Protein AF-A0A1F4QW33-F1 (afdb_monomer_lite)

Structure (mmCIF, N/CA/C/O backbone):
data_AF-A0A1F4QW33-F1
#
_entry.id   AF-A0A1F4QW33-F1
#
loop_
_atom_site.group_PDB
_atom_site.id
_atom_site.type_symbol
_atom_site.label_atom_id
_atom_site.label_alt_id
_atom_site.label_comp_id
_atom_site.label_asym_id
_atom_site.label_entity_id
_atom_site.label_seq_id
_atom_site.pdbx_PDB_ins_code
_atom_site.Cartn_x
_atom_site.Cartn_y
_atom_site.Cartn_z
_atom_site.occupancy
_atom_site.B_iso_or_equiv
_atom_site.auth_seq_id
_atom_site.auth_comp_id
_atom_site.auth_asym_id
_atom_site.auth_atom_id
_atom_site.pdbx_PDB_model_num
ATOM 1 N N . MET A 1 1 ? 0.710 -1.280 24.175 1.00 26.69 1 MET A N 1
ATOM 2 C CA . MET A 1 1 ? 0.762 -1.623 22.738 1.00 26.69 1 MET A CA 1
ATOM 3 C C . MET A 1 1 ? 1.825 -0.743 22.123 1.00 26.69 1 MET A C 1
ATOM 5 O O . MET A 1 1 ? 1.593 0.450 21.976 1.00 26.69 1 MET A O 1
ATOM 9 N N . GLY A 1 2 ? 3.028 -1.292 21.960 1.00 31.25 2 GLY A N 1
ATOM 10 C CA . GLY A 1 2 ? 4.150 -0.558 21.388 1.00 31.25 2 GLY A CA 1
ATOM 11 C C . GLY A 1 2 ? 3.913 -0.383 19.897 1.00 31.25 2 GLY A C 1
ATOM 12 O O . GLY A 1 2 ? 3.684 -1.371 19.206 1.00 31.25 2 GLY A O 1
ATOM 13 N N . TYR A 1 3 ? 3.938 0.863 19.430 1.00 38.41 3 TYR A N 1
ATOM 14 C CA . TYR A 1 3 ? 4.081 1.172 18.013 1.00 38.41 3 TYR A CA 1
ATOM 15 C C . TYR A 1 3 ? 5.306 0.408 17.487 1.00 38.41 3 TYR A C 1
ATOM 17 O O . TYR A 1 3 ? 6.427 0.692 17.904 1.00 38.41 3 TYR A O 1
ATOM 25 N N . LYS A 1 4 ? 5.105 -0.584 16.615 1.00 40.59 4 LYS A N 1
ATOM 26 C CA . LYS A 1 4 ? 6.181 -1.104 15.764 1.00 40.59 4 LYS A CA 1
ATOM 27 C C . LYS A 1 4 ? 6.237 -0.192 14.550 1.00 40.59 4 LYS A C 1
ATOM 29 O O . LYS A 1 4 ? 5.526 -0.423 13.578 1.00 40.59 4 LYS A O 1
ATOM 34 N N . SER A 1 5 ? 7.005 0.885 14.639 1.00 43.22 5 SER A N 1
ATOM 35 C CA . SER A 1 5 ? 7.227 1.750 13.491 1.00 43.22 5 SER A CA 1
ATOM 36 C C . SER A 1 5 ? 8.252 1.105 12.564 1.00 43.22 5 SER A C 1
ATOM 38 O O . SER A 1 5 ? 9.382 0.815 12.949 1.00 43.22 5 SER A O 1
ATOM 40 N N . VAL A 1 6 ? 7.852 0.867 11.319 1.00 51.84 6 VAL A N 1
ATOM 41 C CA . VAL A 1 6 ? 8.814 0.673 10.234 1.00 51.84 6 VAL A CA 1
ATOM 42 C C . VAL A 1 6 ? 9.207 2.072 9.778 1.00 51.84 6 VAL A C 1
ATOM 44 O O . VAL A 1 6 ? 8.331 2.879 9.478 1.00 51.84 6 VAL A O 1
ATOM 47 N N . VAL A 1 7 ? 10.502 2.384 9.769 1.00 51.09 7 VAL A N 1
ATOM 48 C CA . VAL A 1 7 ? 11.013 3.659 9.250 1.00 51.09 7 VAL A CA 1
ATOM 49 C C . VAL A 1 7 ? 11.805 3.374 7.999 1.00 51.09 7 VAL A C 1
ATOM 51 O O . VAL A 1 7 ? 12.745 2.582 8.021 1.00 51.09 7 VAL A O 1
ATOM 54 N N . ASN A 1 8 ? 11.447 4.052 6.917 1.00 54.78 8 ASN A N 1
ATOM 55 C CA . ASN A 1 8 ? 12.223 4.024 5.692 1.00 54.78 8 ASN A CA 1
ATOM 56 C C . ASN A 1 8 ? 12.457 5.455 5.206 1.00 54.78 8 ASN A C 1
ATOM 58 O O . ASN A 1 8 ? 11.508 6.240 5.146 1.00 54.78 8 ASN A O 1
ATOM 62 N N . ARG A 1 9 ? 13.714 5.781 4.877 1.00 56.53 9 ARG A N 1
ATOM 63 C CA . ARG A 1 9 ? 14.126 7.086 4.342 1.00 56.53 9 ARG A CA 1
ATOM 64 C C . ARG A 1 9 ? 14.761 6.928 2.959 1.00 56.53 9 ARG A C 1
ATOM 66 O O . ARG A 1 9 ? 15.974 7.107 2.818 1.00 56.53 9 ARG A O 1
ATOM 73 N N . PRO A 1 10 ? 13.983 6.564 1.932 1.00 60.16 10 PRO A N 1
ATOM 74 C CA . PRO A 1 10 ? 14.530 6.422 0.600 1.00 60.16 10 PRO A CA 1
ATOM 75 C C . PRO A 1 10 ? 14.818 7.791 -0.019 1.00 60.16 10 PRO A C 1
ATOM 77 O O . PRO A 1 10 ? 14.047 8.745 0.126 1.00 60.16 10 PRO A O 1
ATOM 80 N N . ALA A 1 11 ? 15.942 7.865 -0.725 1.00 62.41 11 ALA A N 1
ATOM 81 C CA . ALA A 1 11 ? 16.290 8.974 -1.598 1.00 62.41 11 ALA A CA 1
ATOM 82 C C . ALA A 1 11 ? 16.215 8.480 -3.038 1.00 62.41 11 ALA A C 1
ATOM 84 O O . ALA A 1 11 ? 16.739 7.406 -3.344 1.00 62.41 11 ALA A O 1
ATOM 85 N N . GLY A 1 12 ? 15.577 9.245 -3.918 1.00 65.12 12 GLY A N 1
ATOM 86 C CA . GLY A 1 12 ? 15.526 8.833 -5.311 1.00 65.12 12 GLY A CA 1
ATOM 87 C C . GLY A 1 12 ? 14.440 9.456 -6.161 1.00 65.12 12 GLY A C 1
ATOM 88 O O . GLY A 1 12 ? 13.674 10.320 -5.724 1.00 65.12 12 GLY A O 1
ATOM 89 N N . ASN A 1 13 ? 14.409 8.983 -7.403 1.00 68.19 13 ASN A N 1
ATOM 90 C CA . ASN A 1 13 ? 13.365 9.277 -8.377 1.00 68.19 13 ASN A CA 1
ATOM 91 C C . ASN A 1 13 ? 12.120 8.401 -8.142 1.00 68.19 13 ASN A C 1
ATOM 93 O O . ASN A 1 13 ? 12.052 7.603 -7.199 1.00 68.19 13 ASN A O 1
ATOM 97 N N . ARG A 1 14 ? 11.132 8.512 -9.036 1.00 70.25 14 ARG A N 1
ATOM 98 C CA . ARG A 1 14 ? 9.840 7.823 -8.906 1.00 70.25 14 ARG A CA 1
ATOM 99 C C . ARG A 1 14 ? 9.922 6.310 -8.690 1.00 70.25 14 ARG A C 1
ATOM 101 O O . ARG A 1 14 ? 9.123 5.756 -7.938 1.00 70.25 14 ARG A O 1
ATOM 108 N N . ALA A 1 15 ? 10.860 5.637 -9.359 1.00 61.97 15 ALA A N 1
ATOM 109 C CA . ALA A 1 15 ? 10.918 4.179 -9.394 1.00 61.97 15 ALA A CA 1
ATOM 110 C C . ALA A 1 15 ? 11.415 3.642 -8.052 1.00 61.97 15 ALA A C 1
ATOM 112 O O . ALA A 1 15 ? 10.878 2.673 -7.517 1.00 61.97 15 ALA A O 1
ATOM 113 N N . GLN A 1 16 ? 12.391 4.344 -7.476 1.00 67.06 16 GLN A N 1
ATOM 114 C CA . GLN A 1 16 ? 12.883 4.075 -6.135 1.00 67.06 16 GLN A CA 1
ATOM 115 C C . GLN A 1 16 ? 11.802 4.393 -5.095 1.00 67.06 16 GLN A C 1
ATOM 117 O O . GLN A 1 16 ? 11.507 3.542 -4.265 1.00 67.06 16 GLN A O 1
ATOM 122 N N . ALA A 1 17 ? 11.127 5.545 -5.188 1.00 69.38 17 ALA A N 1
ATOM 123 C CA . ALA A 1 17 ? 10.072 5.910 -4.240 1.00 69.38 17 ALA A CA 1
ATOM 124 C C . ALA A 1 17 ? 8.937 4.868 -4.171 1.00 69.38 17 ALA A C 1
ATOM 126 O O . ALA A 1 17 ? 8.537 4.480 -3.076 1.00 69.38 17 ALA A O 1
ATOM 127 N N . LEU A 1 18 ? 8.449 4.363 -5.313 1.00 73.69 18 LEU A N 1
ATOM 128 C CA . LEU A 1 18 ? 7.421 3.313 -5.324 1.00 73.69 18 LEU A CA 1
ATOM 129 C C . LEU A 1 18 ? 7.901 2.008 -4.717 1.00 73.69 18 LEU A C 1
ATOM 131 O O . LEU A 1 18 ? 7.203 1.455 -3.876 1.00 73.69 18 LEU A O 1
ATOM 135 N N . SER A 1 19 ? 9.073 1.525 -5.135 1.00 71.94 19 SER A N 1
ATOM 136 C CA . SER A 1 19 ? 9.636 0.279 -4.608 1.00 71.94 19 SER A CA 1
ATOM 137 C C . SER A 1 19 ? 9.702 0.320 -3.079 1.00 71.94 19 SER A C 1
ATOM 139 O O . SER A 1 19 ? 9.340 -0.636 -2.397 1.00 71.94 19 SER A O 1
ATOM 141 N N . GLU A 1 20 ? 10.070 1.472 -2.528 1.00 74.00 20 GLU A N 1
ATOM 142 C CA . GLU A 1 20 ? 10.220 1.670 -1.092 1.00 74.00 20 GLU A CA 1
ATOM 143 C C . GLU A 1 20 ? 8.872 1.837 -0.372 1.00 74.00 20 GLU A C 1
ATOM 145 O O . GLU A 1 20 ? 8.698 1.279 0.713 1.00 74.00 20 GLU A O 1
ATOM 150 N N . ILE A 1 21 ? 7.879 2.487 -0.996 1.00 80.00 21 ILE A N 1
ATOM 151 C CA . ILE A 1 21 ? 6.483 2.479 -0.522 1.00 80.00 21 ILE A CA 1
ATOM 152 C C . ILE A 1 21 ? 5.955 1.041 -0.479 1.00 80.00 21 ILE A C 1
ATOM 154 O O . ILE A 1 21 ? 5.404 0.604 0.528 1.00 80.00 21 ILE A O 1
ATOM 158 N N . TRP A 1 22 ? 6.165 0.263 -1.535 1.00 79.69 22 TRP A N 1
ATOM 159 C CA . TRP A 1 22 ? 5.720 -1.123 -1.612 1.00 79.69 22 TRP A CA 1
ATOM 160 C C . TRP A 1 22 ? 6.348 -2.012 -0.541 1.00 79.69 22 TRP A C 1
ATOM 162 O O . TRP A 1 22 ? 5.634 -2.774 0.115 1.00 79.69 22 TRP A O 1
ATOM 172 N N . LYS A 1 23 ? 7.665 -1.896 -0.331 1.00 75.06 23 LYS A N 1
ATOM 173 C CA . LYS A 1 23 ? 8.379 -2.583 0.756 1.00 75.06 23 LYS A CA 1
ATOM 174 C C . LYS A 1 23 ? 7.806 -2.207 2.116 1.00 75.06 23 LYS A C 1
ATOM 176 O O . LYS A 1 23 ? 7.545 -3.085 2.934 1.00 75.06 23 LYS A O 1
ATOM 181 N N . PHE A 1 24 ? 7.574 -0.916 2.334 1.00 78.00 24 PHE A N 1
ATOM 182 C CA . PHE A 1 24 ? 7.024 -0.408 3.581 1.00 78.00 24 PHE A CA 1
ATOM 183 C C . PHE A 1 24 ? 5.638 -1.001 3.881 1.00 78.00 24 PHE A C 1
ATOM 185 O O . PHE A 1 24 ? 5.429 -1.530 4.969 1.00 78.00 24 PHE A O 1
ATOM 192 N N . PHE A 1 25 ? 4.719 -1.018 2.912 1.00 80.81 25 PHE A N 1
ATOM 193 C CA . PHE A 1 25 ? 3.385 -1.598 3.108 1.00 80.81 25 PHE A CA 1
ATOM 194 C C . PHE A 1 25 ? 3.402 -3.103 3.407 1.00 80.81 25 PHE A C 1
ATOM 196 O O . PHE A 1 25 ? 2.588 -3.585 4.196 1.00 80.81 25 PHE A O 1
ATOM 203 N N . ARG A 1 26 ? 4.342 -3.853 2.815 1.00 76.38 26 ARG A N 1
ATOM 204 C CA . ARG A 1 26 ? 4.544 -5.268 3.166 1.00 76.38 26 ARG A CA 1
ATOM 205 C C . ARG A 1 26 ? 4.985 -5.419 4.623 1.00 76.38 26 ARG A C 1
ATOM 207 O O . ARG A 1 26 ? 4.477 -6.281 5.333 1.00 76.38 26 ARG A O 1
ATOM 214 N N . ALA A 1 27 ? 5.879 -4.547 5.085 1.00 71.12 27 ALA A N 1
ATOM 215 C CA . ALA A 1 27 ? 6.396 -4.582 6.450 1.00 71.12 27 ALA A CA 1
ATOM 216 C C . ALA A 1 27 ? 5.364 -4.154 7.513 1.00 71.12 27 ALA A C 1
ATOM 218 O O . ALA A 1 27 ? 5.423 -4.632 8.644 1.00 71.12 27 ALA A O 1
ATOM 219 N N . THR A 1 28 ? 4.396 -3.296 7.172 1.00 72.50 28 THR A N 1
ATOM 220 C CA . THR A 1 28 ? 3.341 -2.854 8.106 1.00 72.50 28 THR A CA 1
ATOM 221 C C . THR A 1 28 ? 2.187 -3.851 8.256 1.00 72.50 28 THR A C 1
ATOM 223 O O . THR A 1 28 ? 1.301 -3.642 9.084 1.00 72.50 28 THR A O 1
ATOM 226 N N . GLY A 1 29 ? 2.178 -4.949 7.490 1.00 74.75 29 GLY A N 1
ATOM 227 C CA . GLY A 1 29 ? 1.135 -5.979 7.553 1.00 74.75 29 GLY A CA 1
ATOM 228 C C . GLY A 1 29 ? -0.165 -5.606 6.832 1.00 74.75 29 GLY A C 1
ATOM 229 O O . GLY A 1 29 ? -1.196 -6.253 7.052 1.00 74.75 29 GLY A O 1
ATOM 230 N N . TRP A 1 30 ? -0.134 -4.578 5.979 1.00 83.56 30 TRP A N 1
ATOM 231 C CA . TRP A 1 30 ? -1.218 -4.286 5.043 1.00 83.56 30 TRP A CA 1
ATOM 232 C C . TRP A 1 30 ? -1.240 -5.333 3.934 1.00 83.56 30 TRP A C 1
ATOM 234 O O . TRP A 1 30 ? -0.204 -5.768 3.437 1.00 83.56 30 TRP A O 1
ATOM 244 N N . THR A 1 31 ? -2.435 -5.748 3.524 1.00 86.62 31 THR A N 1
ATOM 245 C CA . THR A 1 31 ? -2.574 -6.804 2.520 1.00 86.62 31 THR A CA 1
ATOM 246 C C . THR A 1 31 ? -2.706 -6.190 1.135 1.00 86.62 31 THR A C 1
ATOM 248 O O . THR A 1 31 ? -3.577 -5.348 0.917 1.00 86.62 31 THR A O 1
ATOM 251 N N . LEU A 1 32 ? -1.872 -6.627 0.189 1.00 87.50 32 LEU A N 1
ATOM 252 C CA . LEU A 1 32 ? -2.040 -6.284 -1.221 1.00 87.50 32 LEU A CA 1
ATOM 253 C C . LEU A 1 32 ? -3.365 -6.874 -1.727 1.00 87.50 32 LEU A C 1
ATOM 255 O O . LEU A 1 32 ? -3.627 -8.063 -1.549 1.00 87.50 32 LEU A O 1
ATOM 259 N N . HIS A 1 33 ? -4.221 -6.036 -2.304 1.00 89.31 33 HIS A N 1
ATOM 260 C CA . HIS A 1 33 ? -5.563 -6.412 -2.758 1.00 89.31 33 HIS A CA 1
ATOM 261 C C . HIS A 1 33 ? -5.706 -6.368 -4.277 1.00 89.31 33 HIS A C 1
ATOM 263 O O . HIS A 1 33 ? -6.368 -7.230 -4.844 1.00 89.31 33 HIS A O 1
ATOM 269 N N . ASP A 1 34 ? -5.088 -5.387 -4.929 1.00 87.69 34 ASP A N 1
ATOM 270 C CA . ASP A 1 34 ? -5.112 -5.252 -6.385 1.00 87.69 34 ASP A CA 1
ATOM 271 C C . ASP A 1 34 ? -3.781 -4.677 -6.880 1.00 87.69 34 ASP A C 1
ATOM 273 O O . ASP A 1 34 ? -3.240 -3.731 -6.303 1.00 87.69 34 ASP A O 1
ATOM 277 N N . SER A 1 35 ? -3.232 -5.286 -7.921 1.00 81.94 35 SER A N 1
ATOM 278 C CA . SER A 1 35 ? -1.958 -4.934 -8.532 1.00 81.94 35 SER A CA 1
ATOM 279 C C . SER A 1 35 ? -1.892 -5.549 -9.925 1.00 81.94 35 SER A C 1
ATOM 281 O O . SER A 1 35 ? -2.290 -6.695 -10.128 1.00 81.94 35 SER A O 1
ATOM 283 N N . ALA A 1 36 ? -1.348 -4.795 -10.881 1.00 73.00 36 ALA A N 1
ATOM 284 C CA . ALA A 1 36 ? -0.977 -5.348 -12.183 1.00 73.00 36 ALA A CA 1
ATOM 285 C C . ALA A 1 36 ? 0.332 -6.160 -12.103 1.00 73.00 36 ALA A C 1
ATOM 287 O O . ALA A 1 36 ? 0.614 -6.992 -12.969 1.00 73.00 36 ALA A O 1
ATOM 288 N N . SER A 1 37 ? 1.145 -5.936 -11.067 1.00 72.25 37 SER A N 1
ATOM 289 C CA . SER A 1 37 ? 2.368 -6.693 -10.821 1.00 72.25 37 SER A CA 1
ATOM 290 C C . SER A 1 37 ? 2.047 -8.027 -10.168 1.00 72.25 37 SER A C 1
ATOM 292 O O . SER A 1 37 ? 1.304 -8.127 -9.193 1.00 72.25 37 SER A O 1
ATOM 294 N N . LYS A 1 38 ? 2.673 -9.083 -10.687 1.00 74.56 38 LYS A N 1
ATOM 295 C CA . LYS A 1 38 ? 2.646 -10.387 -10.030 1.00 74.56 38 LYS A CA 1
ATOM 296 C C . LYS A 1 38 ? 3.796 -10.441 -9.038 1.00 74.56 38 LYS A C 1
ATOM 298 O O . LYS A 1 38 ? 4.949 -10.266 -9.432 1.00 74.56 38 LYS A O 1
ATOM 303 N N . THR A 1 39 ? 3.464 -10.671 -7.774 1.00 79.75 39 THR A N 1
ATOM 304 C CA . THR A 1 39 ? 4.440 -10.888 -6.707 1.00 79.75 39 THR A CA 1
ATOM 305 C C . THR A 1 39 ? 4.439 -12.360 -6.340 1.00 79.75 39 THR A C 1
ATOM 307 O O . THR A 1 39 ? 3.379 -12.942 -6.119 1.00 79.75 39 THR A O 1
ATOM 310 N N . VAL A 1 40 ? 5.625 -12.946 -6.264 1.00 86.81 40 VAL A N 1
ATOM 311 C CA . VAL A 1 40 ? 5.839 -14.316 -5.812 1.00 86.81 40 VAL A CA 1
ATOM 312 C C . VAL A 1 40 ? 6.737 -14.266 -4.593 1.00 86.81 40 VAL A C 1
ATOM 314 O O . VAL A 1 40 ? 7.816 -13.679 -4.640 1.00 86.81 40 VAL A O 1
ATOM 317 N N . GLU A 1 41 ? 6.282 -14.869 -3.502 1.00 89.31 41 GLU A N 1
ATOM 318 C CA . GLU A 1 41 ? 7.078 -15.044 -2.294 1.00 89.31 41 GLU A CA 1
ATOM 319 C C . GLU A 1 41 ? 7.514 -16.503 -2.176 1.00 89.31 41 GLU A C 1
ATOM 321 O O . GLU A 1 41 ? 6.726 -17.420 -2.415 1.00 89.31 41 GLU A O 1
ATOM 326 N N . ALA A 1 42 ? 8.773 -16.714 -1.813 1.00 91.25 42 ALA A N 1
ATOM 327 C CA . ALA A 1 42 ? 9.353 -18.026 -1.574 1.00 91.25 42 ALA A CA 1
ATOM 328 C C . ALA A 1 42 ? 10.129 -17.991 -0.258 1.00 91.25 42 ALA A C 1
ATOM 330 O O . ALA A 1 42 ? 10.862 -17.043 0.011 1.00 91.25 42 ALA A O 1
ATOM 331 N N . LEU A 1 43 ? 9.976 -19.015 0.575 1.00 93.00 43 LEU A N 1
ATOM 332 C CA . LEU A 1 43 ? 10.820 -19.172 1.760 1.00 93.00 43 LEU A CA 1
ATOM 333 C C . LEU A 1 43 ? 12.188 -19.720 1.340 1.00 93.00 43 LEU A C 1
ATOM 335 O O . LEU A 1 43 ? 12.288 -20.369 0.301 1.00 93.00 43 LEU A O 1
ATOM 339 N N . ALA A 1 44 ? 13.213 -19.547 2.174 1.00 92.56 44 ALA A N 1
ATOM 340 C CA . ALA A 1 44 ? 14.543 -20.117 1.920 1.00 92.56 44 ALA A CA 1
ATOM 341 C C . ALA A 1 44 ? 14.502 -21.626 1.587 1.00 92.56 44 ALA A C 1
ATOM 343 O O . ALA A 1 44 ? 15.153 -22.087 0.654 1.00 92.56 44 ALA A O 1
ATOM 344 N N . ALA A 1 45 ? 13.647 -22.397 2.271 1.00 94.44 45 ALA A N 1
ATOM 345 C CA . ALA A 1 45 ? 13.472 -23.834 2.018 1.00 94.44 45 ALA A CA 1
ATOM 346 C C . ALA A 1 45 ? 12.895 -24.168 0.626 1.00 94.44 45 ALA A C 1
ATOM 348 O O . ALA A 1 45 ? 12.941 -25.317 0.196 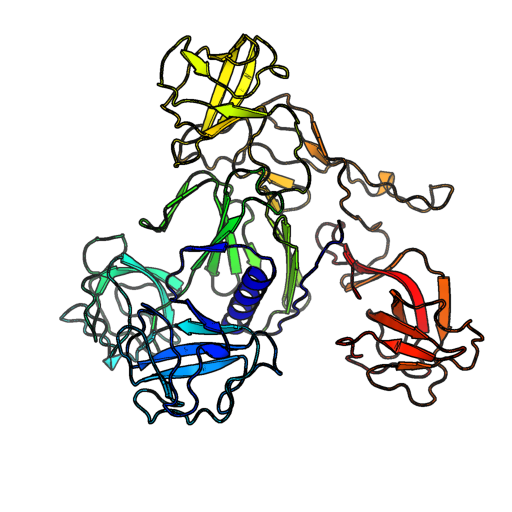1.00 94.44 45 ALA A O 1
ATOM 349 N N . SER A 1 46 ? 12.325 -23.184 -0.067 1.00 96.06 46 SER A N 1
ATOM 350 C CA . SER A 1 46 ? 11.795 -23.317 -1.423 1.00 96.06 46 SER A CA 1
ATOM 351 C C . SER A 1 46 ? 12.848 -23.037 -2.500 1.00 96.06 46 SER A C 1
ATOM 353 O O . SER A 1 46 ? 12.545 -23.168 -3.685 1.00 96.06 46 SER A O 1
ATOM 355 N N . ILE A 1 47 ? 14.069 -22.666 -2.114 1.00 97.81 47 ILE A N 1
ATOM 356 C CA . ILE A 1 47 ? 15.181 -22.424 -3.031 1.00 97.81 47 ILE A CA 1
ATOM 357 C C . ILE A 1 47 ? 15.975 -23.721 -3.196 1.00 97.81 47 ILE A C 1
ATOM 359 O O . ILE A 1 47 ? 16.535 -24.254 -2.237 1.00 97.81 47 ILE A O 1
ATOM 363 N N . ASP A 1 48 ? 16.007 -24.250 -4.414 1.00 97.31 48 ASP A N 1
ATOM 364 C CA . ASP A 1 48 ? 16.816 -25.410 -4.774 1.00 97.31 48 ASP A CA 1
ATOM 365 C C . ASP A 1 48 ? 18.114 -24.934 -5.428 1.00 97.31 48 ASP A C 1
ATOM 367 O O . ASP A 1 48 ? 18.121 -24.494 -6.574 1.00 97.31 48 ASP A O 1
ATOM 371 N N . THR A 1 49 ? 19.213 -25.036 -4.683 1.00 96.81 49 THR A N 1
ATOM 372 C CA . THR A 1 49 ? 20.560 -24.667 -5.137 1.00 96.81 49 THR A CA 1
ATOM 373 C C . THR A 1 49 ? 21.208 -25.721 -6.032 1.00 96.81 49 THR A C 1
ATOM 375 O O . THR A 1 49 ? 22.280 -25.485 -6.562 1.00 96.81 49 THR A O 1
ATOM 378 N N . SER A 1 50 ? 20.622 -26.916 -6.162 1.00 95.69 50 SER A N 1
ATOM 379 C CA . SER A 1 50 ? 21.155 -27.953 -7.058 1.00 95.69 50 SER A CA 1
ATOM 380 C C . SER A 1 50 ? 20.604 -27.809 -8.475 1.00 95.69 50 SER A C 1
ATOM 382 O O . SER A 1 50 ? 21.277 -28.175 -9.436 1.00 95.69 50 SER A O 1
ATOM 384 N N . GLY A 1 51 ? 19.366 -27.319 -8.597 1.00 94.81 51 GLY A N 1
ATOM 385 C CA . GLY A 1 51 ? 18.697 -27.059 -9.873 1.00 94.81 51 GLY A CA 1
ATOM 386 C C . GLY A 1 51 ? 18.582 -25.579 -10.252 1.00 94.81 51 GLY A C 1
ATOM 387 O O . GLY A 1 51 ? 18.027 -25.275 -11.309 1.00 94.81 51 GLY A O 1
ATOM 388 N N . ASP A 1 52 ? 19.051 -24.663 -9.403 1.00 97.81 52 ASP A N 1
ATOM 389 C CA . ASP A 1 52 ? 18.871 -23.208 -9.526 1.00 97.81 52 ASP A CA 1
ATOM 390 C C . ASP A 1 52 ? 17.399 -22.774 -9.604 1.00 97.81 52 ASP A C 1
ATOM 392 O O . ASP A 1 52 ? 17.031 -21.838 -10.320 1.00 97.81 52 ASP A O 1
ATOM 396 N N . LEU A 1 53 ? 16.522 -23.491 -8.894 1.00 97.62 53 LEU A N 1
ATOM 397 C CA . LEU A 1 53 ? 15.073 -23.319 -8.980 1.00 97.62 53 LEU A CA 1
ATOM 398 C C . LEU A 1 53 ? 14.521 -22.570 -7.772 1.00 97.62 53 LEU A C 1
ATOM 400 O O . LEU A 1 53 ? 14.810 -22.876 -6.615 1.00 97.62 53 LEU A O 1
ATOM 404 N N . VAL A 1 54 ? 13.608 -21.648 -8.050 1.00 97.75 54 VAL A N 1
ATOM 405 C CA . VAL A 1 54 ? 12.653 -21.141 -7.071 1.00 97.75 54 VAL A CA 1
ATOM 406 C C . VAL A 1 54 ? 11.389 -21.987 -7.164 1.00 97.75 54 VAL A C 1
ATOM 408 O O . VAL A 1 54 ? 10.703 -21.973 -8.187 1.00 97.75 54 VAL A O 1
ATOM 411 N N . ASN A 1 55 ? 11.058 -22.712 -6.096 1.00 96.31 55 ASN A N 1
ATOM 412 C CA . ASN A 1 55 ? 9.838 -23.511 -6.011 1.00 96.31 55 ASN A CA 1
ATOM 413 C C . ASN A 1 55 ? 8.678 -22.650 -5.502 1.00 96.31 55 ASN A C 1
ATOM 415 O O . ASN A 1 55 ? 8.562 -22.375 -4.309 1.00 96.31 55 ASN A O 1
ATOM 419 N N . ALA A 1 56 ? 7.794 -22.239 -6.404 1.00 93.25 56 ALA A N 1
ATOM 420 C CA . ALA A 1 56 ? 6.637 -21.415 -6.086 1.00 93.25 56 ALA A CA 1
ATOM 421 C C . ALA A 1 56 ? 5.411 -21.927 -6.844 1.00 93.25 56 ALA A C 1
ATOM 423 O O . ALA A 1 56 ? 5.324 -21.837 -8.068 1.00 93.25 56 ALA A O 1
ATOM 424 N N . THR A 1 57 ? 4.449 -22.482 -6.108 1.00 89.88 57 THR A N 1
ATOM 425 C CA . THR A 1 57 ? 3.260 -23.097 -6.715 1.00 89.88 57 THR A CA 1
ATOM 426 C C . THR A 1 57 ? 2.423 -22.050 -7.442 1.00 89.88 57 THR A C 1
ATOM 428 O O . THR A 1 57 ? 2.119 -21.006 -6.869 1.00 89.88 57 THR A O 1
ATOM 431 N N . ALA A 1 58 ? 2.038 -22.343 -8.687 1.00 84.12 58 ALA A N 1
ATOM 432 C CA . ALA A 1 58 ? 1.208 -21.474 -9.522 1.00 84.12 58 ALA A CA 1
ATOM 433 C C . ALA A 1 58 ? 1.714 -20.016 -9.604 1.00 84.12 58 ALA A C 1
ATOM 435 O O . ALA A 1 58 ? 0.926 -19.071 -9.638 1.00 84.12 58 ALA A O 1
ATOM 436 N N . HIS A 1 59 ? 3.037 -19.832 -9.659 1.00 83.12 59 HIS A N 1
ATOM 437 C CA . HIS A 1 59 ? 3.678 -18.513 -9.625 1.00 83.12 59 HIS A CA 1
ATOM 438 C C . HIS A 1 59 ? 3.278 -17.599 -10.801 1.00 83.12 59 HIS A C 1
ATOM 440 O O . HIS A 1 59 ? 3.312 -16.375 -10.693 1.00 83.12 59 HIS A O 1
ATOM 446 N N . GLY A 1 60 ? 2.873 -18.178 -11.938 1.00 78.50 60 GLY A N 1
ATOM 447 C CA . GLY A 1 60 ? 2.250 -17.444 -13.042 1.00 78.50 60 GLY A CA 1
ATOM 448 C C . GLY A 1 60 ? 3.164 -16.456 -13.774 1.00 78.50 60 GLY A C 1
ATOM 449 O O . GLY A 1 60 ? 2.641 -15.565 -14.454 1.00 78.50 60 GLY A O 1
ATOM 450 N N . PHE A 1 61 ? 4.485 -16.601 -13.622 1.00 84.19 61 PHE A N 1
ATOM 451 C CA . PHE A 1 61 ? 5.494 -15.919 -14.439 1.00 84.19 61 PHE A CA 1
ATOM 452 C C . PHE A 1 61 ? 5.678 -16.623 -15.781 1.00 84.19 61 PHE A C 1
ATOM 454 O O . PHE A 1 61 ? 5.338 -17.793 -15.930 1.00 84.19 61 PHE A O 1
ATOM 461 N N . VAL A 1 62 ? 6.263 -15.909 -16.739 1.00 83.56 62 VAL A N 1
ATOM 462 C CA . VAL A 1 62 ? 6.699 -16.440 -18.035 1.00 83.56 62 VAL A CA 1
ATOM 463 C C . VAL A 1 62 ? 8.168 -16.080 -18.283 1.00 83.56 62 VAL A C 1
ATOM 465 O O . VAL A 1 62 ? 8.662 -15.074 -17.766 1.00 83.56 62 VAL A O 1
ATOM 468 N N . ASN A 1 63 ? 8.877 -16.901 -19.065 1.00 85.44 63 ASN A N 1
ATOM 469 C CA . ASN A 1 63 ? 10.284 -16.660 -19.415 1.00 85.44 63 ASN A CA 1
ATOM 470 C C . ASN A 1 63 ? 10.459 -15.276 -20.045 1.00 85.44 63 ASN A C 1
ATOM 472 O O . ASN A 1 63 ? 9.754 -14.964 -20.986 1.00 85.44 63 ASN A O 1
ATOM 476 N N . GLY A 1 64 ? 11.412 -14.472 -19.587 1.00 77.81 64 GLY A N 1
ATOM 477 C CA . GLY A 1 64 ? 11.651 -13.105 -20.045 1.00 77.81 64 GLY A CA 1
ATOM 478 C C . GLY A 1 64 ? 11.003 -12.028 -19.175 1.00 77.81 64 GLY A C 1
ATOM 479 O O . GLY A 1 64 ? 11.343 -10.859 -19.339 1.00 77.81 64 GLY A O 1
ATOM 480 N N . ASN A 1 65 ? 10.135 -12.381 -18.216 1.00 82.38 65 ASN A N 1
ATOM 481 C CA . ASN A 1 65 ? 9.652 -11.412 -17.229 1.00 82.38 65 ASN A CA 1
ATOM 482 C C . ASN A 1 65 ? 10.828 -10.813 -16.452 1.00 82.38 65 ASN A C 1
ATOM 484 O O . ASN A 1 65 ? 11.608 -11.550 -15.857 1.00 82.38 65 ASN A O 1
ATOM 488 N N . ARG A 1 66 ? 10.934 -9.482 -16.407 1.00 85.19 66 ARG A N 1
ATOM 489 C CA . ARG A 1 66 ? 11.862 -8.810 -15.491 1.00 85.19 66 ARG A CA 1
ATOM 490 C C . ARG A 1 66 ? 11.244 -8.809 -14.096 1.00 85.19 66 ARG A C 1
ATOM 492 O O . ARG A 1 66 ? 10.084 -8.434 -13.953 1.00 85.19 66 ARG A O 1
ATOM 499 N N . VAL A 1 67 ? 11.990 -9.216 -13.079 1.00 87.88 67 VAL A N 1
ATOM 500 C CA . VAL A 1 67 ? 11.552 -9.239 -11.678 1.00 87.88 67 VAL A CA 1
ATOM 501 C C . VAL A 1 67 ? 12.513 -8.447 -10.798 1.00 87.88 67 VAL A C 1
ATOM 503 O O . VAL A 1 67 ? 13.728 -8.532 -10.962 1.00 87.88 67 VAL A O 1
ATOM 506 N N . PHE A 1 68 ? 11.969 -7.664 -9.871 1.00 83.12 68 PHE A N 1
ATOM 507 C CA . PHE A 1 68 ? 12.712 -7.025 -8.794 1.00 83.12 68 PHE A CA 1
ATOM 508 C C . PHE A 1 68 ? 12.811 -8.026 -7.651 1.00 83.12 68 PHE A C 1
ATOM 510 O O . PHE A 1 68 ? 11.787 -8.457 -7.115 1.00 83.12 68 PHE A O 1
ATOM 517 N N . TYR A 1 69 ? 14.030 -8.415 -7.298 1.00 89.25 69 TYR A N 1
ATOM 518 C CA . TYR A 1 69 ? 14.272 -9.355 -6.215 1.00 89.25 69 TYR A CA 1
ATOM 519 C C . TYR A 1 69 ? 14.594 -8.622 -4.913 1.00 89.25 69 TYR A C 1
ATOM 521 O O . TYR A 1 69 ? 15.490 -7.776 -4.858 1.00 89.25 69 TYR A O 1
ATOM 529 N N . THR A 1 70 ? 13.908 -8.995 -3.835 1.00 82.62 70 THR A N 1
ATOM 530 C CA . THR A 1 70 ? 14.234 -8.558 -2.474 1.00 82.62 70 THR A CA 1
ATOM 531 C C . THR A 1 70 ? 14.267 -9.745 -1.527 1.00 82.62 70 THR A C 1
ATOM 533 O O . THR A 1 70 ? 13.329 -10.535 -1.489 1.00 82.62 70 THR A O 1
ATOM 536 N N . ALA A 1 71 ? 15.316 -9.827 -0.715 1.00 82.94 71 ALA A N 1
ATOM 537 C CA . ALA A 1 71 ? 15.342 -10.672 0.478 1.00 82.94 71 ALA A CA 1
ATOM 538 C C . ALA A 1 71 ? 14.788 -9.908 1.693 1.00 82.94 71 ALA A C 1
ATOM 540 O O . ALA A 1 71 ? 14.851 -8.675 1.708 1.00 82.94 71 ALA A O 1
ATOM 541 N N . ALA A 1 72 ? 14.297 -10.624 2.709 1.00 78.69 72 ALA A N 1
ATOM 542 C CA . ALA A 1 72 ? 13.787 -10.037 3.952 1.00 78.69 72 ALA A CA 1
ATOM 543 C C . ALA A 1 72 ? 14.797 -9.086 4.623 1.00 78.69 72 ALA A C 1
ATOM 545 O O . ALA A 1 72 ? 14.422 -8.006 5.080 1.00 78.69 72 ALA A O 1
ATOM 546 N N . GLN A 1 73 ? 16.082 -9.449 4.613 1.00 76.12 73 GLN A N 1
ATOM 547 C CA . GLN A 1 73 ? 17.204 -8.588 4.985 1.00 76.12 73 GLN A CA 1
ATOM 548 C C . GLN A 1 73 ? 18.350 -8.721 3.977 1.00 76.12 73 GLN A C 1
ATOM 550 O O . GLN A 1 73 ? 18.406 -9.663 3.190 1.00 76.12 73 GLN A O 1
ATOM 555 N N . ALA A 1 74 ? 19.314 -7.798 4.006 1.00 72.19 74 ALA A N 1
ATOM 556 C CA . ALA A 1 74 ? 20.488 -7.884 3.133 1.00 72.19 74 ALA A CA 1
ATOM 557 C C . ALA A 1 74 ? 21.333 -9.152 3.386 1.00 72.19 74 ALA A C 1
ATOM 559 O O . ALA A 1 74 ? 21.939 -9.673 2.456 1.00 72.19 74 ALA A O 1
ATOM 560 N N . ALA A 1 75 ? 21.342 -9.669 4.621 1.00 80.31 75 ALA A N 1
ATOM 561 C CA . ALA A 1 75 ? 22.033 -10.911 4.985 1.00 80.31 75 ALA A CA 1
ATOM 562 C C . ALA 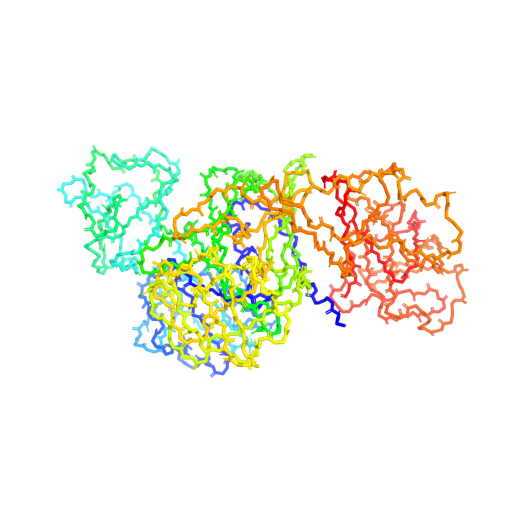A 1 75 ? 21.293 -12.185 4.533 1.00 80.31 75 ALA A C 1
ATOM 564 O O . ALA A 1 75 ? 21.888 -13.256 4.489 1.00 80.31 75 ALA A O 1
ATOM 565 N N . ASP A 1 76 ? 20.014 -12.062 4.174 1.00 90.19 76 ASP A N 1
ATOM 566 C CA . ASP A 1 76 ? 19.133 -13.176 3.821 1.00 90.19 76 ASP A CA 1
ATOM 567 C C . ASP A 1 76 ? 19.186 -13.520 2.322 1.00 90.19 76 ASP A C 1
ATOM 569 O O . ASP A 1 76 ? 18.373 -14.287 1.825 1.00 90.19 76 ASP A O 1
ATOM 573 N N . VAL A 1 77 ? 20.099 -12.933 1.552 1.00 92.88 77 VAL A N 1
ATOM 574 C CA . VAL A 1 77 ? 20.118 -13.043 0.088 1.00 92.88 77 VAL A CA 1
ATOM 575 C C . VAL A 1 77 ? 20.451 -14.466 -0.389 1.00 92.88 77 VAL A C 1
ATOM 577 O O . VAL A 1 77 ? 21.446 -15.040 0.044 1.00 92.88 77 VAL A O 1
ATOM 580 N N . ILE A 1 78 ? 19.653 -15.004 -1.326 1.00 97.56 78 ILE A N 1
ATOM 581 C CA . ILE A 1 78 ? 19.994 -16.183 -2.146 1.00 97.56 78 ILE A CA 1
ATOM 582 C C . ILE A 1 78 ? 21.374 -15.974 -2.771 1.00 97.56 78 ILE A C 1
ATOM 584 O O . ILE A 1 78 ? 21.599 -14.975 -3.463 1.00 97.56 78 ILE A O 1
ATOM 588 N N . GLY A 1 79 ? 22.293 -16.909 -2.538 1.00 97.00 79 GLY A N 1
ATOM 589 C CA . GLY A 1 79 ? 23.642 -16.849 -3.089 1.00 97.00 79 GLY A CA 1
ATOM 590 C C . GLY A 1 79 ? 23.607 -16.763 -4.615 1.00 97.00 79 GLY A C 1
ATOM 591 O O . GLY A 1 79 ? 22.853 -17.482 -5.253 1.00 97.00 79 GLY A O 1
ATOM 592 N N . GLY A 1 80 ? 24.384 -15.853 -5.203 1.00 94.81 80 GLY A N 1
ATOM 593 C CA . GLY A 1 80 ? 24.337 -15.553 -6.644 1.00 94.81 80 GLY A CA 1
ATOM 594 C C . GLY A 1 80 ? 23.399 -14.397 -7.019 1.00 94.81 80 GLY A C 1
ATOM 595 O O . GLY A 1 80 ? 23.544 -13.818 -8.096 1.00 94.81 80 GLY A O 1
ATOM 596 N N . LEU A 1 81 ? 22.500 -13.984 -6.118 1.00 96.62 81 LEU A N 1
ATOM 597 C CA . LEU A 1 81 ? 21.672 -12.788 -6.278 1.00 96.62 81 LEU A CA 1
ATOM 598 C C . LEU A 1 81 ? 22.164 -11.627 -5.398 1.00 96.62 81 LEU A C 1
ATOM 600 O O . LEU A 1 81 ? 23.112 -11.730 -4.624 1.00 96.62 81 LEU A O 1
ATOM 604 N N . SER A 1 82 ? 21.521 -10.474 -5.534 1.00 91.00 82 SER A N 1
ATOM 605 C CA . SER A 1 82 ? 21.789 -9.247 -4.788 1.00 91.00 82 SER A CA 1
ATOM 606 C C . SER A 1 82 ? 20.463 -8.607 -4.391 1.00 91.00 82 SER A C 1
ATOM 608 O O . SER A 1 82 ? 19.560 -8.467 -5.217 1.00 91.00 82 SER A O 1
ATOM 610 N N . HIS A 1 83 ? 20.320 -8.229 -3.117 1.00 82.81 83 HIS A N 1
ATOM 611 C CA . HIS A 1 83 ? 19.102 -7.582 -2.621 1.00 82.81 83 HIS A CA 1
ATOM 612 C C . HIS A 1 83 ? 18.794 -6.308 -3.426 1.00 82.81 83 HIS A C 1
ATOM 614 O O . HIS A 1 83 ? 19.678 -5.483 -3.649 1.00 82.81 83 HIS A O 1
ATOM 620 N N . GLY A 1 84 ? 17.535 -6.127 -3.830 1.00 73.44 84 GLY A N 1
ATOM 621 C CA . GLY A 1 84 ? 17.080 -4.937 -4.550 1.00 73.44 84 GLY A CA 1
ATOM 622 C C . GLY A 1 84 ? 17.583 -4.857 -5.992 1.00 73.44 84 GLY A C 1
ATOM 623 O O . GLY A 1 84 ? 17.750 -3.758 -6.516 1.00 73.44 84 GLY A O 1
ATOM 624 N N . THR A 1 85 ? 17.858 -6.002 -6.621 1.00 81.06 85 THR A N 1
ATOM 625 C CA . THR A 1 85 ? 18.385 -6.087 -7.993 1.00 81.06 85 THR A CA 1
ATOM 626 C C . THR A 1 85 ? 17.341 -6.662 -8.951 1.00 81.06 85 THR A C 1
ATOM 628 O O . THR A 1 85 ? 16.499 -7.473 -8.563 1.00 81.06 85 THR A O 1
ATOM 631 N N . ASN A 1 86 ? 17.389 -6.222 -10.212 1.00 85.00 86 ASN A N 1
ATOM 632 C CA . ASN A 1 86 ? 16.542 -6.742 -11.284 1.00 85.00 86 ASN A CA 1
ATOM 633 C C . ASN A 1 86 ? 17.149 -8.012 -11.885 1.00 85.00 86 ASN A C 1
ATOM 635 O O . ASN A 1 86 ? 18.330 -8.027 -12.225 1.00 85.00 86 ASN A O 1
ATOM 639 N N . TYR A 1 87 ? 16.310 -9.014 -12.113 1.00 92.75 87 TYR A N 1
ATOM 640 C CA . TYR A 1 87 ? 16.647 -10.248 -12.821 1.00 92.75 87 TYR A CA 1
ATOM 641 C C . TYR A 1 87 ? 15.602 -10.545 -13.888 1.00 92.75 87 TYR A C 1
ATOM 643 O O . TYR A 1 87 ? 14.531 -9.939 -13.899 1.00 92.75 87 TYR A O 1
ATOM 651 N N . PHE A 1 88 ? 15.890 -11.483 -14.781 1.00 90.19 88 PHE A N 1
ATOM 652 C CA . PHE A 1 88 ? 14.924 -11.992 -15.747 1.00 90.19 88 PHE A CA 1
ATOM 653 C C . PHE A 1 88 ? 14.545 -13.424 -15.396 1.00 90.19 88 PHE A C 1
ATOM 655 O O . PHE A 1 88 ? 15.396 -14.230 -15.050 1.00 90.19 88 PHE A O 1
ATOM 662 N N . VAL A 1 89 ? 13.263 -13.746 -15.473 1.00 92.56 89 VAL A N 1
ATOM 663 C CA . VAL A 1 89 ? 12.755 -15.097 -15.253 1.00 92.56 89 VAL A CA 1
ATOM 664 C C . VAL A 1 89 ? 13.127 -15.970 -16.452 1.00 92.56 89 VAL A C 1
ATOM 666 O O . VAL A 1 89 ? 12.888 -15.579 -17.591 1.00 92.56 89 VAL A O 1
ATOM 669 N N . VAL A 1 90 ? 13.677 -17.156 -16.217 1.00 93.88 90 VAL A N 1
ATOM 670 C CA . VAL A 1 90 ? 13.960 -18.183 -17.237 1.00 93.88 90 VAL A CA 1
ATOM 671 C C . VAL A 1 90 ? 13.573 -19.569 -16.705 1.00 93.88 90 VAL A C 1
ATOM 673 O O . VAL A 1 90 ? 13.178 -19.693 -15.548 1.00 93.88 90 VAL A O 1
ATOM 676 N N . GLY A 1 91 ? 13.622 -20.613 -17.539 1.00 92.44 91 GLY A N 1
ATOM 677 C CA . GLY A 1 91 ? 13.359 -21.993 -17.100 1.00 92.44 91 GLY A CA 1
ATOM 678 C C . GLY A 1 91 ? 11.977 -22.236 -16.470 1.00 92.44 91 GLY A C 1
ATOM 679 O O . GLY A 1 91 ? 11.847 -23.105 -15.615 1.00 92.44 91 GLY A O 1
ATOM 680 N N . VAL A 1 92 ? 10.952 -21.460 -16.843 1.00 93.31 92 VAL A N 1
ATOM 681 C CA . VAL A 1 92 ? 9.607 -21.542 -16.246 1.00 93.31 92 VAL A CA 1
ATOM 682 C C . VAL A 1 92 ? 8.942 -22.897 -16.487 1.00 93.31 92 VAL A C 1
ATOM 684 O O . VAL A 1 92 ? 8.789 -23.337 -17.628 1.00 93.31 92 VAL A O 1
ATOM 687 N N . ALA A 1 93 ? 8.440 -23.484 -15.403 1.00 93.75 93 ALA A N 1
ATOM 688 C CA . ALA A 1 93 ? 7.455 -24.559 -15.374 1.00 93.75 93 ALA A CA 1
ATOM 689 C C . ALA A 1 93 ? 6.211 -24.114 -14.576 1.00 93.75 93 ALA A C 1
ATOM 691 O O . ALA A 1 93 ? 6.078 -22.956 -14.208 1.00 93.75 93 ALA A O 1
ATOM 692 N N . ALA A 1 94 ? 5.260 -25.014 -14.302 1.00 89.31 94 ALA A N 1
ATOM 693 C CA . ALA A 1 94 ? 4.018 -24.640 -13.607 1.00 89.31 94 ALA A CA 1
ATOM 694 C C . ALA A 1 94 ? 4.235 -24.145 -12.159 1.00 89.31 94 ALA A C 1
ATOM 696 O O . ALA A 1 94 ? 3.486 -23.297 -11.675 1.00 89.31 94 ALA A O 1
ATOM 697 N N . ASN A 1 95 ? 5.237 -24.701 -11.469 1.00 94.38 95 ASN A N 1
ATOM 698 C CA . ASN A 1 95 ? 5.497 -24.466 -10.044 1.00 94.38 95 ASN A CA 1
ATOM 699 C C . ASN A 1 95 ? 6.959 -24.099 -9.749 1.00 94.38 95 ASN A C 1
ATOM 701 O O . ASN A 1 95 ? 7.354 -24.064 -8.584 1.00 94.38 95 ASN A O 1
ATOM 705 N N . THR A 1 96 ? 7.769 -23.873 -10.782 1.00 96.38 96 THR A N 1
ATOM 706 C CA . THR A 1 96 ? 9.189 -23.557 -10.632 1.00 96.38 96 THR A CA 1
ATOM 707 C C . THR A 1 96 ? 9.644 -22.581 -11.704 1.00 96.38 96 THR A C 1
ATOM 709 O O . THR A 1 96 ? 9.115 -22.562 -12.815 1.00 96.38 96 THR A O 1
ATOM 712 N N . PHE A 1 97 ? 10.647 -21.777 -11.378 1.00 96.69 97 PHE A N 1
ATOM 713 C CA . PHE A 1 97 ? 11.331 -20.914 -12.334 1.00 96.69 97 PHE A CA 1
ATOM 714 C C . PHE A 1 97 ? 12.779 -20.678 -11.901 1.00 96.69 97 PHE A C 1
ATOM 716 O O . PHE A 1 97 ? 13.138 -20.928 -10.753 1.00 96.69 97 PHE A O 1
ATOM 723 N N . GLN A 1 98 ? 13.592 -20.175 -12.821 1.00 97.94 98 GLN A N 1
ATOM 724 C CA . GLN A 1 98 ? 14.985 -19.786 -12.615 1.00 97.94 98 GLN A CA 1
ATOM 725 C C . GLN A 1 98 ? 15.154 -18.290 -12.927 1.00 97.94 98 GLN A C 1
ATOM 727 O O . GLN A 1 98 ? 14.232 -17.632 -13.424 1.00 97.94 98 GLN A O 1
ATOM 732 N N . LEU A 1 99 ? 16.335 -17.738 -12.651 1.00 97.62 99 LEU A N 1
ATOM 733 C CA . LEU A 1 99 ? 16.645 -16.324 -12.882 1.00 97.62 99 LEU A CA 1
ATOM 734 C C . LEU A 1 99 ? 17.891 -16.161 -13.746 1.00 97.62 99 LEU A C 1
ATOM 736 O O . LEU A 1 99 ? 18.803 -16.965 -13.649 1.00 97.62 99 LEU A O 1
ATOM 740 N N . SER A 1 100 ? 17.956 -15.105 -14.549 1.00 96.56 100 SER A N 1
ATOM 741 C CA . SER A 1 100 ? 19.102 -14.732 -15.379 1.00 96.56 100 SER A CA 1
ATOM 742 C C . SER A 1 100 ? 19.439 -13.244 -15.227 1.00 96.56 100 SER A C 1
ATOM 744 O O . SER A 1 100 ? 18.591 -12.421 -14.870 1.00 96.56 100 SER A O 1
ATOM 746 N N . LEU A 1 101 ? 20.692 -12.872 -15.514 1.00 93.38 101 LEU A N 1
ATOM 747 C CA . LEU A 1 101 ? 21.140 -11.467 -15.508 1.00 93.38 101 LEU A CA 1
ATOM 748 C C . LEU A 1 101 ? 20.653 -10.685 -16.737 1.00 93.38 101 LEU A C 1
ATOM 750 O O . LEU A 1 101 ? 20.523 -9.464 -16.694 1.00 93.38 101 LEU A O 1
ATOM 754 N N . THR A 1 102 ? 20.390 -11.383 -17.840 1.00 88.50 102 THR A N 1
ATOM 755 C CA . THR A 1 102 ? 19.962 -10.803 -19.117 1.00 88.50 102 THR A CA 1
ATOM 756 C C . THR A 1 102 ? 18.708 -11.499 -19.631 1.00 88.50 102 THR A C 1
ATOM 758 O O . THR A 1 102 ? 18.461 -12.670 -19.334 1.00 88.50 102 THR A O 1
ATOM 761 N N . GLN A 1 103 ? 17.903 -10.785 -20.416 1.00 82.44 103 GLN A N 1
ATOM 762 C CA . GLN A 1 103 ? 16.692 -11.335 -21.020 1.00 82.44 103 GLN A CA 1
ATOM 763 C C . GLN A 1 103 ? 17.037 -12.517 -21.939 1.00 82.44 103 GLN A C 1
ATOM 765 O O . GLN A 1 103 ? 17.825 -12.370 -22.870 1.00 82.44 103 GLN A O 1
ATOM 770 N N . GLY A 1 104 ? 16.461 -13.692 -21.665 1.00 80.69 104 GLY A N 1
ATOM 771 C CA . GLY A 1 104 ? 16.752 -14.925 -22.410 1.00 80.69 104 GLY A CA 1
ATOM 772 C C . GLY A 1 104 ? 18.159 -15.500 -22.183 1.00 80.69 104 GLY A C 1
ATOM 773 O O . GLY A 1 104 ? 18.567 -16.394 -22.919 1.00 80.69 104 GLY A O 1
ATOM 774 N N . GLY A 1 105 ? 18.905 -14.979 -21.204 1.00 89.56 105 GLY A N 1
ATOM 775 C CA . GLY A 1 105 ? 20.231 -15.471 -20.834 1.00 89.56 105 GLY A CA 1
ATOM 776 C C . GLY A 1 105 ? 20.208 -16.808 -20.086 1.00 89.56 105 GLY A C 1
ATOM 777 O O . GLY A 1 105 ? 19.153 -17.379 -19.817 1.00 89.56 105 GLY A O 1
ATOM 778 N N . ALA A 1 106 ? 21.399 -17.296 -19.732 1.00 95.00 106 ALA A N 1
ATOM 779 C CA . ALA A 1 106 ? 21.557 -18.498 -18.916 1.00 95.00 106 ALA A CA 1
ATOM 780 C C . ALA A 1 106 ? 21.053 -18.284 -17.478 1.00 95.00 106 ALA A C 1
ATOM 782 O O . ALA A 1 106 ? 21.096 -17.161 -16.964 1.00 95.00 106 ALA A O 1
ATOM 783 N N . ALA A 1 107 ? 20.603 -19.370 -16.842 1.00 97.50 107 ALA A N 1
ATOM 784 C CA . ALA A 1 107 ? 20.233 -19.365 -15.432 1.00 97.50 107 ALA A CA 1
ATOM 785 C C . ALA A 1 107 ? 21.441 -19.006 -14.544 1.00 97.50 107 ALA A C 1
ATOM 787 O O . ALA A 1 107 ? 22.583 -19.349 -14.856 1.00 97.50 107 ALA A O 1
ATOM 788 N N . ILE A 1 108 ? 21.177 -18.273 -13.467 1.00 98.19 108 ILE A N 1
ATOM 789 C CA . ILE A 1 108 ? 22.129 -17.924 -12.415 1.00 98.19 108 ILE A CA 1
ATOM 790 C C . ILE A 1 108 ? 22.266 -19.123 -11.484 1.00 98.19 108 ILE A C 1
ATOM 792 O O . ILE A 1 108 ? 21.259 -19.619 -10.994 1.00 98.19 108 ILE A O 1
ATOM 796 N N . ASP A 1 109 ? 23.509 -19.504 -11.208 1.00 97.88 109 ASP A N 1
ATOM 797 C CA . ASP A 1 109 ? 23.867 -20.525 -10.222 1.00 97.88 109 ASP A CA 1
ATOM 798 C C . ASP A 1 109 ? 23.589 -20.022 -8.794 1.00 97.88 109 ASP A C 1
ATOM 800 O O . ASP A 1 109 ? 24.115 -18.979 -8.371 1.00 97.88 109 ASP A O 1
ATOM 804 N N . PHE A 1 110 ? 22.737 -20.736 -8.059 1.00 97.69 110 PHE A N 1
ATOM 805 C CA . PHE A 1 110 ? 22.385 -20.411 -6.684 1.00 97.69 110 PHE A CA 1
ATOM 806 C C . PHE A 1 110 ? 23.373 -21.043 -5.703 1.00 97.69 110 PHE A C 1
ATOM 808 O O . PHE A 1 110 ? 23.289 -22.215 -5.355 1.00 97.69 110 PHE A O 1
ATOM 815 N N . THR A 1 111 ? 24.267 -20.232 -5.139 1.00 97.31 111 THR A N 1
ATOM 816 C CA . THR A 1 111 ? 25.327 -20.731 -4.239 1.00 97.31 111 THR A CA 1
ATOM 817 C C . THR A 1 111 ? 24.892 -20.903 -2.780 1.00 97.31 111 THR A C 1
ATOM 819 O O . THR A 1 111 ? 25.618 -21.486 -1.973 1.00 97.31 111 THR A O 1
ATOM 822 N N . SER A 1 112 ? 23.713 -20.399 -2.411 1.00 96.06 112 SER A N 1
ATOM 823 C CA . SER A 1 112 ? 23.080 -20.632 -1.110 1.00 96.06 112 SER A CA 1
ATOM 824 C C . SER A 1 112 ? 21.578 -20.354 -1.187 1.00 96.06 112 SER A C 1
ATOM 826 O O . SER A 1 112 ? 21.131 -19.556 -2.009 1.00 96.06 112 SER A O 1
ATOM 828 N N . GLN A 1 113 ? 20.795 -20.956 -0.290 1.00 96.31 113 GLN A N 1
ATOM 829 C CA . GLN A 1 113 ? 19.354 -20.688 -0.193 1.00 96.31 113 GLN A CA 1
ATOM 830 C C . GLN A 1 113 ? 19.035 -19.284 0.340 1.00 96.31 113 GLN A C 1
ATOM 832 O O . GLN A 1 113 ? 17.906 -18.830 0.209 1.00 96.31 113 GLN A O 1
ATOM 837 N N . GLY A 1 114 ? 20.007 -18.597 0.949 1.00 94.12 114 GLY A N 1
ATOM 838 C CA . GLY A 1 114 ? 19.737 -17.406 1.748 1.00 94.12 114 GLY A CA 1
ATOM 839 C C . GLY A 1 114 ? 18.934 -17.722 3.017 1.00 94.12 114 GLY A C 1
ATOM 840 O O . GLY A 1 114 ? 18.939 -18.849 3.518 1.00 94.12 114 GLY A O 1
ATOM 841 N N . GLY A 1 115 ? 18.269 -16.703 3.556 1.00 90.44 115 GLY A N 1
ATOM 842 C CA . GLY A 1 115 ? 17.434 -16.782 4.754 1.00 90.44 115 GLY A CA 1
ATOM 843 C C . GLY A 1 115 ? 16.071 -16.123 4.543 1.00 90.44 115 GLY A C 1
ATOM 844 O O . GLY A 1 115 ? 15.822 -15.470 3.535 1.00 90.44 115 GLY A O 1
ATOM 845 N N . GLY A 1 116 ? 15.168 -16.279 5.510 1.00 88.44 116 GLY A N 1
ATOM 846 C CA . GLY A 1 116 ? 13.888 -15.566 5.521 1.00 88.44 116 GLY A CA 1
ATOM 847 C C . GLY A 1 116 ? 12.990 -15.809 4.296 1.00 88.44 116 GLY A C 1
ATOM 848 O O . GLY A 1 116 ? 12.948 -16.903 3.727 1.00 88.44 116 GLY A O 1
ATOM 849 N N . THR A 1 117 ? 12.218 -14.775 3.951 1.00 87.81 117 THR A N 1
ATOM 850 C CA . THR A 1 117 ? 11.338 -14.743 2.776 1.00 87.81 117 THR A CA 1
ATOM 851 C C . THR A 1 117 ? 12.007 -13.966 1.647 1.00 87.81 117 THR A C 1
ATOM 853 O O . THR A 1 117 ? 12.503 -12.854 1.839 1.00 87.81 117 THR A O 1
ATOM 856 N N . HIS A 1 118 ? 11.960 -14.540 0.455 1.00 90.25 118 HIS A N 1
ATOM 857 C CA . HIS A 1 118 ? 12.368 -13.947 -0.806 1.00 90.25 118 HIS A CA 1
ATOM 858 C C . HIS A 1 118 ? 11.138 -13.477 -1.566 1.00 90.25 118 HIS A C 1
ATOM 860 O O . HIS A 1 118 ? 10.155 -14.208 -1.668 1.00 90.25 118 HIS A O 1
ATOM 866 N N . THR A 1 119 ? 11.201 -12.284 -2.139 1.00 87.50 119 THR A N 1
ATOM 867 C CA . THR A 1 119 ? 10.121 -11.717 -2.944 1.00 87.50 119 THR A CA 1
ATOM 868 C C . THR A 1 119 ? 10.633 -11.439 -4.350 1.00 87.50 119 THR A C 1
ATOM 870 O O . THR A 1 119 ? 11.668 -10.795 -4.524 1.00 87.50 119 THR A O 1
ATOM 873 N N . PHE A 1 120 ? 9.879 -11.899 -5.343 1.00 90.00 120 PHE A N 1
ATOM 874 C CA . PHE A 1 120 ? 10.095 -11.651 -6.763 1.00 90.00 120 PHE A CA 1
ATOM 875 C C . PHE A 1 120 ? 8.894 -10.881 -7.294 1.00 90.00 120 PHE A C 1
ATOM 877 O O . PHE A 1 120 ? 7.775 -11.390 -7.323 1.00 90.00 120 PHE A O 1
ATOM 884 N N . GLU A 1 121 ? 9.113 -9.635 -7.686 1.00 83.75 121 GLU A N 1
ATOM 885 C CA . GLU A 1 121 ? 8.052 -8.728 -8.112 1.00 83.75 121 GLU A CA 1
ATOM 886 C C . GLU A 1 121 ? 8.218 -8.416 -9.598 1.00 83.75 121 GLU A C 1
ATOM 888 O O . GLU A 1 121 ? 9.219 -7.824 -9.993 1.00 83.75 121 GLU A O 1
ATOM 893 N N . ARG A 1 122 ? 7.269 -8.824 -10.446 1.00 84.69 122 ARG A N 1
ATOM 894 C CA . ARG A 1 122 ? 7.332 -8.545 -11.889 1.00 84.69 122 ARG A CA 1
ATOM 895 C C . ARG A 1 122 ? 7.318 -7.033 -12.148 1.00 84.69 122 ARG A C 1
ATOM 897 O O . ARG A 1 122 ? 6.417 -6.346 -11.687 1.00 84.69 122 ARG A O 1
ATOM 904 N N . LEU A 1 123 ? 8.300 -6.546 -12.903 1.00 75.62 123 LEU A N 1
ATOM 905 C CA . LEU A 1 123 ? 8.460 -5.148 -13.312 1.00 75.62 123 LEU A CA 1
ATOM 906 C C . LEU A 1 123 ? 7.761 -4.841 -14.642 1.00 75.62 123 LEU A C 1
ATOM 908 O O . LEU A 1 123 ? 7.242 -5.720 -15.332 1.00 75.62 123 LEU A O 1
ATOM 912 N N . ASP A 1 124 ? 7.815 -3.558 -14.993 1.00 79.56 124 ASP A N 1
ATOM 913 C CA . ASP A 1 124 ? 7.361 -2.994 -16.257 1.00 79.56 124 ASP A CA 1
ATOM 914 C C . ASP A 1 124 ? 7.990 -3.652 -17.500 1.00 79.56 124 ASP A C 1
ATOM 916 O O . ASP A 1 124 ? 9.142 -4.089 -17.504 1.00 79.56 124 ASP A O 1
ATOM 920 N N . VAL A 1 125 ? 7.216 -3.647 -18.581 1.00 84.69 125 VAL A N 1
ATOM 921 C CA . VAL A 1 125 ? 7.576 -4.050 -19.939 1.00 84.69 125 VAL A CA 1
ATOM 922 C C . VAL A 1 125 ? 8.055 -2.824 -20.713 1.00 84.69 125 VAL A C 1
ATOM 924 O O . VAL A 1 125 ? 7.334 -1.835 -20.829 1.00 84.69 125 VAL A O 1
ATOM 927 N N . GLU A 1 126 ? 9.265 -2.891 -21.258 1.00 87.38 126 GLU A N 1
ATOM 928 C CA . GLU A 1 126 ? 9.879 -1.826 -22.055 1.00 87.38 126 GLU A CA 1
ATOM 929 C C . GLU A 1 126 ? 9.918 -2.230 -23.536 1.00 87.38 126 GLU A C 1
ATOM 931 O O . GLU A 1 126 ? 10.348 -3.329 -23.879 1.00 87.38 126 GLU A O 1
ATOM 936 N N . VAL A 1 127 ? 9.464 -1.341 -24.417 1.00 91.25 127 VAL A N 1
ATOM 937 C CA . VAL A 1 127 ? 9.312 -1.580 -25.856 1.00 91.25 127 VAL A CA 1
ATOM 938 C C . VAL A 1 127 ? 9.892 -0.396 -26.623 1.00 91.25 127 VAL A C 1
ATOM 940 O O . VAL A 1 127 ? 9.612 0.760 -26.314 1.00 91.25 127 VAL A O 1
ATOM 943 N N . LEU A 1 128 ? 10.723 -0.667 -27.626 1.00 93.94 128 LEU A N 1
ATOM 944 C CA . LEU A 1 128 ? 11.210 0.355 -28.560 1.00 93.94 128 LEU A CA 1
ATOM 945 C C . LEU A 1 128 ? 10.155 0.635 -29.643 1.00 93.94 128 LEU A C 1
ATOM 947 O O . LEU A 1 128 ? 9.289 -0.209 -29.857 1.00 93.94 128 LEU A O 1
ATOM 951 N N . PRO A 1 129 ? 10.242 1.740 -30.406 1.00 95.44 129 PRO A N 1
ATOM 952 C CA . PRO A 1 129 ? 9.213 2.087 -31.391 1.00 95.44 129 PRO A CA 1
ATOM 953 C C . PRO A 1 129 ? 8.995 0.994 -32.449 1.00 95.44 129 PRO A C 1
ATOM 955 O O . PRO A 1 129 ? 7.882 0.799 -32.920 1.00 95.44 129 PRO A O 1
ATOM 958 N N . ALA A 1 130 ? 10.034 0.214 -32.770 1.00 93.50 130 ALA A N 1
ATOM 959 C CA . ALA A 1 130 ? 9.947 -0.927 -33.687 1.00 93.50 130 ALA A CA 1
ATOM 960 C C . ALA A 1 130 ? 9.060 -2.083 -33.180 1.00 93.50 130 ALA A C 1
ATOM 962 O O . ALA A 1 130 ? 8.646 -2.926 -33.968 1.00 93.50 130 ALA A O 1
ATOM 963 N N . GLY A 1 131 ? 8.776 -2.142 -31.877 1.00 93.44 131 GLY A N 1
ATOM 964 C CA . GLY A 1 131 ? 7.835 -3.095 -31.291 1.00 93.44 131 GLY A CA 1
ATOM 965 C C . GLY A 1 131 ? 6.377 -2.638 -31.367 1.00 93.44 131 GLY A C 1
ATOM 966 O O . GLY A 1 131 ? 5.506 -3.350 -30.885 1.00 93.44 131 GLY A O 1
ATOM 967 N N . VAL A 1 132 ? 6.087 -1.472 -31.947 1.00 97.94 132 VAL A N 1
ATOM 968 C CA . VAL A 1 132 ? 4.722 -0.955 -32.100 1.00 97.94 132 VAL A CA 1
ATOM 969 C C . VAL A 1 132 ? 4.248 -1.218 -33.526 1.00 97.94 132 VAL A C 1
ATOM 971 O O . VAL A 1 132 ? 4.804 -0.679 -34.481 1.00 97.94 132 VAL A O 1
ATOM 974 N N . ASP A 1 133 ? 3.211 -2.037 -33.673 1.00 97.56 133 ASP A N 1
ATOM 975 C CA . ASP A 1 133 ? 2.561 -2.307 -34.952 1.00 97.56 133 ASP A CA 1
ATOM 976 C C . ASP A 1 133 ? 1.281 -1.475 -35.062 1.00 97.56 133 ASP A C 1
ATOM 978 O O . ASP A 1 133 ? 0.266 -1.784 -34.440 1.00 97.56 133 ASP A O 1
ATOM 982 N N . ILE A 1 134 ? 1.349 -0.415 -35.866 1.00 97.50 134 ILE A N 1
ATOM 983 C CA . ILE A 1 134 ? 0.233 0.506 -36.130 1.00 97.50 134 ILE A CA 1
ATOM 984 C C . ILE A 1 134 ? -0.773 -0.020 -37.162 1.00 97.50 134 ILE A C 1
ATOM 986 O O . ILE A 1 134 ? -1.774 0.622 -37.432 1.00 97.50 134 ILE A O 1
ATOM 990 N N . THR A 1 135 ? -0.482 -1.143 -37.826 1.00 96.88 135 THR A N 1
ATOM 991 C CA . THR A 1 135 ? -1.413 -1.750 -38.793 1.00 96.88 135 THR A CA 1
ATOM 992 C C . THR A 1 135 ? -2.312 -2.762 -38.095 1.00 96.88 135 THR A C 1
ATOM 994 O O . THR A 1 135 ? -3.487 -2.896 -38.432 1.00 96.88 135 THR A O 1
ATOM 997 N N . LEU A 1 136 ? -1.751 -3.491 -37.127 1.00 96.19 136 LEU A N 1
ATOM 998 C CA . LEU A 1 136 ? -2.466 -4.484 -36.326 1.00 96.19 136 LEU A CA 1
ATOM 999 C C . LEU A 1 136 ? -2.892 -3.963 -34.949 1.00 96.19 136 LEU A C 1
ATOM 1001 O O . LEU A 1 136 ? -3.567 -4.684 -34.215 1.00 96.19 136 LEU A O 1
ATOM 1005 N N . GLU A 1 137 ? -2.509 -2.738 -34.594 1.00 97.50 137 GLU A N 1
ATOM 1006 C CA . GLU A 1 137 ? -2.778 -2.111 -33.297 1.00 97.50 137 GLU A CA 1
ATOM 1007 C C . GLU A 1 137 ? -2.240 -2.919 -32.121 1.00 97.50 137 GLU A C 1
ATOM 1009 O O . GLU A 1 137 ? -2.929 -3.160 -31.126 1.00 97.50 137 GLU A O 1
ATOM 1014 N N . LYS A 1 138 ? -1.001 -3.395 -32.264 1.00 97.38 138 LYS A N 1
ATOM 1015 C CA . LYS A 1 138 ? -0.359 -4.317 -31.327 1.00 97.38 138 LYS A CA 1
ATOM 1016 C C . LYS A 1 138 ? 0.950 -3.773 -30.788 1.00 97.38 138 LYS A C 1
ATOM 1018 O O . LYS A 1 138 ? 1.736 -3.140 -31.489 1.00 97.38 138 LYS A O 1
ATOM 1023 N N . ILE A 1 139 ? 1.201 -4.098 -29.529 1.00 97.88 139 ILE A N 1
ATOM 1024 C CA . ILE A 1 139 ? 2.505 -3.973 -28.897 1.00 97.88 139 ILE A CA 1
ATOM 1025 C C . ILE A 1 139 ? 3.159 -5.350 -28.918 1.00 97.88 139 ILE A C 1
ATOM 1027 O O . ILE A 1 139 ? 2.718 -6.264 -28.225 1.00 97.88 139 ILE A O 1
ATOM 1031 N N . ASN A 1 140 ? 4.218 -5.486 -29.707 1.00 94.56 140 ASN A N 1
ATOM 1032 C CA . ASN A 1 1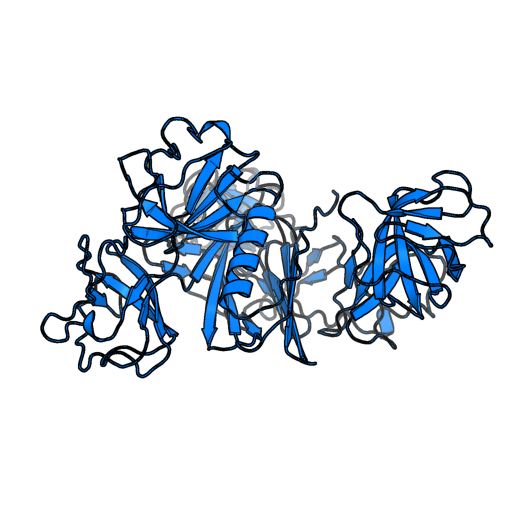40 ? 5.041 -6.681 -29.800 1.00 94.56 140 ASN A CA 1
ATOM 1033 C C . ASN A 1 140 ? 6.103 -6.643 -28.704 1.00 94.56 140 ASN A C 1
ATOM 1035 O O . ASN A 1 140 ? 7.045 -5.850 -28.738 1.00 94.56 140 ASN A O 1
ATOM 1039 N N . SER A 1 141 ? 5.946 -7.519 -27.722 1.00 87.69 141 SER A N 1
ATOM 1040 C CA . SER A 1 141 ? 6.891 -7.691 -26.630 1.00 87.69 141 SER A CA 1
ATOM 1041 C C . SER A 1 141 ? 6.911 -9.151 -26.226 1.00 87.69 141 SER A C 1
ATOM 1043 O O . SER A 1 141 ? 5.983 -9.635 -25.578 1.00 87.69 141 SER A O 1
ATOM 1045 N N . THR A 1 142 ? 7.990 -9.846 -26.570 1.00 80.81 142 THR A N 1
ATOM 1046 C CA . THR A 1 142 ? 8.175 -11.253 -26.218 1.00 80.81 142 THR A CA 1
ATOM 1047 C C . THR A 1 142 ? 7.972 -11.467 -24.723 1.00 80.81 142 THR A C 1
ATOM 1049 O O . THR A 1 142 ? 8.630 -10.820 -23.907 1.00 80.81 142 THR A O 1
ATOM 1052 N N . ALA A 1 143 ? 7.059 -12.375 -24.381 1.00 73.88 143 ALA A N 1
ATOM 1053 C CA . ALA A 1 143 ? 6.767 -12.783 -23.015 1.00 73.88 143 ALA A CA 1
ATOM 1054 C C . ALA A 1 143 ? 6.504 -11.625 -22.034 1.00 73.88 143 ALA A C 1
ATOM 1056 O O . ALA A 1 143 ? 6.993 -11.606 -20.902 1.00 73.88 143 ALA A O 1
ATOM 1057 N N . HIS A 1 144 ? 5.683 -10.663 -22.458 1.00 79.12 144 HIS A N 1
ATOM 1058 C CA . HIS A 1 144 ? 5.282 -9.517 -21.633 1.00 79.12 144 HIS A CA 1
ATOM 1059 C C . HIS A 1 144 ? 4.534 -9.922 -20.344 1.00 79.12 144 HIS A C 1
ATOM 1061 O O . HIS A 1 144 ? 4.556 -9.192 -19.353 1.00 79.12 144 HIS A O 1
ATOM 1067 N N . GLY A 1 145 ? 3.883 -11.093 -20.329 1.00 76.44 145 GLY A N 1
ATOM 1068 C CA . GLY A 1 145 ? 3.257 -11.673 -19.133 1.00 76.44 145 GLY A CA 1
ATOM 1069 C C . GLY A 1 145 ? 1.999 -10.952 -18.633 1.00 76.44 145 GLY A C 1
ATOM 1070 O O . GLY A 1 145 ? 1.563 -11.216 -17.514 1.00 76.44 145 GLY A O 1
ATOM 1071 N N . PHE A 1 146 ? 1.430 -10.052 -19.439 1.00 82.75 146 PHE A N 1
ATOM 1072 C CA . PHE A 1 146 ? 0.137 -9.421 -19.155 1.00 82.75 146 PHE A CA 1
ATOM 1073 C C . PHE A 1 146 ? -1.019 -10.350 -19.518 1.00 82.75 146 PHE A C 1
ATOM 1075 O O . PHE A 1 146 ? -0.930 -11.106 -20.485 1.00 82.75 146 PHE A O 1
ATOM 1082 N N . ALA A 1 147 ? -2.111 -10.251 -18.769 1.00 85.50 147 ALA A N 1
ATOM 1083 C CA . ALA A 1 147 ? -3.377 -10.910 -19.049 1.00 85.50 147 ALA A CA 1
ATOM 1084 C C . ALA A 1 147 ? -4.434 -9.903 -19.529 1.00 85.50 147 ALA A C 1
ATOM 1086 O O . ALA A 1 147 ? -4.343 -8.699 -19.286 1.00 85.50 147 ALA A O 1
ATOM 1087 N N . ASN A 1 148 ? -5.474 -10.404 -20.201 1.00 90.50 148 ASN A N 1
ATOM 1088 C CA . ASN A 1 148 ? -6.629 -9.580 -20.555 1.00 90.50 148 ASN A CA 1
ATOM 1089 C C . ASN A 1 148 ? -7.292 -9.017 -19.293 1.00 90.50 148 ASN A C 1
ATOM 1091 O O . ASN A 1 148 ? -7.599 -9.765 -18.368 1.00 90.50 148 ASN A O 1
ATOM 1095 N N . GLY A 1 149 ? -7.560 -7.713 -19.299 1.00 88.38 149 GLY A N 1
ATOM 1096 C CA . GLY A 1 149 ? -8.135 -6.989 -18.170 1.00 88.38 149 GLY A CA 1
ATOM 1097 C C . GLY A 1 149 ? -7.109 -6.292 -17.280 1.00 88.38 149 GLY A C 1
ATOM 1098 O O . GLY A 1 149 ? -7.521 -5.400 -16.542 1.00 88.38 149 GLY A O 1
ATOM 1099 N N . ASP A 1 150 ? -5.811 -6.608 -17.393 1.00 87.25 150 ASP A N 1
ATOM 1100 C CA . ASP A 1 150 ? -4.768 -5.928 -16.619 1.00 87.25 150 ASP A CA 1
ATOM 1101 C C . ASP A 1 150 ? -4.824 -4.417 -16.876 1.00 87.25 150 ASP A C 1
ATOM 1103 O O . ASP A 1 150 ? -4.730 -3.957 -18.020 1.00 87.25 150 ASP A O 1
ATOM 1107 N N . LYS A 1 151 ? -4.953 -3.628 -15.806 1.00 88.56 151 LYS A N 1
ATOM 1108 C CA . LYS A 1 151 ? -4.899 -2.168 -15.883 1.00 88.56 151 LYS A CA 1
ATOM 1109 C C . LYS A 1 151 ? -3.471 -1.679 -15.669 1.00 88.56 151 LYS A C 1
ATOM 1111 O O . LYS A 1 151 ? -2.950 -1.714 -14.555 1.00 88.56 151 LYS A O 1
ATOM 1116 N N . ILE A 1 152 ? -2.855 -1.179 -16.732 1.00 89.62 152 ILE A N 1
ATOM 1117 C CA . ILE A 1 152 ? -1.445 -0.782 -16.764 1.00 89.62 152 ILE A CA 1
ATOM 1118 C C . ILE A 1 152 ? -1.286 0.711 -17.035 1.00 89.62 152 ILE A C 1
ATOM 1120 O O . ILE A 1 152 ? -2.124 1.342 -17.674 1.00 89.62 152 ILE A O 1
ATOM 1124 N N . LEU A 1 153 ? -0.189 1.283 -16.553 1.00 88.19 153 LEU A N 1
ATOM 1125 C CA . LEU A 1 153 ? 0.204 2.658 -16.826 1.00 88.19 153 LEU A CA 1
ATOM 1126 C C . LEU A 1 153 ? 1.179 2.694 -17.998 1.00 88.19 153 LEU A C 1
ATOM 1128 O O . LEU A 1 153 ? 2.225 2.041 -17.963 1.00 88.19 153 LEU A O 1
ATOM 1132 N N . TYR A 1 154 ? 0.845 3.494 -19.008 1.00 91.94 154 TYR A N 1
ATOM 1133 C CA . TYR A 1 154 ? 1.723 3.766 -20.139 1.00 91.94 154 TYR A CA 1
ATOM 1134 C C . TYR A 1 154 ? 2.608 4.987 -19.866 1.00 91.94 154 TYR A C 1
ATOM 1136 O O . TYR A 1 154 ? 2.124 6.058 -19.500 1.00 91.94 154 TYR A O 1
ATOM 1144 N N . ARG A 1 155 ? 3.919 4.834 -20.051 1.00 88.94 155 ARG A N 1
ATOM 1145 C CA . ARG A 1 155 ? 4.961 5.858 -19.871 1.00 88.94 155 ARG A CA 1
ATOM 1146 C C . ARG A 1 155 ? 5.951 5.808 -21.038 1.00 88.94 155 ARG A C 1
ATOM 1148 O O . ARG A 1 155 ? 5.952 4.862 -21.821 1.00 88.94 155 ARG A O 1
ATOM 1155 N N . GLY A 1 156 ? 6.826 6.805 -21.137 1.00 88.44 156 GLY A N 1
ATOM 1156 C CA . GLY A 1 156 ? 7.906 6.795 -22.120 1.00 88.44 156 GLY A CA 1
ATOM 1157 C C . GLY A 1 156 ? 8.858 7.981 -22.005 1.00 88.44 156 GLY A C 1
ATOM 1158 O O . GLY A 1 156 ? 8.599 8.914 -21.246 1.00 88.44 156 GLY A O 1
ATOM 1159 N N . THR A 1 157 ? 9.977 7.914 -22.731 1.00 85.69 157 THR A N 1
ATOM 1160 C CA . THR A 1 157 ? 11.052 8.930 -22.719 1.00 85.69 157 THR A CA 1
ATOM 1161 C C . THR A 1 157 ? 11.060 9.852 -23.943 1.00 85.69 157 THR A C 1
ATOM 1163 O O . THR A 1 157 ? 11.815 10.822 -23.965 1.00 85.69 157 THR A O 1
ATOM 1166 N N . GLY A 1 158 ? 10.231 9.569 -24.953 1.00 89.69 158 GLY A N 1
ATOM 1167 C CA . GLY A 1 158 ? 10.080 10.372 -26.166 1.00 89.69 158 GLY A CA 1
ATOM 1168 C C . GLY A 1 158 ? 8.620 10.711 -26.464 1.00 89.69 158 GLY A C 1
ATOM 1169 O O . GLY A 1 158 ? 7.799 10.860 -25.559 1.00 89.69 158 GLY A O 1
ATOM 1170 N N . THR A 1 159 ? 8.294 10.858 -27.747 1.00 95.44 159 THR A N 1
ATOM 1171 C CA . THR A 1 159 ? 6.910 11.094 -28.177 1.00 95.44 159 THR A CA 1
ATOM 1172 C C . THR A 1 159 ? 6.058 9.849 -27.936 1.00 95.44 159 THR A C 1
ATOM 1174 O O . THR A 1 159 ? 6.519 8.724 -28.136 1.00 95.44 159 THR A O 1
ATOM 1177 N N . ALA A 1 160 ? 4.819 10.052 -27.486 1.00 96.81 160 ALA A N 1
ATOM 1178 C CA . ALA A 1 160 ? 3.873 8.965 -27.268 1.00 96.81 160 ALA A CA 1
ATOM 1179 C C . ALA A 1 160 ? 3.590 8.198 -28.571 1.00 96.81 160 ALA A C 1
ATOM 1181 O O . ALA A 1 160 ? 3.635 8.774 -29.660 1.00 96.81 160 ALA A O 1
ATOM 1182 N N . ILE A 1 161 ? 3.240 6.919 -28.440 1.00 98.25 161 ILE A N 1
ATOM 1183 C CA . ILE A 1 161 ? 2.567 6.154 -29.496 1.00 98.25 161 ILE A CA 1
ATOM 1184 C C . ILE A 1 161 ? 1.283 6.906 -29.854 1.00 98.25 161 ILE A C 1
ATOM 1186 O O . ILE A 1 161 ? 0.526 7.297 -28.961 1.00 98.25 161 ILE A O 1
ATOM 1190 N N . GLY A 1 162 ? 1.044 7.140 -31.144 1.00 97.88 162 GLY A N 1
ATOM 1191 C CA . GLY A 1 162 ? -0.154 7.833 -31.607 1.00 97.88 162 GLY A CA 1
ATOM 1192 C C . GLY A 1 162 ? -1.413 7.128 -31.103 1.00 97.88 162 GLY A C 1
ATOM 1193 O O . GLY A 1 162 ? -1.456 5.908 -31.084 1.00 97.88 162 GLY A O 1
ATOM 1194 N N . GLY A 1 163 ? -2.416 7.872 -30.636 1.00 96.31 163 GLY A N 1
ATOM 1195 C CA . GLY A 1 163 ? -3.608 7.298 -29.991 1.00 96.31 163 GLY A CA 1
ATOM 1196 C C . GLY A 1 163 ? -3.454 6.999 -28.491 1.00 96.31 163 GLY A C 1
ATOM 1197 O O . GLY A 1 163 ? -4.463 6.825 -27.807 1.00 96.31 163 GLY A O 1
ATOM 1198 N N . LEU A 1 164 ? -2.230 7.015 -27.949 1.00 97.62 164 LEU A N 1
ATOM 1199 C CA . LEU A 1 164 ? -1.961 6.934 -26.513 1.00 97.62 164 LEU A CA 1
ATOM 1200 C C . LEU A 1 164 ? -1.470 8.272 -25.944 1.00 97.62 164 LEU A C 1
ATOM 1202 O O . LEU A 1 164 ? -0.879 9.108 -26.625 1.00 97.62 164 LEU A O 1
ATOM 1206 N N . THR A 1 165 ? -1.666 8.436 -24.642 1.00 94.06 165 THR A N 1
ATOM 1207 C CA . THR A 1 165 ? -1.248 9.586 -23.846 1.00 94.06 165 THR A CA 1
ATOM 1208 C C . THR A 1 165 ? -0.312 9.090 -22.751 1.00 94.06 165 THR A C 1
ATOM 1210 O O . THR A 1 165 ? -0.614 8.126 -22.047 1.00 94.06 165 THR A O 1
ATOM 1213 N N . LEU A 1 166 ? 0.843 9.739 -22.589 1.00 88.31 166 LEU A N 1
ATOM 1214 C CA . LEU A 1 166 ? 1.779 9.395 -21.516 1.00 88.31 166 LEU A CA 1
ATOM 1215 C C . LEU A 1 166 ? 1.131 9.563 -20.137 1.00 88.31 166 LEU A C 1
ATOM 1217 O O . LEU A 1 166 ? 0.280 10.427 -19.933 1.00 88.31 166 LEU A O 1
ATOM 1221 N N . ASN A 1 167 ? 1.578 8.751 -19.180 1.00 81.69 167 ASN A N 1
ATOM 1222 C CA . ASN A 1 167 ? 1.085 8.713 -17.802 1.00 81.69 167 ASN A CA 1
ATOM 1223 C C . ASN A 1 167 ? -0.430 8.464 -17.710 1.00 81.69 167 ASN A C 1
ATOM 1225 O O . ASN A 1 167 ? -1.091 8.948 -16.795 1.00 81.69 167 ASN A O 1
ATOM 1229 N N . THR A 1 168 ? -0.977 7.709 -18.664 1.00 86.94 168 THR A N 1
ATOM 1230 C CA . THR A 1 168 ? -2.397 7.343 -18.701 1.00 86.94 168 THR A CA 1
ATOM 1231 C C . THR A 1 168 ? -2.560 5.842 -18.498 1.00 86.94 168 THR A C 1
ATOM 1233 O O . THR A 1 168 ? -1.734 5.043 -18.952 1.00 86.94 168 THR A O 1
ATOM 1236 N N . PHE A 1 169 ? -3.613 5.463 -17.771 1.00 90.56 169 PHE A N 1
ATOM 1237 C CA . PHE A 1 169 ? -3.979 4.065 -17.579 1.00 90.56 169 PHE A CA 1
ATOM 1238 C C . PHE A 1 169 ? -4.723 3.517 -18.793 1.00 90.56 169 PHE A C 1
ATOM 1240 O O . PHE A 1 169 ? -5.644 4.153 -19.301 1.00 90.56 169 PHE A O 1
ATOM 1247 N N . TYR A 1 170 ? -4.370 2.296 -19.173 1.00 94.62 170 TYR A N 1
ATOM 1248 C CA . TYR A 1 170 ? -5.007 1.521 -20.229 1.00 94.62 170 TYR A CA 1
ATOM 1249 C C . TYR A 1 170 ? -5.292 0.106 -19.737 1.00 94.62 170 TYR A C 1
ATOM 1251 O O . TYR A 1 170 ? -4.677 -0.366 -18.781 1.00 94.62 170 TYR A O 1
ATOM 1259 N N . PHE A 1 171 ? -6.221 -0.572 -20.400 1.00 94.12 171 PHE A N 1
ATOM 1260 C CA . PHE A 1 171 ? -6.520 -1.977 -20.160 1.00 94.12 171 PHE A CA 1
ATOM 1261 C C . PHE A 1 171 ? -5.891 -2.835 -21.249 1.00 94.12 171 PHE A C 1
ATOM 1263 O O . PHE A 1 171 ? -6.043 -2.540 -22.436 1.00 94.12 171 PHE A O 1
ATOM 1270 N N . VAL A 1 172 ? -5.212 -3.903 -20.843 1.00 94.06 172 VAL A N 1
ATOM 1271 C CA . VAL A 1 172 ? -4.686 -4.916 -21.756 1.00 94.06 172 VAL A CA 1
ATOM 1272 C C . VAL A 1 172 ? -5.845 -5.742 -22.310 1.00 94.06 172 VAL A C 1
ATOM 1274 O O . VAL A 1 172 ? -6.693 -6.234 -21.562 1.00 94.06 172 VAL A O 1
ATOM 1277 N N . ILE A 1 173 ? -5.874 -5.908 -23.628 1.00 96.25 173 ILE A N 1
ATOM 1278 C CA . ILE A 1 173 ? -6.824 -6.761 -24.347 1.00 96.25 173 ILE A CA 1
ATOM 1279 C C . ILE A 1 173 ? -6.088 -7.562 -25.430 1.00 96.25 173 ILE A C 1
ATOM 1281 O O . ILE A 1 173 ? -4.965 -7.225 -25.803 1.00 96.25 173 ILE A O 1
ATOM 1285 N N . ALA A 1 174 ? -6.720 -8.629 -25.926 1.00 95.38 174 ALA A N 1
ATOM 1286 C CA . ALA A 1 174 ? -6.143 -9.552 -26.908 1.00 95.38 174 ALA A CA 1
ATOM 1287 C C . ALA A 1 174 ? -4.697 -9.995 -26.578 1.00 95.38 174 ALA A C 1
ATOM 1289 O O . ALA A 1 174 ? -3.871 -10.162 -27.472 1.00 95.38 174 ALA A O 1
ATOM 1290 N N . ALA A 1 175 ? -4.387 -10.167 -25.289 1.00 92.00 175 ALA A N 1
ATOM 1291 C CA . ALA A 1 175 ? -3.082 -10.610 -24.825 1.00 92.00 175 ALA A CA 1
ATOM 1292 C C . ALA A 1 175 ? -2.785 -12.033 -25.308 1.00 92.00 175 ALA A C 1
ATOM 1294 O O . ALA A 1 175 ? -3.550 -12.968 -25.050 1.00 92.00 175 ALA A O 1
ATOM 1295 N N . ALA A 1 176 ? -1.645 -12.185 -25.968 1.00 91.06 176 ALA A N 1
ATOM 1296 C CA . ALA A 1 176 ? -1.023 -13.454 -26.307 1.00 91.06 176 ALA A CA 1
ATOM 1297 C C . ALA A 1 176 ? 0.317 -13.583 -25.561 1.00 91.06 176 ALA A C 1
ATOM 1299 O O . ALA A 1 176 ? 0.595 -12.841 -24.628 1.00 91.06 176 ALA A O 1
ATOM 1300 N N . ALA A 1 177 ? 1.163 -14.546 -25.933 1.00 82.44 177 ALA A N 1
ATOM 1301 C CA . ALA A 1 177 ? 2.462 -14.706 -25.274 1.00 82.44 177 ALA A CA 1
ATOM 1302 C C . ALA A 1 177 ? 3.428 -13.543 -25.571 1.00 82.44 177 ALA A C 1
ATOM 1304 O O . ALA A 1 177 ? 4.206 -13.159 -24.704 1.00 82.44 177 ALA A O 1
ATOM 1305 N N . ASN A 1 178 ? 3.397 -13.000 -26.792 1.00 86.50 178 ASN A N 1
ATOM 1306 C CA . ASN A 1 178 ? 4.414 -12.068 -27.301 1.00 86.50 178 ASN A CA 1
ATOM 1307 C C . ASN A 1 178 ? 3.834 -10.754 -27.835 1.00 86.50 178 ASN A C 1
ATOM 1309 O O . ASN A 1 178 ? 4.563 -9.946 -28.406 1.00 86.50 178 ASN A O 1
ATOM 1313 N N . GLU A 1 179 ? 2.532 -10.551 -27.687 1.00 94.69 179 GLU A N 1
ATOM 1314 C CA . GLU A 1 179 ? 1.834 -9.394 -28.226 1.00 94.69 179 GLU A CA 1
ATOM 1315 C C . GLU A 1 179 ? 0.568 -9.114 -27.424 1.00 94.69 179 GLU A C 1
ATOM 1317 O O . GLU A 1 179 ? -0.064 -10.028 -26.890 1.00 94.69 179 GLU A O 1
ATOM 1322 N N . PHE A 1 180 ? 0.179 -7.848 -27.363 1.00 96.00 180 PHE A N 1
ATOM 1323 C CA . PHE A 1 180 ? -1.075 -7.425 -26.756 1.00 96.00 180 PHE A CA 1
ATOM 1324 C C . PHE A 1 180 ? -1.583 -6.136 -27.400 1.00 96.00 180 PHE A C 1
ATOM 1326 O O . PHE A 1 180 ? -0.833 -5.417 -28.060 1.00 96.00 180 PHE A O 1
ATOM 1333 N N . GLN A 1 181 ? -2.859 -5.834 -27.185 1.00 97.94 181 GLN A N 1
ATOM 1334 C CA . GLN A 1 181 ? -3.493 -4.582 -27.589 1.00 97.94 181 GLN A CA 1
ATOM 1335 C C . GLN A 1 181 ? -3.949 -3.799 -26.350 1.00 97.94 181 GLN A C 1
ATOM 1337 O O . GLN A 1 181 ? -3.959 -4.317 -25.228 1.00 97.94 181 GLN A O 1
ATOM 1342 N N . LEU A 1 182 ? -4.329 -2.535 -26.546 1.00 97.88 182 LEU A N 1
ATOM 1343 C CA . LEU A 1 182 ? -4.742 -1.634 -25.468 1.00 97.88 182 LEU A CA 1
ATOM 1344 C C . LEU A 1 182 ? -6.144 -1.083 -25.698 1.00 97.88 182 LEU A C 1
ATOM 1346 O O . LEU A 1 182 ? -6.520 -0.789 -26.828 1.00 97.88 182 LEU A O 1
ATOM 1350 N N . SER A 1 183 ? -6.886 -0.885 -24.611 1.00 97.50 183 SER A N 1
ATOM 1351 C CA . SER A 1 183 ? -8.187 -0.217 -24.598 1.00 97.50 183 SER A CA 1
ATOM 1352 C C . SER A 1 183 ? -8.252 0.882 -23.534 1.00 97.50 183 SER A C 1
ATOM 1354 O O . SER A 1 183 ? -7.568 0.821 -22.511 1.00 97.50 183 SER A O 1
ATOM 1356 N N . LEU A 1 184 ? -9.111 1.884 -23.751 1.00 95.50 184 LEU A N 1
ATOM 1357 C CA . LEU A 1 184 ? -9.424 2.930 -22.763 1.00 95.50 184 LEU A CA 1
ATOM 1358 C C . LEU A 1 184 ? -10.301 2.414 -21.614 1.00 95.50 184 LEU A C 1
ATOM 1360 O O . LEU A 1 184 ? -10.313 2.988 -20.527 1.00 95.50 184 LEU A O 1
ATOM 1364 N N . THR A 1 185 ? -11.049 1.339 -21.851 1.00 94.12 185 THR A N 1
ATOM 1365 C CA . THR A 1 185 ? -12.026 0.784 -20.909 1.00 94.12 185 THR A CA 1
ATOM 1366 C C . THR A 1 185 ? -11.837 -0.716 -20.783 1.00 94.12 185 THR A C 1
ATOM 1368 O O . THR A 1 185 ? -11.394 -1.370 -21.727 1.00 94.12 185 THR A O 1
ATOM 1371 N N . GLN A 1 186 ? -12.211 -1.283 -19.642 1.00 89.81 186 GLN A N 1
ATOM 1372 C CA . GLN A 1 186 ? -12.111 -2.720 -19.430 1.00 89.81 186 GLN A CA 1
ATOM 1373 C C . GLN A 1 186 ? -12.947 -3.494 -20.460 1.00 89.81 186 GLN A C 1
ATOM 1375 O O . GLN A 1 186 ? -14.147 -3.262 -20.583 1.00 89.81 186 GLN A O 1
ATOM 1380 N N . GLY A 1 187 ? -12.308 -4.409 -21.196 1.00 88.25 187 GLY A N 1
ATOM 1381 C CA . GLY A 1 187 ? -12.966 -5.195 -22.247 1.00 88.25 187 GLY A CA 1
ATOM 1382 C C . GLY A 1 187 ? -13.465 -4.373 -23.444 1.00 88.25 187 GLY A C 1
ATOM 1383 O O . GLY A 1 187 ? -14.258 -4.880 -24.232 1.00 88.25 187 GLY A O 1
ATOM 1384 N N . GLY A 1 188 ? -13.041 -3.110 -23.567 1.00 93.44 188 GLY A N 1
ATOM 1385 C CA . GLY A 1 188 ? -13.424 -2.236 -24.673 1.00 93.44 188 GLY A CA 1
ATOM 1386 C C . GLY A 1 188 ? -12.700 -2.553 -25.982 1.00 93.44 188 GLY A C 1
ATOM 1387 O O . GLY A 1 188 ? -11.908 -3.490 -26.078 1.00 93.44 188 GLY A O 1
ATOM 1388 N N . ALA A 1 189 ? -12.957 -1.731 -27.000 1.00 96.12 189 ALA A N 1
ATOM 1389 C CA . ALA A 1 189 ? -12.301 -1.844 -28.301 1.00 96.12 189 ALA A CA 1
ATOM 1390 C C . ALA A 1 189 ? -10.805 -1.491 -28.230 1.00 96.12 189 ALA A C 1
ATOM 1392 O O . ALA A 1 189 ? -10.388 -0.703 -27.373 1.00 96.12 189 ALA A O 1
ATOM 1393 N N . ALA A 1 190 ? -10.022 -2.053 -29.157 1.00 97.44 190 ALA A N 1
ATOM 1394 C CA . ALA A 1 190 ? -8.621 -1.694 -29.341 1.00 97.44 190 ALA A CA 1
ATOM 1395 C C . ALA A 1 190 ? -8.475 -0.225 -29.754 1.00 97.44 190 ALA A C 1
ATOM 1397 O O . ALA A 1 190 ? -9.258 0.296 -30.550 1.00 97.44 190 ALA A O 1
ATOM 1398 N N . ILE A 1 191 ? -7.475 0.443 -29.185 1.00 98.25 191 ILE A N 1
ATOM 1399 C CA . ILE A 1 191 ? -7.082 1.799 -29.557 1.00 98.25 191 ILE A CA 1
ATOM 1400 C C . ILE A 1 191 ? -6.381 1.748 -30.915 1.00 98.25 191 ILE A C 1
ATOM 1402 O O . ILE A 1 191 ? -5.505 0.919 -31.120 1.00 98.25 191 ILE A O 1
ATOM 1406 N N . ASN A 1 192 ? -6.755 2.660 -31.810 1.00 97.88 192 ASN A N 1
ATOM 1407 C CA . ASN A 1 192 ? -6.075 2.874 -33.086 1.00 97.88 192 ASN A CA 1
ATOM 1408 C C . ASN A 1 192 ? -4.747 3.612 -32.852 1.00 97.88 192 ASN A C 1
ATOM 1410 O O . ASN A 1 192 ? -4.758 4.738 -32.336 1.00 97.88 192 ASN A O 1
ATOM 1414 N N . PHE A 1 193 ? -3.628 2.998 -33.228 1.00 98.06 193 PHE A N 1
ATOM 1415 C CA . PHE A 1 193 ? -2.312 3.604 -33.171 1.00 98.06 193 PHE A CA 1
ATOM 1416 C C . PHE A 1 193 ? -1.998 4.356 -34.461 1.00 98.06 193 PHE A C 1
ATOM 1418 O O . PHE A 1 193 ? -1.844 3.793 -35.536 1.00 98.06 193 PHE A O 1
ATOM 1425 N N . THR A 1 194 ? -1.805 5.668 -34.357 1.00 97.81 194 THR A N 1
ATOM 1426 C CA . THR A 1 194 ? -1.546 6.511 -35.539 1.00 97.81 194 THR A CA 1
ATOM 1427 C C . THR A 1 194 ? -0.060 6.778 -35.791 1.00 97.81 194 THR A C 1
ATOM 1429 O O . THR A 1 194 ? 0.299 7.400 -36.790 1.00 97.81 194 THR A O 1
ATOM 1432 N N . SER A 1 195 ? 0.816 6.374 -34.871 1.00 97.44 195 SER A N 1
ATOM 1433 C CA . SER A 1 195 ? 2.274 6.447 -35.011 1.00 97.44 195 SER A CA 1
ATOM 1434 C C . SER A 1 195 ? 2.952 5.540 -33.987 1.00 97.44 195 SER A C 1
ATOM 1436 O O . SER A 1 195 ? 2.395 5.270 -32.926 1.00 97.44 195 SER A O 1
ATOM 1438 N N . THR A 1 196 ? 4.186 5.118 -34.257 1.00 97.19 196 THR A N 1
ATOM 1439 C CA . THR A 1 196 ? 4.970 4.288 -33.327 1.00 97.19 196 THR A CA 1
ATOM 1440 C C . THR A 1 196 ? 5.553 5.064 -32.145 1.00 97.19 196 THR A C 1
ATOM 1442 O O . THR A 1 196 ? 6.143 4.452 -31.268 1.00 97.19 196 THR A O 1
ATOM 1445 N N . GLY A 1 197 ? 5.446 6.398 -32.125 1.00 96.81 197 GLY A N 1
ATOM 1446 C CA . GLY A 1 197 ? 6.146 7.241 -31.154 1.00 96.81 197 GLY A CA 1
ATOM 1447 C C . GLY A 1 197 ? 7.675 7.202 -31.292 1.00 96.81 197 GLY A C 1
ATOM 1448 O O . GLY A 1 197 ? 8.228 6.714 -32.283 1.00 96.81 197 GLY A O 1
ATOM 1449 N N . THR A 1 198 ? 8.371 7.753 -30.296 1.00 96.00 198 THR A N 1
ATOM 1450 C CA . THR A 1 198 ? 9.839 7.742 -30.197 1.00 96.00 198 THR A CA 1
ATOM 1451 C C . THR A 1 198 ? 10.295 7.446 -28.768 1.00 96.00 198 THR A C 1
ATOM 1453 O O . THR A 1 198 ? 9.541 7.611 -27.810 1.00 96.00 198 THR A O 1
ATOM 1456 N N . GLY A 1 199 ? 11.564 7.061 -28.605 1.00 92.94 199 GLY A N 1
ATOM 1457 C CA . GLY A 1 199 ? 12.128 6.716 -27.298 1.00 92.94 199 GLY A CA 1
ATOM 1458 C C . GLY A 1 199 ? 11.694 5.331 -26.818 1.00 92.94 199 GLY A C 1
ATOM 1459 O O . GLY A 1 199 ? 11.277 4.496 -27.611 1.00 92.94 199 GLY A O 1
ATOM 1460 N N . VAL A 1 200 ? 11.836 5.071 -25.520 1.00 90.12 200 VAL A N 1
ATOM 1461 C CA . VAL A 1 200 ? 11.395 3.809 -24.907 1.00 90.12 200 VAL A CA 1
ATOM 1462 C C . VAL A 1 200 ? 9.959 3.978 -24.427 1.00 90.12 200 VAL A C 1
ATOM 1464 O O . VAL A 1 200 ? 9.640 4.974 -23.775 1.00 90.12 200 VAL A O 1
ATOM 1467 N N . HIS A 1 201 ? 9.110 3.005 -24.731 1.00 93.06 201 HIS A N 1
ATOM 1468 C CA . HIS A 1 201 ? 7.740 2.880 -24.251 1.00 93.06 201 HIS A CA 1
ATOM 1469 C C . HIS A 1 201 ? 7.705 1.905 -23.084 1.00 93.06 201 HIS A C 1
ATOM 1471 O O . HIS A 1 201 ? 8.211 0.796 -23.187 1.00 93.06 201 HIS A O 1
ATOM 1477 N N . THR A 1 202 ? 7.109 2.306 -21.970 1.00 88.69 202 THR A N 1
ATOM 1478 C CA . THR A 1 202 ? 7.058 1.499 -20.753 1.00 88.69 202 THR A CA 1
ATOM 1479 C C . THR A 1 202 ? 5.607 1.231 -20.388 1.00 88.69 202 THR A C 1
ATOM 1481 O O . THR A 1 202 ? 4.828 2.161 -20.178 1.00 88.69 202 THR A O 1
ATOM 1484 N N . PHE A 1 203 ? 5.259 -0.043 -20.283 1.00 90.12 203 PHE A N 1
ATOM 1485 C CA . PHE A 1 203 ? 3.945 -0.552 -19.920 1.00 90.12 203 PHE A CA 1
ATOM 1486 C C . PHE A 1 203 ? 4.079 -1.325 -18.622 1.00 90.12 203 PHE A C 1
ATOM 1488 O O . PHE A 1 203 ? 4.862 -2.263 -18.553 1.00 90.12 203 PHE A O 1
ATOM 1495 N N . GLY A 1 204 ? 3.326 -0.987 -17.589 1.00 83.56 204 GLY A N 1
ATOM 1496 C CA . GLY A 1 204 ? 3.351 -1.821 -16.394 1.00 83.56 204 GLY A CA 1
ATOM 1497 C C . GLY A 1 204 ? 2.620 -1.215 -15.225 1.00 83.56 204 GLY A C 1
ATOM 1498 O O . GLY A 1 204 ? 1.571 -0.592 -15.395 1.00 83.56 204 GLY A O 1
ATOM 1499 N N . GLU A 1 205 ? 3.134 -1.442 -14.028 1.00 77.81 205 GLU A N 1
ATOM 1500 C CA . GLU A 1 205 ? 2.407 -1.105 -12.821 1.00 77.81 205 GLU A CA 1
ATOM 1501 C C . GLU A 1 205 ? 2.457 0.394 -12.547 1.00 77.81 205 GLU A C 1
ATOM 1503 O O . GLU A 1 205 ? 3.500 0.978 -12.258 1.00 77.81 205 GLU A O 1
ATOM 1508 N N . GLY A 1 206 ? 1.286 1.024 -12.619 1.00 73.81 206 GLY A N 1
ATOM 1509 C CA . GLY A 1 206 ? 1.109 2.401 -12.170 1.00 73.81 206 GLY A CA 1
ATOM 1510 C C . GLY A 1 206 ? 0.320 2.545 -10.886 1.00 73.81 206 GLY A C 1
ATOM 1511 O O . GLY A 1 206 ? 0.268 3.656 -10.373 1.00 73.81 206 GLY A O 1
ATOM 1512 N N . GLN A 1 207 ? -0.306 1.471 -10.392 1.00 85.50 207 GLN A N 1
ATOM 1513 C CA . GLN A 1 207 ? -1.134 1.497 -9.191 1.00 85.50 207 GLN A CA 1
ATOM 1514 C C . GLN A 1 207 ? -1.011 0.208 -8.371 1.00 85.50 207 GLN A C 1
ATOM 1516 O O . GLN A 1 207 ? -0.899 -0.876 -8.941 1.00 85.50 207 GLN A O 1
ATOM 1521 N N . ARG A 1 208 ? -1.146 0.333 -7.049 1.00 88.06 208 ARG A N 1
ATOM 1522 C CA . ARG A 1 208 ? -1.513 -0.763 -6.142 1.00 88.06 208 ARG A CA 1
ATOM 1523 C C . ARG A 1 208 ? -2.683 -0.367 -5.286 1.00 88.06 208 ARG A C 1
ATOM 1525 O O . ARG A 1 208 ? -2.851 0.805 -4.960 1.00 88.06 208 ARG A O 1
ATOM 1532 N N . VAL A 1 209 ? -3.443 -1.359 -4.860 1.00 92.12 209 VAL A N 1
ATOM 1533 C CA . VAL A 1 209 ? -4.459 -1.194 -3.835 1.00 92.12 209 VAL A CA 1
ATOM 1534 C C . VAL A 1 209 ? -4.132 -2.102 -2.677 1.00 92.12 209 VAL A C 1
ATOM 1536 O O . VAL A 1 209 ? -3.974 -3.310 -2.848 1.00 92.12 209 VAL A O 1
ATOM 1539 N N . TYR A 1 210 ? -4.060 -1.514 -1.494 1.00 92.12 210 TYR A N 1
ATOM 1540 C CA . TYR A 1 210 ? -3.922 -2.246 -0.246 1.00 92.12 210 TYR A CA 1
ATOM 1541 C C . TYR A 1 210 ? -5.236 -2.200 0.522 1.00 92.12 210 TYR A C 1
ATOM 1543 O O . TYR A 1 210 ? -5.973 -1.219 0.430 1.00 92.12 210 TYR A O 1
ATOM 1551 N N . LYS A 1 211 ? -5.516 -3.253 1.289 1.00 90.62 211 LYS A N 1
ATOM 1552 C CA . LYS A 1 211 ? -6.653 -3.327 2.212 1.00 90.62 211 LYS A CA 1
ATOM 1553 C C . LYS A 1 211 ? -6.178 -3.417 3.659 1.00 90.62 211 LYS A C 1
ATOM 1555 O O . LYS A 1 211 ? -5.181 -4.088 3.943 1.00 90.62 211 LYS A O 1
ATOM 1560 N N . SER A 1 212 ? -6.921 -2.789 4.566 1.00 88.06 212 SER A N 1
ATOM 1561 C CA . SER A 1 212 ? -6.724 -2.894 6.015 1.00 88.06 212 SER A CA 1
ATOM 1562 C C . SER A 1 212 ? -8.046 -3.187 6.724 1.00 88.06 212 SER A C 1
ATOM 1564 O O . SER A 1 212 ? -9.090 -2.716 6.293 1.00 88.06 212 SER A O 1
ATOM 1566 N N . ASN A 1 213 ? -7.984 -3.982 7.795 1.00 84.31 213 ASN A N 1
ATOM 1567 C CA . ASN A 1 213 ? -9.040 -4.174 8.801 1.00 84.31 213 ASN A CA 1
ATOM 1568 C C . ASN A 1 213 ? -8.564 -3.771 10.210 1.00 84.31 213 ASN A C 1
ATOM 1570 O O . ASN A 1 213 ? -9.149 -4.169 11.220 1.00 84.31 213 ASN A O 1
ATOM 1574 N N . GLY A 1 214 ? -7.461 -3.022 10.285 1.00 76.56 214 GLY A N 1
ATOM 1575 C CA . GLY A 1 214 ? -6.753 -2.745 11.528 1.00 76.56 214 GLY A CA 1
ATOM 1576 C C . GLY A 1 214 ? -6.069 -3.970 12.144 1.00 76.56 214 GLY A C 1
ATOM 1577 O O . GLY A 1 214 ? -6.164 -5.104 11.677 1.00 76.56 214 GLY A O 1
ATOM 1578 N N . GLU A 1 215 ? -5.339 -3.727 13.226 1.00 76.19 215 GLU A N 1
ATOM 1579 C CA . GLU A 1 215 ? -4.554 -4.743 13.932 1.00 76.19 215 GLU A CA 1
ATOM 1580 C C . GLU A 1 215 ? -5.432 -5.770 14.659 1.00 76.19 215 GLU A C 1
ATOM 1582 O O . GLU A 1 215 ? -5.135 -6.962 14.635 1.00 76.19 215 GLU A O 1
ATOM 1587 N N . ASN A 1 216 ? -6.554 -5.321 15.227 1.00 74.31 216 ASN A N 1
ATOM 1588 C CA . ASN A 1 216 ? -7.464 -6.159 16.012 1.00 74.31 216 ASN A CA 1
ATOM 1589 C C . ASN A 1 216 ? -8.507 -6.905 15.165 1.00 74.31 216 ASN A C 1
ATOM 1591 O O . ASN A 1 216 ? -9.315 -7.642 15.725 1.00 74.31 216 ASN A O 1
ATOM 1595 N N . ALA A 1 217 ? -8.525 -6.691 13.842 1.00 75.19 217 ALA A N 1
ATOM 1596 C CA . ALA A 1 217 ? -9.524 -7.245 12.923 1.00 75.19 217 ALA A CA 1
ATOM 1597 C C . ALA A 1 217 ? -10.992 -6.966 13.331 1.00 75.19 217 ALA A C 1
ATOM 1599 O O . ALA A 1 217 ? -11.902 -7.683 12.926 1.00 75.19 217 ALA A O 1
ATOM 1600 N N . ASP A 1 218 ? -11.231 -5.913 14.118 1.00 73.19 218 ASP A N 1
ATOM 1601 C CA . ASP A 1 218 ? -12.535 -5.510 14.658 1.00 73.19 218 ASP A CA 1
ATOM 1602 C C . ASP A 1 218 ? -13.222 -4.426 13.807 1.00 73.19 218 ASP A C 1
ATOM 1604 O O . ASP A 1 218 ? -14.172 -3.766 14.244 1.00 73.19 218 ASP A O 1
ATOM 1608 N N . ARG A 1 219 ? -12.711 -4.191 12.594 1.00 79.81 219 ARG A N 1
ATOM 1609 C CA . ARG A 1 219 ? -13.138 -3.141 11.662 1.00 79.81 219 ARG A CA 1
ATOM 1610 C C . ARG A 1 219 ? -13.486 -3.744 10.308 1.00 79.81 219 ARG A C 1
ATOM 1612 O O . ARG A 1 219 ? -13.024 -4.828 9.958 1.00 79.81 219 ARG A O 1
ATOM 1619 N N . ILE A 1 220 ? -14.301 -3.014 9.553 1.00 82.38 220 ILE A N 1
ATOM 1620 C CA . ILE A 1 220 ? -14.544 -3.316 8.141 1.00 82.38 220 ILE A CA 1
ATOM 1621 C C . ILE A 1 220 ? -13.242 -3.203 7.345 1.00 82.38 220 ILE A C 1
ATOM 1623 O O . ILE A 1 220 ? -12.350 -2.443 7.722 1.00 82.38 220 ILE A O 1
ATOM 1627 N N . TYR A 1 221 ? -13.151 -3.954 6.246 1.00 87.81 221 TYR A N 1
ATOM 1628 C CA . TYR A 1 221 ? -12.075 -3.753 5.287 1.00 87.81 221 TYR A CA 1
ATOM 1629 C C . TYR A 1 221 ? -12.289 -2.452 4.532 1.00 87.81 221 TYR A C 1
ATOM 1631 O O . TYR A 1 221 ? -13.360 -2.231 3.973 1.00 87.81 221 TYR A O 1
ATOM 1639 N N . GLU A 1 222 ? -11.248 -1.634 4.484 1.00 89.25 222 GLU A N 1
ATOM 1640 C CA . GLU A 1 222 ? -11.204 -0.418 3.681 1.00 89.25 222 GLU A CA 1
ATOM 1641 C C . GLU A 1 222 ? -9.872 -0.370 2.928 1.00 89.25 222 GLU A C 1
ATOM 1643 O O . GLU A 1 222 ? -8.905 -1.065 3.268 1.00 89.25 222 GLU A O 1
ATOM 1648 N N . TYR A 1 223 ? -9.846 0.391 1.842 1.00 91.50 223 TYR A N 1
ATOM 1649 C CA . TYR A 1 223 ? -8.849 0.267 0.790 1.00 91.50 223 TYR A CA 1
ATOM 1650 C C . TYR A 1 223 ? -8.131 1.589 0.555 1.00 91.50 223 TYR A C 1
ATOM 1652 O O . TYR A 1 223 ? -8.714 2.664 0.667 1.00 91.50 223 TYR A O 1
ATOM 1660 N N . ILE A 1 224 ? -6.865 1.511 0.163 1.00 92.12 224 ILE A N 1
ATOM 1661 C CA . ILE A 1 224 ? -6.083 2.657 -0.294 1.00 92.12 224 ILE A CA 1
ATOM 1662 C C . ILE A 1 224 ? -5.493 2.328 -1.656 1.00 92.12 224 ILE A C 1
ATOM 1664 O O . ILE A 1 224 ? -4.721 1.379 -1.793 1.00 92.12 224 ILE A O 1
ATOM 1668 N N . ARG A 1 225 ? -5.882 3.093 -2.677 1.00 91.75 225 ARG A N 1
ATOM 1669 C CA . ARG A 1 225 ? -5.266 3.025 -4.000 1.00 91.75 225 ARG A CA 1
ATOM 1670 C C . ARG A 1 225 ? -4.109 4.005 -4.059 1.00 91.75 225 ARG A C 1
ATOM 1672 O O . ARG A 1 225 ? -4.306 5.194 -3.861 1.00 91.75 225 ARG A O 1
ATOM 1679 N N . ILE A 1 226 ? -2.935 3.516 -4.420 1.00 89.38 226 ILE A N 1
ATOM 1680 C CA . ILE A 1 226 ? -1.694 4.277 -4.487 1.00 89.38 226 ILE A CA 1
ATOM 1681 C C . ILE A 1 226 ? -1.202 4.243 -5.923 1.00 89.38 226 ILE A C 1
ATOM 1683 O O . ILE A 1 226 ? -1.007 3.158 -6.466 1.00 89.38 226 ILE A O 1
ATOM 1687 N N . TYR A 1 227 ? -1.025 5.402 -6.550 1.00 84.38 227 TYR A N 1
ATOM 1688 C CA . TYR A 1 227 ? -0.619 5.500 -7.950 1.00 84.38 227 TYR A CA 1
ATOM 1689 C C . TYR A 1 227 ? 0.076 6.822 -8.266 1.00 84.38 227 TYR A C 1
ATOM 1691 O O . TYR A 1 227 ? -0.087 7.802 -7.548 1.00 84.38 227 TYR A O 1
ATOM 1699 N N . TRP A 1 228 ? 0.825 6.884 -9.366 1.00 77.94 228 TRP A N 1
ATOM 1700 C CA . TRP A 1 228 ? 1.343 8.162 -9.872 1.00 77.94 228 TRP A CA 1
ATOM 1701 C C . TRP A 1 228 ? 0.287 8.856 -10.723 1.00 77.94 228 TRP A C 1
ATOM 1703 O O . TRP A 1 228 ? -0.132 8.314 -11.744 1.00 77.94 228 TRP A O 1
ATOM 1713 N N . SER A 1 229 ? -0.146 10.045 -10.308 1.00 72.44 229 SER A N 1
ATOM 1714 C CA . SER A 1 229 ? -1.174 10.820 -11.019 1.00 72.44 229 SER A CA 1
ATOM 1715 C C . SER A 1 229 ? -0.592 11.843 -11.993 1.00 72.44 229 SER A C 1
ATOM 1717 O O . SER A 1 229 ? -1.207 12.136 -13.014 1.00 72.44 229 SER A O 1
ATOM 1719 N N . THR A 1 230 ? 0.600 12.374 -11.706 1.00 69.94 230 THR A N 1
ATOM 1720 C CA . THR A 1 230 ? 1.386 13.252 -12.591 1.00 69.94 230 THR A CA 1
ATOM 1721 C C . THR A 1 230 ? 2.877 12.976 -12.389 1.00 69.94 230 THR A C 1
ATOM 1723 O O . THR A 1 230 ? 3.239 12.250 -11.469 1.00 69.94 230 THR A O 1
ATOM 1726 N N . ALA A 1 231 ? 3.762 13.569 -13.201 1.00 67.75 231 ALA A N 1
ATOM 1727 C CA . ALA A 1 231 ? 5.213 13.352 -13.098 1.00 67.75 231 ALA A CA 1
ATOM 1728 C C . ALA A 1 231 ? 5.811 13.662 -11.706 1.00 67.75 231 ALA A C 1
ATOM 1730 O O . ALA A 1 231 ? 6.863 13.136 -11.371 1.00 67.75 231 ALA A O 1
ATOM 1731 N N . ASN A 1 232 ? 5.138 14.483 -10.892 1.00 80.06 232 ASN A N 1
ATOM 1732 C CA . ASN A 1 232 ? 5.634 14.969 -9.600 1.00 80.06 232 ASN A CA 1
ATOM 1733 C C . ASN A 1 232 ? 4.630 14.734 -8.457 1.00 80.06 232 ASN A C 1
ATOM 1735 O O . ASN A 1 232 ? 4.614 15.489 -7.484 1.00 80.06 232 ASN A O 1
ATOM 1739 N N . ALA A 1 233 ? 3.749 13.735 -8.580 1.00 83.81 233 ALA A N 1
ATOM 1740 C CA . ALA A 1 233 ? 2.792 13.420 -7.524 1.00 83.81 233 ALA A CA 1
ATOM 1741 C C . ALA A 1 233 ? 2.491 11.923 -7.417 1.00 83.81 233 ALA A C 1
ATOM 1743 O O . ALA A 1 233 ? 2.094 11.280 -8.394 1.00 83.81 233 ALA A O 1
ATOM 1744 N N . VAL A 1 234 ? 2.587 11.406 -6.189 1.00 83.94 234 VAL A N 1
ATOM 1745 C CA . VAL A 1 234 ? 1.994 10.117 -5.809 1.00 83.94 234 VAL A CA 1
ATOM 1746 C C . VAL A 1 234 ? 0.656 10.400 -5.149 1.00 83.94 234 VAL A C 1
ATOM 1748 O O . VAL A 1 234 ? 0.586 11.174 -4.196 1.00 83.94 234 VAL A O 1
ATOM 1751 N N . THR A 1 235 ? -0.393 9.771 -5.660 1.00 87.44 235 THR A N 1
ATOM 1752 C CA . THR A 1 235 ? -1.769 9.881 -5.190 1.00 87.44 235 THR A CA 1
ATOM 1753 C C . THR A 1 235 ? -2.192 8.630 -4.422 1.00 87.44 235 THR A C 1
ATOM 1755 O O . THR A 1 235 ? -1.811 7.517 -4.771 1.00 87.44 235 THR A O 1
ATOM 1758 N N . PHE A 1 236 ? -2.996 8.835 -3.386 1.00 88.31 236 PHE A N 1
ATOM 1759 C CA . PHE A 1 236 ? -3.435 7.920 -2.345 1.00 88.31 236 PHE A CA 1
ATOM 1760 C C . PHE A 1 236 ? -4.942 8.094 -2.164 1.00 88.31 236 PHE A C 1
ATOM 1762 O O . PHE A 1 236 ? -5.388 8.866 -1.319 1.00 88.31 236 PHE A O 1
ATOM 1769 N N . ASP A 1 237 ? -5.734 7.405 -2.977 1.00 88.75 2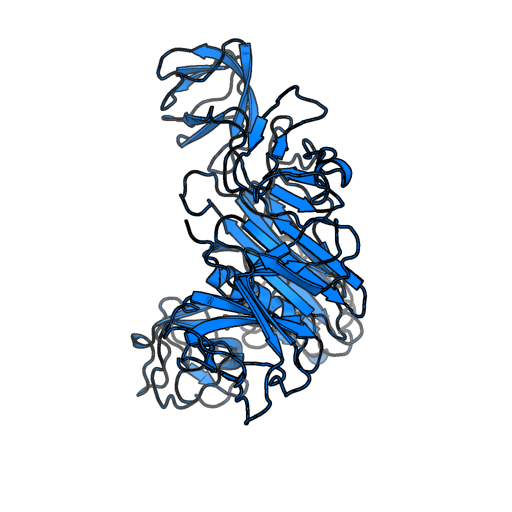37 ASP A N 1
ATOM 1770 C CA . ASP A 1 237 ? -7.188 7.513 -2.930 1.00 88.75 237 ASP A CA 1
ATOM 1771 C C . ASP A 1 237 ? -7.776 6.474 -1.973 1.00 88.75 237 ASP A C 1
ATOM 1773 O O . ASP A 1 237 ? -7.676 5.268 -2.241 1.00 88.75 237 ASP A O 1
ATOM 1777 N N . PRO A 1 238 ? -8.378 6.904 -0.857 1.00 88.38 238 PRO A N 1
ATOM 1778 C CA . PRO A 1 238 ? -9.012 6.013 0.087 1.00 88.38 238 PRO A CA 1
ATOM 1779 C C . PRO A 1 238 ? -10.405 5.618 -0.422 1.00 88.38 238 PRO A C 1
ATOM 1781 O O . PRO A 1 238 ? -11.198 6.458 -0.855 1.00 88.38 238 PRO A O 1
ATOM 1784 N N . TRP A 1 239 ? -10.719 4.332 -0.330 1.00 88.31 239 TRP A N 1
ATOM 1785 C CA . TRP A 1 239 ? -11.984 3.760 -0.768 1.00 88.31 239 TRP A CA 1
ATOM 1786 C C . TRP A 1 239 ? -12.582 2.882 0.324 1.00 88.31 239 TRP A C 1
ATOM 1788 O O . TRP A 1 239 ? -11.904 2.056 0.926 1.00 88.31 239 TRP A O 1
ATOM 1798 N N . TYR A 1 240 ? -13.881 3.022 0.537 1.00 85.19 240 TYR A N 1
ATOM 1799 C CA . TYR A 1 240 ? -14.676 2.115 1.350 1.00 85.19 240 TYR A CA 1
ATOM 1800 C C . TYR A 1 240 ? -14.726 0.723 0.713 1.00 85.19 240 TYR A C 1
ATOM 1802 O O . TYR A 1 240 ? -14.507 -0.273 1.392 1.00 85.19 240 TYR A O 1
ATOM 1810 N N . LEU A 1 241 ? -14.938 0.654 -0.603 1.00 87.12 241 LEU A N 1
ATOM 1811 C CA . LEU A 1 241 ? -14.924 -0.593 -1.359 1.00 87.12 241 LEU A CA 1
ATOM 1812 C C . LEU A 1 241 ? -13.993 -0.486 -2.565 1.00 87.12 241 LEU A C 1
ATOM 1814 O O . LEU A 1 241 ? -13.959 0.539 -3.248 1.00 87.12 241 LEU A O 1
ATOM 1818 N N . TRP A 1 242 ? -13.302 -1.581 -2.874 1.00 89.81 242 TRP A N 1
ATOM 1819 C CA . TRP A 1 242 ? -12.558 -1.728 -4.118 1.00 89.81 242 TRP A CA 1
ATOM 1820 C C . TRP A 1 242 ? -12.889 -3.035 -4.837 1.00 89.81 242 TRP A C 1
ATOM 1822 O O . TRP A 1 242 ? -12.663 -4.129 -4.309 1.00 89.81 242 TRP A O 1
ATOM 1832 N N . ASN A 1 243 ? -13.352 -2.921 -6.082 1.00 88.44 243 ASN A N 1
ATOM 1833 C CA . ASN A 1 243 ? -13.525 -4.059 -6.972 1.00 88.44 243 ASN A CA 1
ATOM 1834 C C . ASN A 1 243 ? -12.226 -4.305 -7.753 1.00 88.44 243 ASN A C 1
ATOM 1836 O O . ASN A 1 243 ? -11.906 -3.561 -8.680 1.00 88.44 243 ASN A O 1
ATOM 1840 N N . ALA A 1 244 ? -11.496 -5.362 -7.383 1.00 87.19 244 ALA A N 1
ATOM 1841 C CA . ALA A 1 244 ? -10.239 -5.745 -8.029 1.00 87.19 244 ALA A CA 1
ATOM 1842 C C . ALA A 1 244 ? -10.435 -6.316 -9.441 1.00 87.19 244 ALA A C 1
ATOM 1844 O O . ALA A 1 244 ? -9.523 -6.257 -10.252 1.00 87.19 244 ALA A O 1
ATOM 1845 N N . THR A 1 245 ? -11.623 -6.838 -9.763 1.00 84.50 245 THR A N 1
ATOM 1846 C CA . THR A 1 245 ? -11.926 -7.297 -11.121 1.00 84.50 245 THR A CA 1
ATOM 1847 C C . THR A 1 245 ? -12.098 -6.114 -12.054 1.00 84.50 245 THR A C 1
ATOM 1849 O O . THR A 1 245 ? -11.574 -6.150 -13.157 1.00 84.50 245 THR A O 1
ATOM 1852 N N . THR A 1 246 ? -12.816 -5.067 -11.642 1.00 85.75 246 THR A N 1
ATOM 1853 C CA . THR A 1 246 ? -13.073 -3.904 -12.508 1.00 85.75 246 THR A CA 1
ATOM 1854 C C . THR A 1 246 ? -12.080 -2.761 -12.330 1.00 85.75 246 THR A C 1
ATOM 1856 O O . THR A 1 246 ? -12.116 -1.791 -13.085 1.00 85.75 246 THR A O 1
ATOM 1859 N N . HIS A 1 247 ? -11.193 -2.851 -11.338 1.00 87.69 247 HIS A N 1
ATOM 1860 C CA . HIS A 1 247 ? -10.262 -1.797 -10.932 1.00 87.69 247 HIS A CA 1
ATOM 1861 C C . HIS A 1 247 ? -10.962 -0.455 -10.634 1.00 87.69 247 HIS A C 1
ATOM 1863 O O . HIS A 1 247 ? -10.495 0.619 -11.046 1.00 87.69 247 HIS A O 1
ATOM 1869 N N . VAL A 1 248 ? -12.110 -0.525 -9.945 1.00 86.25 248 VAL A N 1
ATOM 1870 C CA . VAL A 1 248 ? -12.963 0.625 -9.596 1.00 86.25 248 VAL A CA 1
ATOM 1871 C C . VAL A 1 248 ? -13.195 0.674 -8.086 1.00 86.25 248 VAL A C 1
ATOM 1873 O O . VAL A 1 248 ? -13.589 -0.317 -7.469 1.00 86.25 248 VAL A O 1
ATOM 1876 N N . GLY A 1 249 ? -12.970 1.856 -7.511 1.00 87.12 249 GLY A N 1
ATOM 1877 C CA . GLY A 1 249 ? -13.301 2.178 -6.127 1.00 87.12 249 GLY A CA 1
ATOM 1878 C C . GLY A 1 249 ? -14.735 2.685 -5.988 1.00 87.12 249 GLY A C 1
ATOM 1879 O O . GLY A 1 249 ? -15.323 3.202 -6.938 1.00 87.12 249 GLY A O 1
ATOM 1880 N N . SER A 1 250 ? -15.325 2.517 -4.811 1.00 84.25 250 SER A N 1
ATOM 1881 C CA . SER A 1 250 ? -16.697 2.938 -4.517 1.00 84.25 250 SER A CA 1
ATOM 1882 C C . SER A 1 250 ? -16.792 3.467 -3.094 1.00 84.25 250 SER A C 1
ATOM 1884 O O . SER A 1 250 ? -16.406 2.783 -2.146 1.00 84.25 250 SER A O 1
ATOM 1886 N N . GLY A 1 251 ? -17.292 4.699 -2.974 1.00 77.94 251 GLY A N 1
ATOM 1887 C CA . GLY A 1 251 ? -17.340 5.454 -1.729 1.00 77.94 251 GLY A CA 1
ATOM 1888 C C . GLY A 1 251 ? -15.948 5.824 -1.211 1.00 77.94 251 GLY A C 1
ATOM 1889 O O . GLY A 1 251 ? -15.133 4.956 -0.942 1.00 77.94 251 GLY A O 1
ATOM 1890 N N . GLY A 1 252 ? -15.636 7.104 -1.050 1.00 76.94 252 GLY A N 1
ATOM 1891 C CA . GLY A 1 252 ? -14.288 7.521 -0.651 1.00 76.94 252 GLY A CA 1
ATOM 1892 C C . GLY A 1 252 ? -14.143 9.032 -0.588 1.00 76.94 252 GLY A C 1
ATOM 1893 O O . GLY A 1 252 ? -15.113 9.749 -0.824 1.00 76.94 252 GLY A O 1
ATOM 1894 N N . ASN A 1 253 ? -12.935 9.507 -0.290 1.00 71.69 253 ASN A N 1
ATOM 1895 C CA . ASN A 1 253 ? -12.609 10.931 -0.302 1.00 71.69 253 ASN A CA 1
ATOM 1896 C C . ASN A 1 253 ? -11.378 11.176 -1.177 1.00 71.69 253 ASN A C 1
ATOM 1898 O O . ASN A 1 253 ? -10.280 10.770 -0.820 1.00 71.69 253 ASN A O 1
ATOM 1902 N N . THR A 1 254 ? -11.564 11.842 -2.315 1.00 69.38 254 THR A N 1
ATOM 1903 C CA . THR A 1 254 ? -10.495 12.100 -3.296 1.00 69.38 254 THR A CA 1
ATOM 1904 C C . THR A 1 254 ? -9.912 13.510 -3.202 1.00 69.38 254 THR A C 1
ATOM 1906 O O . THR A 1 254 ? -9.116 13.920 -4.045 1.00 69.38 254 THR A O 1
ATOM 1909 N N . THR A 1 255 ? -10.321 14.287 -2.204 1.00 67.69 255 THR A N 1
ATOM 1910 C CA . THR A 1 255 ? -9.848 15.652 -1.992 1.00 67.69 255 THR A CA 1
ATOM 1911 C C . THR A 1 255 ? -8.639 15.560 -1.057 1.00 67.69 255 THR A C 1
ATOM 1913 O O . THR A 1 255 ? -8.772 15.078 0.060 1.00 67.69 255 THR A O 1
ATOM 1916 N N . TYR A 1 256 ? -7.454 15.997 -1.502 1.00 68.56 256 TYR A N 1
ATOM 1917 C CA . TYR A 1 256 ? -6.175 15.956 -0.753 1.00 68.56 256 TYR A CA 1
ATOM 1918 C C . TYR A 1 256 ? -5.445 14.606 -0.693 1.00 68.56 256 TYR A C 1
ATOM 1920 O O . TYR A 1 256 ? -4.848 14.243 0.319 1.00 68.56 256 TYR A O 1
ATOM 1928 N N . THR A 1 257 ? -5.438 13.878 -1.801 1.00 75.19 257 THR A N 1
ATOM 1929 C CA . THR A 1 257 ? -4.876 12.530 -1.857 1.00 75.19 257 THR A CA 1
ATOM 1930 C C . THR A 1 257 ? -3.429 12.464 -2.332 1.00 75.19 257 THR A C 1
ATOM 1932 O O . THR A 1 257 ? -2.972 11.370 -2.605 1.00 75.19 257 THR A O 1
ATOM 1935 N N . ASN A 1 258 ? -2.661 13.553 -2.457 1.00 84.38 258 ASN A N 1
ATOM 1936 C CA . ASN A 1 258 ? -1.301 13.472 -3.019 1.00 84.38 258 ASN A CA 1
ATOM 1937 C C . ASN A 1 258 ? -0.171 13.979 -2.111 1.00 84.38 258 ASN A C 1
ATOM 1939 O O . ASN A 1 258 ? -0.351 14.873 -1.288 1.00 84.38 258 ASN A O 1
ATOM 1943 N N . ILE A 1 259 ? 1.006 13.369 -2.275 1.00 80.75 259 ILE A N 1
ATOM 1944 C CA . ILE A 1 259 ? 2.291 13.936 -1.854 1.00 80.75 259 ILE A CA 1
ATOM 1945 C C . ILE A 1 259 ? 3.044 14.395 -3.097 1.00 80.75 259 ILE A C 1
ATOM 1947 O O . ILE A 1 259 ? 3.004 13.733 -4.141 1.00 80.75 259 ILE A O 1
ATOM 1951 N N . THR A 1 260 ? 3.751 15.513 -2.973 1.00 84.00 260 THR A N 1
ATOM 1952 C CA . THR A 1 260 ? 4.571 16.055 -4.056 1.00 84.00 260 THR A CA 1
ATOM 1953 C C . THR A 1 260 ? 5.921 15.361 -4.067 1.00 84.00 260 THR A C 1
ATOM 1955 O O . THR A 1 260 ? 6.599 15.304 -3.046 1.00 84.00 260 THR A O 1
ATOM 1958 N N . THR A 1 261 ? 6.329 14.883 -5.234 1.00 82.88 261 THR A N 1
ATOM 1959 C CA . THR A 1 261 ? 7.600 14.194 -5.484 1.00 82.88 261 THR A CA 1
ATOM 1960 C C . THR A 1 261 ? 8.374 14.890 -6.608 1.00 82.88 261 THR A C 1
ATOM 1962 O O . THR A 1 261 ? 7.921 15.889 -7.164 1.00 82.88 261 THR A O 1
ATOM 1965 N N . SER A 1 262 ? 9.572 14.396 -6.934 1.00 81.12 262 SER A N 1
ATOM 1966 C CA . SER A 1 262 ? 10.343 14.882 -8.081 1.00 81.12 262 SER A CA 1
ATOM 1967 C C . SER A 1 262 ? 11.115 13.754 -8.753 1.00 81.12 262 SER A C 1
ATOM 1969 O O . SER A 1 262 ? 11.743 12.928 -8.086 1.00 81.12 262 SER A O 1
ATOM 1971 N N . GLU A 1 263 ? 11.134 13.777 -10.083 1.00 76.56 263 GLU A N 1
ATOM 1972 C CA . GLU A 1 263 ? 11.971 12.902 -10.911 1.00 76.56 263 GLU A CA 1
ATOM 1973 C C . GLU A 1 263 ? 13.475 13.160 -10.720 1.00 76.56 263 GLU A C 1
ATOM 1975 O O . GLU A 1 263 ? 14.289 12.267 -10.943 1.00 76.56 263 GLU A O 1
ATOM 1980 N N . THR A 1 264 ? 13.862 14.360 -10.271 1.00 76.81 264 THR A N 1
ATOM 1981 C CA . THR A 1 264 ? 15.270 14.707 -10.002 1.00 76.81 264 THR A CA 1
ATOM 1982 C C . THR A 1 264 ? 15.734 14.296 -8.607 1.00 76.81 264 THR A C 1
ATOM 1984 O O . THR A 1 264 ? 16.918 14.418 -8.302 1.00 76.81 264 THR A O 1
ATOM 1987 N N . GLY A 1 265 ? 14.818 13.849 -7.746 1.00 75.94 265 GLY A N 1
ATOM 1988 C CA . GLY A 1 265 ? 15.126 13.436 -6.384 1.00 75.94 265 GLY A CA 1
ATOM 1989 C C . GLY A 1 265 ? 14.114 13.948 -5.369 1.00 75.94 265 GLY A C 1
ATOM 1990 O O . GLY A 1 265 ? 13.782 15.133 -5.318 1.00 75.94 265 GLY A O 1
ATOM 1991 N N . SER A 1 266 ? 13.666 13.033 -4.522 1.00 79.75 266 SER A N 1
ATOM 1992 C CA . SER A 1 266 ? 12.819 13.302 -3.367 1.00 79.75 266 SER A CA 1
ATOM 1993 C C . SER A 1 266 ? 13.297 12.477 -2.177 1.00 79.75 266 SER A C 1
ATOM 1995 O O . SER A 1 266 ? 13.900 11.415 -2.356 1.00 79.75 266 SER A O 1
ATOM 1997 N N . TYR A 1 267 ? 13.044 12.977 -0.970 1.00 76.06 267 TYR A N 1
ATOM 1998 C CA . TYR A 1 267 ? 13.192 12.210 0.262 1.00 76.06 267 TYR A CA 1
ATOM 1999 C C . TYR A 1 267 ? 11.810 11.868 0.770 1.00 76.06 267 TYR A C 1
ATOM 2001 O O . TYR A 1 267 ? 10.989 12.764 0.958 1.00 76.06 267 TYR A O 1
ATOM 2009 N N . LEU A 1 268 ? 11.548 10.587 0.984 1.00 73.88 268 LEU A N 1
ATOM 2010 C CA . LEU A 1 268 ? 10.325 10.160 1.641 1.00 73.88 268 LEU A CA 1
ATOM 2011 C C . LEU A 1 268 ? 10.672 9.694 3.042 1.00 73.88 268 LEU A C 1
ATOM 2013 O O . LEU A 1 268 ? 11.730 9.118 3.271 1.00 73.88 268 LEU A O 1
ATOM 2017 N N . TRP A 1 269 ? 9.757 9.922 3.962 1.00 73.25 269 TRP A N 1
ATOM 2018 C CA . TRP A 1 269 ? 9.728 9.237 5.230 1.00 73.25 269 TRP A CA 1
ATOM 2019 C C . TRP A 1 269 ? 8.385 8.545 5.350 1.00 73.25 269 TRP A C 1
ATOM 2021 O O . TRP A 1 269 ? 7.332 9.179 5.252 1.00 73.25 269 TRP A O 1
ATOM 2031 N N . LEU A 1 270 ? 8.448 7.231 5.506 1.00 72.31 270 LEU A N 1
ATOM 2032 C CA . LEU A 1 270 ? 7.290 6.359 5.609 1.00 72.31 270 LEU A CA 1
ATOM 2033 C C . LEU A 1 270 ? 7.216 5.850 7.041 1.00 72.31 270 LEU A C 1
ATOM 2035 O O . LEU A 1 270 ? 8.197 5.308 7.552 1.00 72.31 270 LEU A O 1
ATOM 2039 N N . TYR A 1 271 ? 6.063 6.047 7.670 1.00 69.69 271 TYR A N 1
ATOM 2040 C CA . TYR A 1 271 ? 5.824 5.721 9.067 1.00 69.69 271 TYR A CA 1
ATOM 2041 C C . TYR A 1 271 ? 4.468 5.068 9.226 1.00 69.69 271 TYR A C 1
ATOM 2043 O O . TYR A 1 271 ? 3.519 5.422 8.532 1.00 69.69 271 TYR A O 1
ATOM 2051 N N . GLY A 1 272 ? 4.340 4.158 10.179 1.00 72.44 272 GLY A N 1
ATOM 2052 C CA . GLY A 1 272 ? 3.039 3.611 10.532 1.00 72.44 272 GLY A CA 1
ATOM 2053 C C . GLY A 1 272 ? 3.064 2.134 10.850 1.00 72.44 272 GLY A C 1
ATOM 2054 O O . GLY A 1 272 ? 4.123 1.519 10.971 1.00 72.44 272 GLY A O 1
ATOM 2055 N N . ASP A 1 273 ? 1.861 1.599 10.990 1.00 72.88 273 ASP A N 1
ATOM 2056 C CA . ASP A 1 273 ? 1.572 0.216 11.337 1.00 72.88 273 ASP A CA 1
ATOM 2057 C C . ASP A 1 273 ? 0.374 -0.310 10.519 1.00 72.88 273 ASP A C 1
ATOM 2059 O O . ASP A 1 273 ? -0.055 0.280 9.523 1.00 72.88 273 ASP A O 1
ATOM 2063 N N . LYS A 1 274 ? -0.199 -1.442 10.935 1.00 77.44 274 LYS A N 1
ATOM 2064 C CA . LYS A 1 274 ? -1.370 -2.037 10.275 1.00 77.44 274 LYS A CA 1
ATOM 2065 C C . LYS A 1 274 ? -2.643 -1.182 10.393 1.00 77.44 274 LYS A C 1
ATOM 2067 O O . LYS A 1 274 ? -3.612 -1.406 9.667 1.00 77.44 274 LYS A O 1
ATOM 2072 N N . ASN A 1 275 ? -2.669 -0.218 11.310 1.00 77.25 275 ASN A N 1
ATOM 2073 C CA . ASN A 1 275 ? -3.791 0.681 11.533 1.00 77.25 275 ASN A CA 1
ATOM 2074 C C . ASN A 1 275 ? -3.630 1.965 10.727 1.00 77.25 275 ASN A C 1
ATOM 2076 O O . ASN A 1 275 ? -4.511 2.278 9.933 1.00 77.25 275 ASN A O 1
ATOM 2080 N N . LEU A 1 276 ? -2.533 2.693 10.928 1.00 77.00 276 LEU A N 1
ATOM 2081 C CA . LEU A 1 276 ? -2.375 4.067 10.471 1.00 77.00 276 LEU A CA 1
ATOM 2082 C C . LEU A 1 276 ? -0.995 4.277 9.852 1.00 77.00 276 LEU A C 1
ATOM 2084 O O . LEU A 1 276 ? 0.022 3.926 10.447 1.00 77.00 276 LEU A O 1
ATOM 2088 N N . ILE A 1 277 ? -0.980 4.883 8.670 1.00 78.00 277 ILE A N 1
ATOM 2089 C CA . ILE A 1 277 ? 0.215 5.236 7.912 1.00 78.00 277 ILE A CA 1
ATOM 2090 C C . ILE A 1 277 ? 0.335 6.754 7.835 1.00 78.00 277 ILE A C 1
ATOM 2092 O O . ILE A 1 277 ? -0.658 7.456 7.658 1.00 78.00 277 ILE A O 1
ATOM 2096 N N . PHE A 1 278 ? 1.562 7.250 7.917 1.00 76.44 278 PHE A N 1
ATOM 2097 C CA . PHE A 1 278 ? 1.943 8.624 7.650 1.00 76.44 278 PHE A CA 1
ATOM 2098 C C . PHE A 1 278 ? 3.105 8.661 6.674 1.00 76.44 278 PHE A C 1
ATOM 2100 O O . PHE A 1 278 ? 4.051 7.878 6.765 1.00 76.44 278 PHE A O 1
ATOM 2107 N N . ILE A 1 279 ? 3.036 9.607 5.750 1.00 77.19 279 ILE A N 1
ATOM 2108 C CA . ILE A 1 279 ? 4.061 9.823 4.745 1.00 77.19 279 ILE A CA 1
ATOM 2109 C C . ILE A 1 279 ? 4.421 11.296 4.753 1.00 77.19 279 ILE A C 1
ATOM 2111 O O . ILE A 1 279 ? 3.545 12.158 4.683 1.00 77.19 279 ILE A O 1
ATOM 2115 N N . VAL A 1 280 ? 5.716 11.575 4.820 1.00 76.62 280 VAL A N 1
ATOM 2116 C CA . VAL A 1 280 ? 6.281 12.906 4.606 1.00 76.62 280 VAL A CA 1
ATOM 2117 C C . VAL A 1 280 ? 7.165 12.829 3.374 1.00 76.62 280 VAL A C 1
ATOM 2119 O O . VAL A 1 280 ? 7.958 11.903 3.239 1.00 76.62 280 VAL A O 1
ATOM 2122 N N . CYS A 1 281 ? 7.044 13.790 2.470 1.00 77.88 281 CYS A N 1
ATOM 2123 C CA . CYS A 1 281 ? 7.935 13.920 1.331 1.00 77.88 281 CYS A CA 1
ATOM 2124 C C . CYS A 1 281 ? 8.603 15.290 1.341 1.00 77.88 281 CYS A C 1
ATOM 2126 O O . CYS A 1 281 ? 7.941 16.298 1.572 1.00 77.88 281 CYS A O 1
ATOM 2128 N N . LYS A 1 282 ? 9.907 15.331 1.075 1.00 78.06 282 LYS A N 1
ATOM 2129 C CA . LYS A 1 282 ? 10.680 16.552 0.863 1.00 78.06 282 LYS A CA 1
ATOM 2130 C C . LYS A 1 282 ? 11.215 16.576 -0.557 1.00 78.06 282 LYS A C 1
ATOM 2132 O O . LYS A 1 282 ? 11.876 15.637 -1.006 1.00 78.06 282 LYS A O 1
ATOM 2137 N N . VAL A 1 283 ? 10.982 17.696 -1.224 1.00 81.19 283 VAL A N 1
ATOM 2138 C CA . VAL A 1 283 ? 11.536 18.025 -2.534 1.00 81.19 283 VAL A CA 1
ATOM 2139 C C . VAL A 1 283 ? 12.235 19.370 -2.400 1.00 81.19 283 VAL A C 1
ATOM 2141 O O . VAL A 1 283 ? 11.603 20.383 -2.099 1.00 81.19 283 VAL A O 1
ATOM 2144 N N . ALA A 1 284 ? 13.554 19.383 -2.595 1.00 82.88 284 ALA A N 1
ATOM 2145 C CA . ALA A 1 284 ? 14.396 20.538 -2.280 1.00 82.88 284 ALA A CA 1
ATOM 2146 C C . ALA A 1 284 ? 14.153 21.044 -0.836 1.00 82.88 284 ALA A C 1
ATOM 2148 O O . ALA A 1 284 ? 14.442 20.322 0.118 1.00 82.88 284 ALA A O 1
ATOM 2149 N N . ALA A 1 285 ? 13.629 22.262 -0.667 1.00 79.25 285 ALA A N 1
ATOM 2150 C CA . ALA A 1 285 ? 13.309 22.853 0.637 1.00 79.25 285 ALA A CA 1
ATOM 2151 C C . ALA A 1 285 ? 11.825 22.718 1.037 1.00 79.25 285 ALA A C 1
ATOM 2153 O O . ALA A 1 285 ? 11.460 23.070 2.158 1.00 79.25 285 ALA A O 1
ATOM 2154 N N . ALA A 1 286 ? 10.967 22.234 0.133 1.00 79.94 286 ALA A N 1
ATOM 2155 C CA . ALA A 1 286 ? 9.538 22.094 0.373 1.00 79.94 286 ALA A CA 1
ATOM 2156 C C . ALA A 1 286 ? 9.218 20.704 0.921 1.00 79.94 286 ALA A C 1
ATOM 2158 O O . ALA A 1 286 ? 9.756 19.701 0.451 1.00 79.94 286 ALA A O 1
ATOM 2159 N N . TYR A 1 287 ? 8.300 20.651 1.879 1.00 75.69 287 TYR A N 1
ATOM 2160 C CA . TYR A 1 287 ? 7.768 19.402 2.402 1.00 75.69 287 TYR A CA 1
ATOM 2161 C C . TYR A 1 287 ? 6.327 19.224 1.897 1.00 75.69 287 TYR A C 1
ATOM 2163 O O . TYR A 1 287 ? 5.662 20.185 1.514 1.00 75.69 287 TYR A O 1
ATOM 2171 N N . THR A 1 288 ? 5.825 17.998 1.928 1.00 76.44 288 THR A N 1
ATOM 2172 C CA . THR A 1 288 ? 4.401 17.648 1.877 1.00 76.44 288 THR A CA 1
ATOM 2173 C C . THR A 1 288 ? 4.168 16.461 2.800 1.00 76.44 288 THR A C 1
ATOM 2175 O O . THR A 1 288 ? 5.100 15.706 3.080 1.00 76.44 288 THR A O 1
ATOM 2178 N N . SER A 1 289 ? 2.954 16.289 3.313 1.00 74.56 289 SER A N 1
ATOM 2179 C CA . SER A 1 289 ? 2.633 15.131 4.142 1.00 74.56 289 SER A CA 1
ATOM 2180 C C . SER A 1 289 ? 1.184 14.704 4.004 1.00 74.56 289 SER A C 1
ATOM 2182 O O . SER A 1 289 ? 0.317 15.480 3.599 1.00 74.56 289 SER A O 1
ATOM 2184 N N . MET A 1 290 ? 0.938 13.455 4.372 1.00 76.44 290 MET A N 1
ATOM 2185 C CA . MET A 1 290 ? -0.393 12.895 4.531 1.00 76.44 290 MET A CA 1
ATOM 2186 C C . MET A 1 290 ? -0.377 11.770 5.556 1.00 76.44 290 MET A C 1
ATOM 2188 O O . MET A 1 290 ? 0.665 11.169 5.825 1.00 76.44 290 MET A O 1
ATOM 2192 N N . GLY A 1 291 ? -1.547 11.451 6.088 1.00 78.12 291 GLY A N 1
ATOM 2193 C CA . GLY A 1 291 ? -1.784 10.196 6.784 1.00 78.12 291 GLY A CA 1
ATOM 2194 C C . GLY A 1 291 ? -3.030 9.510 6.261 1.00 78.12 291 GLY A C 1
ATOM 2195 O O . GLY A 1 291 ? -3.927 10.164 5.738 1.00 78.12 291 GLY A O 1
ATOM 2196 N N . PHE A 1 292 ? -3.105 8.195 6.394 1.00 82.38 292 PHE A N 1
ATOM 2197 C CA . PHE A 1 292 ? -4.329 7.453 6.125 1.00 82.38 292 PHE A CA 1
ATOM 2198 C C . PHE A 1 292 ? -4.370 6.148 6.907 1.00 82.38 292 PHE A C 1
ATOM 2200 O O . PHE A 1 292 ? -3.340 5.604 7.303 1.00 82.38 292 PHE A O 1
ATOM 2207 N N . GLY A 1 293 ? -5.573 5.624 7.099 1.00 83.06 293 GLY A N 1
ATOM 2208 C CA . GLY A 1 293 ? -5.799 4.349 7.760 1.00 83.06 293 GLY A CA 1
ATOM 2209 C C . GLY A 1 293 ? -6.842 4.447 8.858 1.00 83.06 293 GLY A C 1
ATOM 2210 O O . GLY A 1 293 ? -7.507 5.467 9.036 1.00 83.06 293 GLY A O 1
ATOM 2211 N N . HIS A 1 294 ? -6.990 3.362 9.603 1.00 81.00 294 HIS A N 1
ATOM 2212 C CA . HIS A 1 294 ? -7.893 3.305 10.731 1.00 81.00 294 HIS A CA 1
ATOM 2213 C C . HIS A 1 294 ? -7.330 4.050 11.937 1.00 81.00 294 HIS A C 1
ATOM 2215 O O . HIS A 1 294 ? -6.277 3.693 12.474 1.00 81.00 294 HIS A O 1
ATOM 2221 N N . VAL A 1 295 ? -8.088 5.024 12.440 1.00 75.44 295 VAL A N 1
ATOM 2222 C CA . VAL A 1 295 ? -7.735 5.660 13.709 1.00 75.44 295 VAL A CA 1
ATOM 2223 C C . VAL A 1 295 ? -7.726 4.622 14.851 1.00 75.44 295 VAL A C 1
ATOM 2225 O O . VAL A 1 295 ? -8.570 3.719 14.877 1.00 75.44 295 VAL A O 1
ATOM 2228 N N . PRO A 1 296 ? -6.799 4.722 15.826 1.00 67.62 296 PRO A N 1
ATOM 2229 C CA . PRO A 1 296 ? -6.571 3.660 16.813 1.00 67.62 296 PRO A CA 1
ATOM 2230 C C . PRO A 1 296 ? -7.760 3.318 17.720 1.00 67.62 296 PRO A C 1
ATOM 2232 O O . PRO A 1 296 ? -7.802 2.221 18.277 1.00 67.62 296 PRO A O 1
ATOM 2235 N N . LYS A 1 297 ? -8.706 4.246 17.894 1.00 70.75 297 LYS A N 1
ATOM 2236 C CA . LYS A 1 297 ? -9.940 4.058 18.666 1.00 70.75 297 LYS A CA 1
ATOM 2237 C C . LYS A 1 297 ? -11.123 4.591 17.868 1.00 70.75 297 LYS A C 1
ATOM 2239 O O . LYS A 1 297 ? -11.015 5.604 17.180 1.00 70.75 297 LYS A O 1
ATOM 2244 N N . ARG A 1 298 ? -12.257 3.905 17.975 1.00 73.38 298 ARG A N 1
ATOM 2245 C CA . ARG A 1 298 ? -13.530 4.371 17.427 1.00 73.38 298 ARG A CA 1
ATOM 2246 C C . ARG A 1 298 ? -13.985 5.631 18.161 1.00 73.38 298 ARG A C 1
ATOM 2248 O O . ARG A 1 298 ? -13.853 5.723 19.377 1.00 73.38 298 ARG A O 1
ATOM 2255 N N . PHE A 1 299 ? -14.557 6.568 17.416 1.00 70.50 299 PHE A N 1
ATOM 2256 C CA . PHE A 1 299 ? -15.199 7.755 17.976 1.00 70.50 299 PHE A CA 1
ATOM 2257 C C . PHE A 1 299 ? -16.460 7.386 18.779 1.00 70.50 299 PHE A C 1
ATOM 2259 O O . PHE A 1 299 ? -16.691 7.930 19.855 1.00 70.50 299 PHE A O 1
ATOM 2266 N N . TRP A 1 300 ? -17.231 6.400 18.304 1.00 74.88 300 TRP A N 1
ATOM 2267 C CA . TRP A 1 300 ? -18.430 5.895 18.978 1.00 74.88 300 TRP A CA 1
ATOM 2268 C C . TRP A 1 300 ? -18.308 4.411 19.313 1.00 74.88 300 TRP A C 1
ATOM 2270 O O . TRP A 1 300 ? -17.757 3.631 18.536 1.00 74.88 300 TRP A O 1
ATOM 2280 N N . ALA A 1 301 ? -18.868 4.027 20.460 1.00 77.38 301 ALA A N 1
ATOM 2281 C CA . ALA A 1 301 ? -18.917 2.636 20.903 1.00 77.38 301 ALA A CA 1
ATOM 2282 C C . ALA A 1 301 ? -20.113 1.862 20.320 1.00 77.38 301 ALA A C 1
ATOM 2284 O O . ALA A 1 301 ? -20.010 0.654 20.135 1.00 77.38 301 ALA A O 1
ATOM 2285 N N . THR A 1 302 ? -21.226 2.540 20.001 1.00 87.88 302 THR A N 1
ATOM 2286 C CA . THR A 1 302 ? -22.446 1.893 19.493 1.00 87.88 302 THR A CA 1
ATOM 2287 C C . THR A 1 302 ? -22.214 1.292 18.109 1.00 87.88 302 THR A C 1
ATOM 2289 O O . THR A 1 302 ? -22.204 1.999 17.095 1.00 87.88 302 THR A O 1
ATOM 2292 N N . LEU A 1 303 ? -22.047 -0.028 18.082 1.00 90.38 303 LEU A N 1
ATOM 2293 C CA . LEU A 1 303 ? -21.825 -0.828 16.887 1.00 90.38 303 LEU A CA 1
ATOM 2294 C C . LEU A 1 303 ? -22.277 -2.267 17.139 1.00 90.38 303 LEU A C 1
ATOM 2296 O O . LEU A 1 303 ? -22.070 -2.816 18.218 1.00 90.38 303 LEU A O 1
ATOM 2300 N N . THR A 1 304 ? -22.859 -2.893 16.126 1.00 93.88 304 THR A N 1
ATOM 2301 C CA . THR A 1 304 ? -23.202 -4.315 16.137 1.00 93.88 304 THR A CA 1
ATOM 2302 C C . THR A 1 304 ? -23.187 -4.864 14.712 1.00 93.88 304 THR A C 1
ATOM 2304 O O . THR A 1 304 ? -23.081 -4.099 13.748 1.00 93.88 304 THR A O 1
ATOM 2307 N N . THR A 1 305 ? -23.293 -6.181 14.568 1.00 95.00 305 THR A N 1
ATOM 2308 C CA . THR A 1 305 ? -23.352 -6.864 13.270 1.00 95.00 305 THR A CA 1
ATOM 2309 C C . THR A 1 305 ? -24.676 -7.588 13.085 1.00 95.00 305 THR A C 1
ATOM 2311 O O . THR A 1 305 ? -25.295 -8.047 14.050 1.00 95.00 305 THR A O 1
ATOM 2314 N N . LEU A 1 306 ? -25.107 -7.701 11.831 1.00 96.94 306 LEU A N 1
ATOM 2315 C CA . LEU A 1 306 ? -26.250 -8.510 11.440 1.00 96.94 306 LEU A CA 1
ATOM 2316 C C . LEU A 1 306 ? -25.922 -9.994 11.625 1.00 96.94 306 LEU A C 1
ATOM 2318 O O . LEU A 1 306 ? -24.900 -10.473 11.135 1.00 96.94 306 LEU A O 1
ATOM 2322 N N . THR A 1 307 ? -26.806 -10.733 12.290 1.00 97.81 307 THR A N 1
ATOM 2323 C CA . THR A 1 307 ? -26.673 -12.192 12.482 1.00 97.81 307 THR A CA 1
ATOM 2324 C C . THR A 1 307 ? -27.374 -13.002 11.394 1.00 97.81 307 THR A C 1
ATOM 2326 O O . THR A 1 307 ? -27.195 -14.214 11.306 1.00 97.81 307 THR A O 1
ATOM 2329 N N . SER A 1 308 ? -28.167 -12.337 10.553 1.00 97.50 308 SER A N 1
ATOM 2330 C CA . SER A 1 308 ? -28.791 -12.897 9.358 1.00 97.50 308 SER A CA 1
ATOM 2331 C C . SER A 1 308 ? -28.901 -11.822 8.274 1.00 97.50 308 SER A C 1
ATOM 2333 O O . SER A 1 308 ? -28.895 -10.635 8.605 1.00 97.50 308 SER A O 1
ATOM 2335 N N . PRO A 1 309 ? -29.056 -12.196 6.992 1.00 97.56 309 PRO A N 1
ATOM 2336 C CA . PRO A 1 309 ? -29.333 -11.225 5.939 1.00 97.56 309 PRO A CA 1
ATOM 2337 C C . PRO A 1 309 ? -30.589 -10.393 6.236 1.00 97.56 309 PRO A C 1
ATOM 2339 O O . PRO A 1 309 ? -31.553 -10.900 6.814 1.00 97.56 309 PRO A O 1
ATOM 2342 N N . ALA A 1 310 ? -30.582 -9.131 5.813 1.00 97.56 310 ALA A N 1
ATOM 2343 C CA . ALA A 1 310 ? -31.717 -8.219 5.876 1.00 97.56 310 ALA A CA 1
ATOM 2344 C C . ALA A 1 310 ? -32.171 -7.844 4.462 1.00 97.56 310 ALA A C 1
ATOM 2346 O O . ALA A 1 310 ? -31.348 -7.572 3.586 1.00 97.56 310 ALA A O 1
ATOM 2347 N N . THR A 1 311 ? -33.486 -7.822 4.248 1.00 97.44 311 THR A N 1
ATOM 2348 C CA . THR A 1 311 ? -34.094 -7.445 2.964 1.00 97.44 311 THR A CA 1
ATOM 2349 C C . THR A 1 311 ? -34.581 -6.002 3.026 1.00 97.44 311 THR A C 1
ATOM 2351 O O . THR A 1 311 ? -35.158 -5.594 4.032 1.00 97.44 311 THR A O 1
ATOM 2354 N N . SER A 1 312 ? -34.356 -5.235 1.959 1.00 97.19 312 SER A N 1
ATOM 2355 C CA . SER A 1 312 ? -34.820 -3.855 1.822 1.00 97.19 312 SER A CA 1
ATOM 2356 C C . SER A 1 312 ? -36.331 -3.738 1.994 1.00 97.19 312 SER A C 1
ATOM 2358 O O . SER A 1 312 ? -37.077 -4.616 1.560 1.00 97.19 312 SER A O 1
ATOM 2360 N N . GLY A 1 313 ? -36.794 -2.621 2.543 1.00 97.06 313 GLY A N 1
ATOM 2361 C CA . GLY A 1 313 ? -38.217 -2.373 2.742 1.00 97.06 313 GLY A CA 1
ATOM 2362 C C . GLY A 1 313 ? -38.481 -1.304 3.791 1.00 97.06 313 GLY A C 1
ATOM 2363 O O . GLY A 1 313 ? -37.569 -0.607 4.233 1.00 97.06 313 GLY A O 1
ATOM 2364 N N . THR A 1 314 ? -39.737 -1.188 4.208 1.00 97.31 314 THR A N 1
ATOM 2365 C CA . THR A 1 314 ? -40.168 -0.290 5.285 1.00 97.31 314 THR A CA 1
ATOM 2366 C C . THR A 1 314 ? -40.471 -1.079 6.554 1.00 97.31 314 THR A C 1
ATOM 2368 O O . THR A 1 314 ? -40.933 -2.216 6.486 1.00 97.31 314 THR A O 1
ATOM 2371 N N . ASN A 1 315 ? -40.208 -0.480 7.719 1.00 96.62 315 ASN A N 1
ATOM 2372 C CA . ASN A 1 315 ? -40.392 -1.100 9.038 1.00 96.62 315 ASN A CA 1
ATOM 2373 C C . ASN A 1 315 ? -39.749 -2.495 9.147 1.00 96.62 315 ASN A C 1
ATOM 2375 O O . ASN A 1 315 ? -40.338 -3.437 9.676 1.00 96.62 315 ASN A O 1
ATOM 2379 N N . VAL A 1 316 ? -38.534 -2.630 8.614 1.00 97.75 316 VAL A N 1
ATOM 2380 C CA . VAL A 1 316 ? -37.810 -3.902 8.548 1.00 97.75 316 VAL A CA 1
ATOM 2381 C C . VAL A 1 316 ? -37.264 -4.252 9.924 1.00 97.75 316 VAL A C 1
ATOM 2383 O O . VAL A 1 316 ? -36.542 -3.459 10.524 1.00 97.75 316 VAL A O 1
ATOM 2386 N N . VAL A 1 317 ? -37.550 -5.459 10.411 1.00 98.06 317 VAL A N 1
ATOM 2387 C CA . VAL A 1 317 ? -36.890 -6.008 11.601 1.00 98.06 317 VAL A CA 1
ATOM 2388 C C . VAL A 1 317 ? -35.608 -6.710 11.166 1.00 98.06 317 VAL A C 1
ATOM 2390 O O . VAL A 1 317 ? -35.651 -7.672 10.402 1.00 98.06 317 VAL A O 1
ATOM 2393 N N . ILE A 1 318 ? -34.467 -6.228 11.651 1.00 98.31 318 ILE A N 1
ATOM 2394 C CA . ILE A 1 318 ? -33.153 -6.826 11.406 1.00 98.31 318 ILE A CA 1
ATOM 2395 C C . ILE A 1 318 ? -32.667 -7.562 12.655 1.00 98.31 318 ILE A C 1
ATOM 2397 O O . ILE A 1 318 ? -32.845 -7.080 13.777 1.00 98.31 318 ILE A O 1
ATOM 2401 N N . ASN A 1 319 ? -32.027 -8.716 12.458 1.00 98.25 319 ASN A N 1
ATOM 2402 C CA . ASN A 1 319 ? -31.407 -9.484 13.535 1.00 98.25 319 ASN A CA 1
ATOM 2403 C C . ASN A 1 319 ? -29.963 -9.025 13.730 1.00 98.25 319 ASN A C 1
ATOM 2405 O O . ASN A 1 319 ? -29.191 -8.991 12.772 1.00 98.25 319 ASN A O 1
ATOM 2409 N N . VAL A 1 320 ? -29.599 -8.693 14.966 1.00 97.81 320 VAL A N 1
ATOM 2410 C CA . VAL A 1 320 ? -28.272 -8.191 15.334 1.00 97.81 320 VAL A CA 1
ATOM 2411 C C . VAL A 1 320 ? -27.703 -8.940 16.534 1.00 97.81 320 VAL A C 1
ATOM 2413 O O . VAL A 1 320 ? -28.442 -9.489 17.352 1.00 97.81 320 VAL A O 1
ATOM 2416 N N . ALA A 1 321 ? -26.377 -8.950 16.661 1.00 95.69 321 ALA A N 1
ATOM 2417 C CA . ALA A 1 321 ? -25.693 -9.642 17.755 1.00 95.69 321 ALA A CA 1
ATOM 2418 C C . ALA A 1 321 ? -26.034 -9.048 19.136 1.00 95.69 321 ALA A C 1
ATOM 2420 O O . ALA A 1 321 ? -26.158 -9.773 20.119 1.00 95.69 321 ALA A O 1
ATOM 2421 N N . ASN A 1 322 ? -26.206 -7.727 19.189 1.00 95.25 322 ASN A N 1
ATOM 2422 C CA . ASN A 1 322 ? -26.592 -6.958 20.371 1.00 95.25 322 ASN A CA 1
ATOM 2423 C C . ASN A 1 322 ? -27.207 -5.615 19.948 1.00 95.25 322 ASN A C 1
ATOM 2425 O O . ASN A 1 322 ? -26.708 -4.980 19.021 1.00 95.25 322 ASN A O 1
ATOM 2429 N N . ALA A 1 323 ? -28.243 -5.162 20.648 1.00 96.19 323 ALA A N 1
ATOM 2430 C CA . ALA A 1 323 ? -28.908 -3.876 20.429 1.00 96.19 323 ALA A CA 1
ATOM 2431 C C . ALA A 1 323 ? -28.940 -2.974 21.687 1.00 96.19 323 ALA A C 1
ATOM 2433 O O . ALA A 1 323 ? -29.618 -1.940 21.697 1.00 96.19 323 ALA A O 1
ATOM 2434 N N . ALA A 1 324 ? -28.210 -3.330 22.752 1.00 93.69 324 ALA A N 1
ATOM 2435 C CA . ALA A 1 324 ? -28.250 -2.623 24.037 1.00 93.69 324 ALA A CA 1
ATOM 2436 C C . ALA A 1 324 ? -28.001 -1.108 23.909 1.00 93.69 324 ALA A C 1
ATOM 2438 O O . ALA A 1 324 ? -28.800 -0.322 24.419 1.00 93.69 324 ALA A O 1
ATOM 2439 N N . ASP A 1 325 ? -26.992 -0.702 23.135 1.00 91.75 325 ASP A N 1
ATOM 2440 C CA . ASP A 1 325 ? -26.529 0.693 23.060 1.00 91.75 325 ASP A CA 1
ATOM 2441 C C . ASP A 1 325 ? -27.276 1.557 22.025 1.00 91.75 325 ASP A C 1
ATOM 2443 O O . ASP A 1 325 ? -26.931 2.719 21.807 1.00 91.75 325 ASP A O 1
ATOM 2447 N N . PHE A 1 326 ? -28.299 1.007 21.360 1.00 93.06 326 PHE A N 1
ATOM 2448 C CA . PHE A 1 326 ? -29.090 1.736 20.364 1.00 93.06 326 PHE A CA 1
ATOM 2449 C C . PHE A 1 326 ? -30.180 2.590 21.014 1.00 93.06 326 PHE A C 1
ATOM 2451 O O . PHE A 1 326 ? -30.855 2.166 21.949 1.00 93.06 326 PHE A O 1
ATOM 2458 N N . ILE A 1 327 ? -30.406 3.784 20.485 1.00 93.50 327 ILE A N 1
ATOM 2459 C CA . ILE A 1 327 ? -31.423 4.726 20.947 1.00 93.50 327 ILE A CA 1
ATOM 2460 C C . ILE A 1 327 ? -32.558 4.733 19.924 1.00 93.50 327 ILE A C 1
ATOM 2462 O O . ILE A 1 327 ? -32.332 4.877 18.722 1.00 93.50 327 ILE A O 1
ATOM 2466 N N . ILE A 1 328 ? -33.786 4.565 20.412 1.00 95.38 328 ILE A N 1
ATOM 2467 C CA . ILE A 1 328 ? -34.990 4.627 19.581 1.00 95.38 328 ILE A CA 1
ATOM 2468 C C . ILE A 1 328 ? -35.155 6.048 19.023 1.00 95.38 328 ILE A C 1
ATOM 2470 O O . ILE A 1 328 ? -34.912 7.035 19.711 1.00 95.38 328 ILE A O 1
ATOM 2474 N N . ASN A 1 329 ? -35.587 6.127 17.769 1.00 92.44 329 ASN A N 1
ATOM 2475 C CA . ASN A 1 329 ? -35.729 7.310 16.923 1.00 92.44 329 ASN A CA 1
ATOM 2476 C C . ASN A 1 329 ? -34.415 8.001 16.539 1.00 92.44 329 ASN A C 1
ATOM 2478 O O . ASN A 1 329 ? -34.456 9.046 15.886 1.00 92.44 329 ASN A O 1
ATOM 2482 N N . ASN A 1 330 ? -33.265 7.408 16.869 1.00 88.50 330 ASN A N 1
ATOM 2483 C CA . ASN A 1 330 ? -31.968 7.898 16.423 1.00 88.50 330 ASN A CA 1
ATOM 2484 C C . ASN A 1 330 ? -31.569 7.299 15.061 1.00 88.50 330 ASN A C 1
ATOM 2486 O O . ASN A 1 330 ? -32.062 6.244 14.648 1.00 88.50 330 ASN A O 1
ATOM 2490 N N . TYR A 1 331 ? -30.665 7.991 14.368 1.00 87.69 331 TYR A N 1
ATOM 2491 C CA . TYR A 1 331 ? -30.104 7.557 13.094 1.00 87.69 331 TYR A CA 1
ATOM 2492 C C . TYR A 1 331 ? -28.757 6.861 13.285 1.00 87.69 331 TYR A C 1
ATOM 2494 O O . TYR A 1 331 ? -27.924 7.294 14.078 1.00 87.69 331 TYR A O 1
ATOM 2502 N N . TYR A 1 332 ? -28.544 5.815 12.498 1.00 88.81 332 TYR A N 1
ATOM 2503 C CA . TYR A 1 332 ? -27.345 4.991 12.469 1.00 88.81 332 TYR A CA 1
ATOM 2504 C C . TYR A 1 332 ? -26.931 4.743 11.022 1.00 88.81 332 TYR A C 1
ATOM 2506 O O . TYR A 1 332 ? -27.744 4.848 10.106 1.00 88.81 332 TYR A O 1
ATOM 2514 N N . GLN A 1 333 ? -25.671 4.401 10.812 1.00 88.75 333 GLN A N 1
ATOM 2515 C CA . GLN A 1 333 ? -25.161 3.976 9.525 1.00 88.75 333 GLN A CA 1
ATOM 2516 C C . GLN A 1 333 ? -25.160 2.449 9.440 1.00 88.75 333 GLN A C 1
ATOM 2518 O O . GLN A 1 333 ? -24.614 1.764 10.306 1.00 88.75 333 GLN A O 1
ATOM 2523 N N . MET A 1 334 ? -25.772 1.936 8.378 1.00 90.94 334 MET A N 1
ATOM 2524 C CA . MET A 1 334 ? -25.658 0.562 7.913 1.00 90.94 334 MET A CA 1
ATOM 2525 C C . MET A 1 334 ? -24.500 0.478 6.920 1.00 90.94 334 MET A C 1
ATOM 2527 O O . MET A 1 334 ? -24.406 1.327 6.035 1.00 90.94 334 MET A O 1
ATOM 2531 N N . VAL A 1 335 ? -23.631 -0.521 7.047 1.00 89.75 335 VAL A N 1
ATOM 2532 C CA . VAL A 1 335 ? -22.468 -0.718 6.173 1.00 89.75 335 VAL A CA 1
ATOM 2533 C C . VAL A 1 335 ? -22.353 -2.187 5.784 1.00 89.75 335 VAL A C 1
ATOM 2535 O O . VAL A 1 335 ? -22.245 -3.063 6.643 1.00 89.75 335 VAL A O 1
ATOM 2538 N N . GLY A 1 336 ? -22.369 -2.446 4.479 1.00 89.75 336 GLY A N 1
ATOM 2539 C CA . GLY A 1 336 ? -22.228 -3.778 3.905 1.00 89.75 336 GLY A CA 1
ATOM 2540 C C . GLY A 1 336 ? -20.804 -4.321 4.005 1.00 89.75 336 GLY A C 1
ATOM 2541 O O . GLY A 1 336 ? -19.840 -3.566 4.150 1.00 89.75 336 GLY A O 1
ATOM 2542 N N . VAL A 1 337 ? -20.674 -5.642 3.910 1.00 84.31 337 VAL A N 1
ATOM 2543 C CA . VAL A 1 337 ? -19.388 -6.366 3.938 1.00 84.31 337 VAL A CA 1
ATOM 2544 C C . VAL A 1 337 ? -19.026 -7.006 2.596 1.00 84.31 337 VAL A C 1
ATOM 2546 O O . VAL A 1 337 ? -17.879 -7.387 2.395 1.00 84.31 337 VAL A O 1
ATOM 2549 N N . ASN A 1 338 ? -19.973 -7.072 1.659 1.00 82.94 338 ASN A N 1
ATOM 2550 C CA . ASN A 1 338 ? -19.828 -7.640 0.317 1.00 82.94 338 ASN A CA 1
ATOM 2551 C C . ASN A 1 338 ? -20.124 -6.603 -0.779 1.00 82.94 338 ASN A C 1
ATOM 2553 O O . ASN A 1 338 ? -20.564 -6.947 -1.876 1.00 82.94 338 ASN A O 1
ATOM 2557 N N . GLY A 1 339 ? -19.910 -5.320 -0.481 1.00 80.62 339 GLY A N 1
ATOM 2558 C CA . GLY A 1 339 ? -20.157 -4.234 -1.425 1.00 80.62 339 GLY A CA 1
ATOM 2559 C C . GLY A 1 339 ? -21.633 -3.888 -1.619 1.00 80.62 339 GLY A C 1
ATOM 2560 O O . GLY A 1 339 ? -21.987 -3.290 -2.630 1.00 80.62 339 GLY A O 1
ATOM 2561 N N . GLU A 1 340 ? -22.496 -4.218 -0.655 1.00 89.38 340 GLU A N 1
ATOM 2562 C CA . GLU A 1 340 ? -23.909 -3.824 -0.674 1.00 89.38 340 GLU A CA 1
ATOM 2563 C C . GLU A 1 340 ? -24.080 -2.301 -0.589 1.00 89.38 340 GLU A C 1
ATOM 2565 O O . GLU A 1 340 ? -25.065 -1.757 -1.079 1.00 89.38 340 GLU A O 1
ATOM 2570 N N . GLY A 1 341 ? -23.098 -1.603 -0.016 1.00 87.56 341 GLY A N 1
ATOM 2571 C CA . GLY A 1 341 ? -23.081 -0.154 0.137 1.00 87.56 341 GLY A CA 1
ATOM 2572 C C . GLY A 1 341 ? -23.283 0.275 1.581 1.00 87.56 341 GLY A C 1
ATOM 2573 O O . GLY A 1 341 ? -23.132 -0.506 2.521 1.00 87.56 341 GLY A O 1
ATOM 2574 N N . ARG A 1 342 ? -23.619 1.546 1.759 1.00 88.38 342 ARG A N 1
ATOM 2575 C CA . ARG A 1 342 ? -23.808 2.170 3.068 1.00 88.38 342 ARG A CA 1
ATOM 2576 C C . ARG A 1 342 ? -25.050 3.031 3.060 1.00 88.38 342 ARG A C 1
ATOM 2578 O O . ARG A 1 342 ? -25.308 3.693 2.065 1.00 88.38 342 ARG A O 1
ATOM 2585 N N . ASP A 1 343 ? -25.807 3.045 4.144 1.00 88.31 343 ASP A N 1
ATOM 2586 C CA . ASP A 1 343 ? -27.032 3.835 4.216 1.00 88.31 343 ASP A CA 1
ATOM 2587 C C . ASP A 1 343 ? -27.268 4.362 5.624 1.00 88.31 343 ASP A C 1
ATOM 2589 O O . ASP A 1 343 ? -27.048 3.670 6.619 1.00 88.31 343 ASP A O 1
ATOM 2593 N N . ARG A 1 344 ? -27.767 5.594 5.708 1.00 87.38 344 ARG A N 1
ATOM 2594 C CA . ARG A 1 344 ? -28.256 6.157 6.961 1.00 87.38 344 ARG A CA 1
ATOM 2595 C C . ARG A 1 344 ? -29.677 5.658 7.203 1.00 87.38 344 ARG A C 1
ATOM 2597 O O . ARG A 1 344 ? -30.580 5.917 6.414 1.00 87.38 344 ARG A O 1
ATOM 2604 N N . VAL A 1 345 ? -29.875 4.965 8.315 1.00 91.00 345 VAL A N 1
ATOM 2605 C CA . VAL A 1 345 ? -31.131 4.319 8.697 1.00 91.00 345 VAL A CA 1
ATOM 2606 C C . VAL A 1 345 ? -31.593 4.808 10.065 1.00 91.00 345 VAL A C 1
ATOM 2608 O O . VAL A 1 345 ? -30.776 5.129 10.924 1.00 91.00 345 VAL A O 1
ATOM 2611 N N . GLN A 1 346 ? -32.904 4.872 10.288 1.00 93.12 346 GLN A N 1
ATOM 2612 C CA . GLN A 1 346 ? -33.469 5.230 11.590 1.00 93.12 346 GLN A CA 1
ATOM 2613 C C . GLN A 1 346 ? -33.956 3.977 12.315 1.00 93.12 346 GLN A C 1
ATOM 2615 O O . GLN A 1 346 ? -34.678 3.171 11.729 1.00 93.12 346 GLN A O 1
ATOM 2620 N N . VAL A 1 347 ? -33.589 3.838 13.589 1.00 95.94 347 VAL A N 1
ATOM 2621 C CA . VAL A 1 347 ? -34.082 2.766 14.465 1.00 95.94 347 VAL A CA 1
ATOM 2622 C C . VAL A 1 347 ? -35.344 3.246 15.174 1.00 95.94 347 VAL A C 1
ATOM 2624 O O . VAL A 1 347 ? -35.288 4.248 15.874 1.00 95.94 347 VAL A O 1
ATOM 2627 N N . THR A 1 348 ? -36.469 2.542 15.051 1.00 97.69 348 THR A N 1
ATOM 2628 C CA . THR A 1 348 ? -37.764 2.918 15.672 1.00 97.69 348 THR A CA 1
ATOM 2629 C C . THR A 1 348 ? -38.201 2.002 16.806 1.00 97.69 348 THR A C 1
ATOM 2631 O O . THR A 1 348 ? -39.010 2.398 17.640 1.00 97.69 348 THR A O 1
ATOM 2634 N N . ALA A 1 349 ? -37.646 0.795 16.885 1.00 97.50 349 ALA A N 1
ATOM 2635 C CA . ALA A 1 349 ? -37.849 -0.119 18.003 1.00 97.50 349 ALA A CA 1
ATOM 2636 C C . ALA A 1 349 ? -36.643 -1.051 18.155 1.00 97.50 349 ALA A C 1
ATOM 2638 O O . ALA A 1 349 ? -35.860 -1.222 17.217 1.00 97.50 349 ALA A O 1
ATOM 2639 N N . LYS A 1 350 ? -36.488 -1.658 19.334 1.00 97.56 350 LYS A N 1
ATOM 2640 C CA . LYS A 1 350 ? -35.433 -2.641 19.598 1.00 97.56 350 LYS A CA 1
ATOM 2641 C C . LYS A 1 350 ? -35.855 -3.698 20.615 1.00 97.56 350 LYS A C 1
ATOM 2643 O O . LYS A 1 350 ? -36.642 -3.414 21.516 1.00 97.56 350 LYS A O 1
ATOM 2648 N N . THR A 1 351 ? -35.263 -4.882 20.500 1.00 97.25 351 THR A N 1
ATOM 2649 C CA . THR A 1 351 ? -35.135 -5.858 21.597 1.00 97.25 351 THR A CA 1
ATOM 2650 C C . THR A 1 351 ? -33.656 -5.978 21.981 1.00 97.25 351 THR A C 1
ATOM 2652 O O . THR A 1 351 ? -32.869 -5.102 21.634 1.00 97.25 351 THR A O 1
ATOM 2655 N N . SER A 1 352 ? -33.237 -7.033 22.685 1.00 94.88 352 SER A N 1
ATOM 2656 C CA . SER A 1 352 ? -31.810 -7.301 22.923 1.00 94.88 352 SER A CA 1
ATOM 2657 C C . SER A 1 352 ? -31.044 -7.667 21.642 1.00 94.88 352 SER A C 1
ATOM 2659 O O . SER A 1 352 ? -29.855 -7.374 21.543 1.00 94.88 352 SER A O 1
ATOM 2661 N N . ASN A 1 353 ? -31.719 -8.269 20.654 1.00 97.25 353 ASN A N 1
ATOM 2662 C CA . ASN A 1 353 ? -31.095 -8.882 19.470 1.00 97.25 353 ASN A CA 1
ATOM 2663 C C . ASN A 1 353 ? -31.765 -8.469 18.150 1.00 97.25 353 ASN A C 1
ATOM 2665 O O . ASN A 1 353 ? -31.466 -9.031 17.099 1.00 97.25 353 ASN A O 1
ATOM 2669 N N . THR A 1 354 ? -32.690 -7.510 18.183 1.00 97.94 354 THR A N 1
ATOM 2670 C CA . THR A 1 354 ? -33.331 -6.996 16.968 1.00 97.94 354 THR A CA 1
ATOM 2671 C C . THR A 1 354 ? -33.430 -5.482 16.995 1.00 97.94 354 THR A C 1
ATOM 2673 O O . THR A 1 354 ? -33.580 -4.879 18.061 1.00 97.94 354 THR A O 1
ATOM 2676 N N . LEU A 1 355 ? -33.372 -4.880 15.810 1.00 98.44 355 LEU A N 1
ATOM 2677 C CA . LEU A 1 355 ? -33.664 -3.470 15.576 1.00 98.44 355 LEU A CA 1
ATOM 2678 C C . LEU A 1 355 ? -34.770 -3.384 14.525 1.00 98.44 355 LEU A C 1
ATOM 2680 O O . LEU A 1 355 ? -34.752 -4.120 13.544 1.00 98.44 355 LEU A O 1
ATOM 2684 N N . THR A 1 356 ? -35.732 -2.488 14.715 1.00 98.31 356 THR A N 1
ATOM 2685 C CA . THR A 1 356 ? -36.712 -2.140 13.678 1.00 98.31 356 THR A CA 1
ATOM 2686 C C . THR A 1 356 ? -36.245 -0.880 12.972 1.00 98.31 356 THR A C 1
ATOM 2688 O O . THR A 1 356 ? -35.971 0.125 13.626 1.00 98.31 356 THR A O 1
ATOM 2691 N N . ILE A 1 357 ? -36.138 -0.950 11.649 1.00 97.81 357 ILE A N 1
ATOM 2692 C CA . ILE A 1 357 ? -35.618 0.097 10.779 1.00 97.81 357 ILE A CA 1
ATOM 2693 C C . ILE A 1 357 ? -36.764 0.708 9.973 1.00 97.81 357 ILE A C 1
ATOM 2695 O O . ILE A 1 357 ? -37.444 -0.010 9.241 1.00 97.81 357 ILE A O 1
ATOM 2699 N N . THR A 1 358 ? -36.965 2.028 10.059 1.00 96.88 358 THR A N 1
ATOM 2700 C CA . THR A 1 358 ? -38.073 2.723 9.364 1.00 96.88 358 THR A CA 1
ATOM 2701 C C . THR A 1 358 ? -38.073 2.453 7.861 1.00 96.88 358 THR A C 1
ATOM 2703 O O . THR A 1 358 ? -39.107 2.135 7.277 1.00 96.88 358 THR A O 1
ATOM 2706 N N . SER A 1 359 ? -36.905 2.583 7.233 1.00 95.19 359 SER A N 1
ATOM 2707 C CA . SER A 1 359 ? -36.693 2.354 5.807 1.00 95.19 359 SER A CA 1
ATOM 2708 C C . SER A 1 359 ? -35.281 1.823 5.607 1.00 95.19 359 SER A C 1
ATOM 2710 O O . SER A 1 359 ? -34.314 2.485 5.990 1.00 95.19 359 SER A O 1
ATOM 2712 N N . LEU A 1 360 ? -35.171 0.615 5.058 1.00 95.62 360 LEU A N 1
ATOM 2713 C CA . LEU A 1 360 ? -33.916 -0.020 4.686 1.00 95.62 360 LEU A CA 1
ATOM 2714 C C . LEU A 1 360 ? -33.785 0.035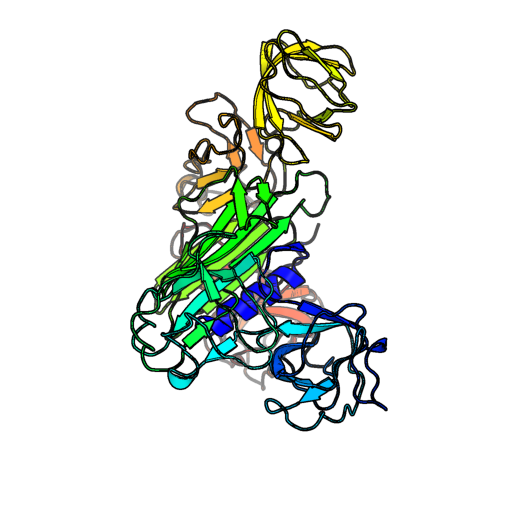 3.153 1.00 95.62 360 LEU A C 1
ATOM 2716 O O . LEU A 1 360 ? -34.504 -0.700 2.471 1.00 95.62 360 LEU A O 1
ATOM 2720 N N . PRO A 1 361 ? -32.901 0.882 2.591 1.00 93.12 361 PRO A N 1
ATOM 2721 C CA . PRO A 1 361 ? -32.884 1.144 1.148 1.00 93.12 361 PRO A CA 1
ATOM 2722 C C . PRO A 1 361 ? -32.424 -0.029 0.271 1.00 93.12 361 PRO A C 1
ATOM 2724 O O . PRO A 1 361 ? -32.680 -0.029 -0.931 1.00 93.12 361 PRO A O 1
ATOM 2727 N N . ARG A 1 362 ? -31.714 -1.010 0.839 1.00 93.56 362 ARG A N 1
ATOM 2728 C CA . ARG A 1 362 ? -31.099 -2.123 0.099 1.00 93.56 362 ARG A CA 1
ATOM 2729 C C . ARG A 1 362 ? -30.895 -3.351 0.982 1.00 93.56 362 ARG A C 1
ATOM 2731 O O . ARG A 1 362 ? -31.030 -3.285 2.201 1.00 93.56 362 ARG A O 1
ATOM 2738 N N . ASN A 1 363 ? -30.631 -4.483 0.337 1.00 95.88 363 ASN A N 1
ATOM 2739 C CA . ASN A 1 363 ? -30.351 -5.741 1.018 1.00 95.88 363 ASN A CA 1
ATOM 2740 C C . ASN A 1 363 ? -28.949 -5.712 1.626 1.00 95.88 363 ASN A C 1
ATOM 2742 O O . ASN A 1 363 ? -28.024 -5.190 1.011 1.00 95.88 363 ASN A O 1
ATOM 2746 N N . TYR A 1 364 ? -28.794 -6.332 2.791 1.00 95.88 364 TYR A N 1
ATOM 2747 C CA . TYR A 1 364 ? -27.518 -6.454 3.491 1.00 95.88 364 TYR A CA 1
ATOM 2748 C C . TYR A 1 364 ? -27.278 -7.907 3.879 1.00 95.88 364 TYR A C 1
ATOM 2750 O O . TYR A 1 364 ? -28.180 -8.564 4.405 1.00 95.88 364 TYR A O 1
ATOM 2758 N N . ALA A 1 365 ? -26.077 -8.430 3.631 1.00 96.19 365 ALA A N 1
ATOM 2759 C CA . ALA A 1 365 ? -25.737 -9.783 4.049 1.00 96.19 365 ALA A CA 1
ATOM 2760 C C . ALA A 1 365 ? -25.541 -9.879 5.570 1.00 96.19 365 ALA A C 1
ATOM 2762 O O . ALA A 1 365 ? -25.296 -8.885 6.262 1.00 96.19 365 ALA A O 1
ATOM 2763 N N . SER A 1 366 ? -25.591 -11.112 6.081 1.00 95.62 366 SER A N 1
ATOM 2764 C CA . SER A 1 366 ? -25.112 -11.420 7.431 1.00 95.62 366 SER A CA 1
ATOM 2765 C C . SER A 1 366 ? -23.672 -10.931 7.605 1.00 95.62 366 SER A C 1
ATOM 2767 O O . SER A 1 366 ? -22.858 -11.056 6.692 1.00 95.62 366 SER A O 1
ATOM 2769 N N . GLY A 1 367 ? -23.356 -10.388 8.776 1.00 92.44 367 GLY A N 1
ATOM 2770 C CA . GLY A 1 367 ? -22.068 -9.757 9.064 1.00 92.44 367 GLY A CA 1
ATOM 2771 C C . GLY A 1 367 ? -21.995 -8.270 8.709 1.00 92.44 367 GLY A C 1
ATOM 2772 O O . GLY A 1 367 ? -21.053 -7.617 9.147 1.00 92.44 367 GLY A O 1
ATOM 2773 N N . SER A 1 368 ? -22.984 -7.709 7.998 1.00 93.56 368 SER A N 1
ATOM 2774 C CA . SER A 1 368 ? -23.076 -6.255 7.788 1.00 93.56 368 SER A CA 1
ATOM 2775 C C . SER A 1 368 ? -23.144 -5.514 9.121 1.00 93.56 368 SER A C 1
ATOM 2777 O O . SER A 1 368 ? -23.706 -6.015 10.095 1.00 93.56 368 SER A O 1
ATOM 2779 N N . PHE A 1 369 ? -22.580 -4.315 9.172 1.00 92.19 369 PHE A N 1
ATOM 2780 C CA . PHE A 1 369 ? -22.486 -3.526 10.392 1.00 92.19 369 PHE A CA 1
ATOM 2781 C C . PHE A 1 369 ? -23.620 -2.511 10.472 1.00 92.19 369 PHE A C 1
ATOM 2783 O O . PHE A 1 369 ? -23.964 -1.881 9.476 1.00 92.19 369 PHE A O 1
ATOM 2790 N N . ILE A 1 370 ? -24.138 -2.286 11.676 1.00 93.00 370 ILE A N 1
ATOM 2791 C CA . ILE A 1 370 ? -24.956 -1.116 11.992 1.00 93.00 370 ILE A CA 1
ATOM 2792 C C . ILE A 1 370 ? -24.401 -0.440 13.241 1.00 93.00 370 ILE A C 1
ATOM 2794 O O . ILE A 1 370 ? -24.099 -1.095 14.238 1.00 93.00 370 ILE A O 1
ATOM 2798 N N . GLY A 1 371 ? -24.226 0.875 13.189 1.00 90.19 371 GLY A N 1
ATOM 2799 C CA . GLY A 1 371 ? -23.660 1.655 14.286 1.00 90.19 371 GLY A CA 1
ATOM 2800 C C . GLY A 1 371 ? -23.635 3.137 13.961 1.00 90.19 371 GLY A C 1
ATOM 2801 O O . GLY A 1 371 ? -24.110 3.548 12.910 1.00 90.19 371 GLY A O 1
ATOM 2802 N N . GLN A 1 372 ? -23.119 3.970 14.860 1.00 81.06 372 GLN A N 1
ATOM 2803 C CA . GLN A 1 372 ? -23.137 5.419 14.622 1.00 81.06 372 GLN A CA 1
ATOM 2804 C C . GLN A 1 372 ? -22.197 5.822 13.474 1.00 81.06 372 GLN A C 1
ATOM 2806 O O . GLN A 1 372 ? -22.580 6.611 12.616 1.00 81.06 372 GLN A O 1
ATOM 2811 N N . CYS A 1 373 ? -21.010 5.212 13.425 1.00 80.12 373 CYS A N 1
ATOM 2812 C CA . CYS A 1 373 ? -20.104 5.237 12.278 1.00 80.12 373 CYS A CA 1
ATOM 2813 C C . CYS A 1 373 ? -19.235 3.960 12.303 1.00 80.12 373 CYS A C 1
ATOM 2815 O O . CYS A 1 373 ? -18.283 3.882 13.088 1.00 80.12 373 CYS A O 1
ATOM 2817 N N . PRO A 1 374 ? -19.597 2.903 11.547 1.00 83.69 374 PRO A N 1
ATOM 2818 C CA . PRO A 1 374 ? -18.859 1.637 11.541 1.00 83.69 374 PRO A CA 1
ATOM 2819 C C . PRO A 1 374 ? -17.435 1.714 10.982 1.00 83.69 374 PRO A C 1
ATOM 2821 O O . PRO A 1 374 ? -16.586 0.915 11.390 1.00 83.69 374 PRO A O 1
ATOM 2824 N N . SER A 1 375 ? -17.157 2.653 10.079 1.00 82.44 375 SER A N 1
ATOM 2825 C CA . SER A 1 375 ? -15.803 2.903 9.582 1.00 82.44 375 SER A CA 1
ATOM 2826 C C . SER A 1 375 ? -14.947 3.589 10.646 1.00 82.44 375 SER A C 1
ATOM 2828 O O . SER A 1 375 ? -15.442 4.293 11.523 1.00 82.44 375 SER A O 1
ATOM 2830 N N . THR A 1 376 ? -13.639 3.379 10.577 1.00 81.31 376 THR A N 1
ATOM 2831 C CA . THR A 1 376 ? -12.654 4.233 11.267 1.00 81.31 376 THR A CA 1
ATOM 2832 C C . THR A 1 376 ? -11.539 4.675 10.337 1.00 81.31 376 THR A C 1
ATOM 2834 O O . THR A 1 376 ? -10.570 5.276 10.800 1.00 81.31 376 THR A O 1
ATOM 2837 N N . PHE A 1 377 ? -11.639 4.327 9.055 1.00 84.44 377 PHE A N 1
ATOM 2838 C CA . PHE A 1 377 ? -10.622 4.637 8.079 1.00 84.44 377 PHE A CA 1
ATOM 2839 C C . PHE A 1 377 ? -10.776 6.075 7.618 1.00 84.44 377 PHE A C 1
ATOM 2841 O O . PHE A 1 377 ? -11.858 6.520 7.225 1.00 84.44 377 PHE A O 1
ATOM 2848 N N . SER A 1 378 ? -9.666 6.794 7.654 1.00 77.81 378 SER A N 1
ATOM 2849 C CA . SER A 1 378 ? -9.656 8.201 7.317 1.00 77.81 378 SER A CA 1
ATOM 2850 C C . SER A 1 378 ? -8.405 8.593 6.560 1.00 77.81 378 SER A C 1
ATOM 2852 O O . SER A 1 378 ? -7.354 7.991 6.749 1.00 77.81 378 SER A O 1
ATOM 2854 N N . LEU A 1 379 ? -8.519 9.649 5.761 1.00 80.06 379 LEU A N 1
ATOM 2855 C CA . LEU A 1 379 ? -7.417 10.422 5.200 1.00 80.06 379 LEU A CA 1
ATOM 2856 C C . LEU A 1 379 ? -7.156 11.645 6.086 1.00 80.06 379 LEU A C 1
ATOM 2858 O O . LEU A 1 379 ? -8.089 12.318 6.510 1.00 80.06 379 LEU A O 1
ATOM 2862 N N . ILE A 1 380 ? -5.894 11.942 6.359 1.00 74.62 380 ILE A N 1
ATOM 2863 C CA . ILE A 1 380 ? -5.433 13.049 7.196 1.00 74.62 380 ILE A CA 1
ATOM 2864 C C . ILE A 1 380 ? -4.613 13.969 6.295 1.00 74.62 380 ILE A C 1
ATOM 2866 O O . ILE A 1 380 ? -3.474 13.646 5.953 1.00 74.62 380 ILE A O 1
ATOM 2870 N N . ALA A 1 381 ? -5.203 15.088 5.871 1.00 65.81 381 ALA A N 1
ATOM 2871 C CA . ALA A 1 381 ? -4.584 15.994 4.906 1.00 65.81 381 ALA A CA 1
ATOM 2872 C C . ALA A 1 381 ? -5.174 17.416 4.973 1.00 65.81 381 ALA A C 1
ATOM 2874 O O . ALA A 1 381 ? -6.272 17.625 5.486 1.00 65.81 381 ALA A O 1
ATOM 2875 N N . GLY A 1 382 ? -4.439 18.400 4.437 1.00 55.00 382 GLY A N 1
ATOM 2876 C CA . GLY A 1 382 ? -4.931 19.770 4.235 1.00 55.00 382 GLY A CA 1
ATOM 2877 C C . GLY A 1 382 ? -5.273 20.520 5.524 1.00 55.00 382 GLY A C 1
ATOM 2878 O O . GLY A 1 382 ? -6.445 20.806 5.760 1.00 55.00 382 GLY A O 1
ATOM 2879 N N . GLY A 1 383 ? -4.252 20.834 6.335 1.00 53.03 383 GLY A N 1
ATOM 2880 C CA . GLY A 1 383 ? -4.356 21.741 7.479 1.00 53.03 383 GLY A CA 1
ATOM 2881 C C . GLY A 1 383 ? -5.549 21.445 8.377 1.00 53.03 383 GLY A C 1
ATOM 2882 O O . GLY A 1 383 ? -6.500 22.216 8.337 1.00 53.03 383 GLY A O 1
ATOM 2883 N N . TYR A 1 384 ? -5.462 20.376 9.186 1.00 55.28 384 TYR A N 1
ATOM 2884 C CA . TYR A 1 384 ? -6.338 20.093 10.343 1.00 55.28 384 TYR A CA 1
ATOM 2885 C C . TYR A 1 384 ? -7.529 19.144 10.134 1.00 55.28 384 TYR A C 1
ATOM 2887 O O . TYR A 1 384 ? -8.265 18.925 11.092 1.00 55.28 384 TYR A O 1
ATOM 2895 N N . ASN A 1 385 ? -7.704 18.526 8.957 1.00 65.44 385 ASN A N 1
ATOM 2896 C CA . ASN A 1 385 ? -8.888 17.705 8.677 1.00 65.44 385 ASN A CA 1
ATOM 2897 C C . ASN A 1 385 ? -8.602 16.200 8.564 1.00 65.44 385 ASN A C 1
ATOM 2899 O O . ASN A 1 385 ? -7.669 15.761 7.889 1.00 65.44 385 ASN A O 1
ATOM 2903 N N . ILE A 1 386 ? -9.454 15.409 9.221 1.00 70.88 386 ILE A N 1
ATOM 2904 C CA . ILE A 1 386 ? -9.538 13.955 9.060 1.00 70.88 386 ILE A CA 1
ATOM 2905 C C . ILE A 1 386 ? -10.824 13.647 8.309 1.00 70.88 386 ILE A C 1
ATOM 2907 O O . ILE A 1 386 ? -11.909 13.948 8.801 1.00 70.88 386 ILE A O 1
ATOM 2911 N N . TYR A 1 387 ? -10.685 13.029 7.147 1.00 75.00 387 TYR A N 1
ATOM 2912 C CA . TYR A 1 387 ? -11.756 12.728 6.219 1.00 75.00 387 TYR A CA 1
ATOM 2913 C C . TYR A 1 387 ? -12.036 11.232 6.182 1.00 75.00 387 TYR A C 1
ATOM 2915 O O . TYR A 1 387 ? -11.215 10.460 5.689 1.00 75.00 387 TYR A O 1
ATOM 2923 N N . MET A 1 388 ? -13.196 10.813 6.679 1.00 77.44 388 MET A N 1
ATOM 2924 C CA . MET A 1 388 ? -13.565 9.398 6.660 1.00 77.44 388 MET A CA 1
ATOM 2925 C C . MET A 1 388 ? -13.990 8.947 5.265 1.00 77.44 388 MET A C 1
ATOM 2927 O O . MET A 1 388 ? -14.672 9.667 4.539 1.00 77.44 388 MET A O 1
ATOM 2931 N N . THR A 1 389 ? -13.638 7.715 4.911 1.00 78.38 389 THR A N 1
ATOM 2932 C CA . THR A 1 389 ? -14.120 7.045 3.692 1.00 78.38 389 THR A CA 1
ATOM 2933 C C . THR A 1 389 ? -15.620 6.803 3.725 1.00 78.38 389 THR A C 1
ATOM 2935 O O . THR A 1 389 ? -16.241 6.743 2.663 1.00 78.38 389 THR A O 1
ATOM 2938 N N . CYS A 1 390 ? -16.195 6.649 4.921 1.00 77.25 390 CYS A N 1
ATOM 2939 C CA . CYS A 1 390 ? -17.593 6.313 5.174 1.00 77.25 390 CYS A CA 1
ATOM 2940 C C . CYS A 1 390 ? -18.118 7.094 6.394 1.00 77.25 390 CYS A C 1
ATOM 2942 O O . CYS A 1 390 ? -18.159 6.563 7.499 1.00 77.25 390 CYS A O 1
ATOM 2944 N N . SER A 1 391 ? -18.490 8.363 6.208 1.00 75.19 391 SER A N 1
ATOM 2945 C CA . SER A 1 391 ? -19.071 9.211 7.263 1.00 75.19 391 SER A CA 1
ATOM 2946 C C . SER A 1 391 ? -20.581 9.027 7.413 1.00 75.19 391 SER A C 1
ATOM 2948 O O . SER A 1 391 ? -21.237 8.499 6.516 1.00 75.19 391 SER A O 1
ATOM 2950 N N . ALA A 1 392 ? -21.152 9.471 8.537 1.00 71.56 392 ALA A N 1
ATOM 2951 C CA . ALA A 1 392 ? -22.537 9.179 8.909 1.00 71.56 392 ALA A CA 1
ATOM 2952 C C . ALA A 1 392 ? -23.602 9.834 8.005 1.00 71.56 392 ALA A C 1
ATOM 2954 O O . ALA A 1 392 ? -24.753 9.389 8.006 1.00 71.56 392 ALA A O 1
ATOM 2955 N N . SER A 1 393 ? -23.258 10.873 7.237 1.00 71.12 393 SER A N 1
ATOM 2956 C CA . SER A 1 393 ? -24.186 11.516 6.293 1.00 71.12 393 SER A CA 1
ATOM 2957 C C . SER A 1 393 ? -24.182 10.932 4.877 1.00 71.12 393 SER A C 1
ATOM 2959 O O . SER A 1 393 ? -25.097 11.238 4.113 1.00 71.12 393 SER A O 1
ATOM 2961 N N . VAL A 1 394 ? -23.211 10.083 4.529 1.00 74.31 394 VAL A N 1
ATOM 2962 C CA . VAL A 1 394 ? -23.048 9.541 3.170 1.00 74.31 394 VAL A CA 1
ATOM 2963 C C . VAL A 1 394 ? -23.846 8.246 2.998 1.00 74.31 394 VAL A C 1
ATOM 2965 O O . VAL A 1 394 ? -23.825 7.370 3.869 1.00 74.31 394 VAL A O 1
ATOM 2968 N N . ALA A 1 395 ? -24.521 8.101 1.853 1.00 78.75 395 ALA A N 1
ATOM 2969 C CA . ALA A 1 395 ? -25.353 6.941 1.525 1.00 78.75 395 ALA A CA 1
ATOM 2970 C C . ALA A 1 395 ? -25.142 6.445 0.080 1.00 78.75 395 ALA A C 1
ATOM 2972 O O . ALA A 1 395 ? -24.647 7.162 -0.786 1.00 78.75 395 ALA A O 1
ATOM 2973 N N . GLY A 1 396 ? -25.540 5.205 -0.199 1.00 81.25 396 GLY A N 1
ATOM 2974 C CA . GLY A 1 396 ? -25.401 4.560 -1.502 1.00 81.25 396 GLY A CA 1
ATOM 2975 C C . GLY A 1 396 ? -24.031 3.924 -1.761 1.00 81.25 396 GLY A C 1
ATOM 2976 O O . GLY A 1 396 ? -23.305 3.541 -0.845 1.00 81.25 396 GLY A O 1
ATOM 2977 N N . LEU A 1 397 ? -23.714 3.752 -3.049 1.00 76.88 397 LEU A N 1
ATOM 2978 C CA . LEU A 1 397 ? -22.520 3.040 -3.533 1.00 76.88 397 LEU A CA 1
ATOM 2979 C C . LEU A 1 397 ? -21.441 3.979 -4.080 1.00 76.88 397 LEU A C 1
ATOM 2981 O O . LEU A 1 397 ? -20.252 3.698 -3.975 1.00 76.88 397 LEU A O 1
ATOM 2985 N N . THR A 1 398 ? -21.851 5.092 -4.680 1.00 72.75 398 THR A N 1
ATOM 2986 C CA . THR A 1 398 ? -20.971 5.948 -5.487 1.00 72.75 398 THR A CA 1
ATOM 2987 C C . THR A 1 398 ? -20.721 7.310 -4.863 1.00 72.75 398 THR A C 1
ATOM 2989 O O . THR A 1 398 ? -19.992 8.107 -5.441 1.00 72.75 398 THR A O 1
ATOM 2992 N N . ASP A 1 399 ? -21.337 7.607 -3.720 1.00 72.56 399 ASP A N 1
ATOM 2993 C CA . ASP A 1 399 ? -21.215 8.914 -3.091 1.00 72.56 399 ASP A CA 1
ATOM 2994 C C . ASP A 1 399 ? -19.800 9.102 -2.516 1.00 72.56 399 ASP A C 1
ATOM 2996 O O . ASP A 1 399 ? -19.389 8.441 -1.551 1.00 72.56 399 ASP A O 1
ATOM 3000 N N . THR A 1 400 ? -19.051 9.983 -3.182 1.00 66.38 400 THR A N 1
ATOM 3001 C CA . THR A 1 400 ? -17.711 10.454 -2.814 1.00 66.38 400 THR A CA 1
ATOM 3002 C C . THR A 1 400 ? -17.743 11.858 -2.213 1.00 66.38 400 THR A C 1
ATOM 3004 O O . THR A 1 400 ? -16.709 12.526 -2.162 1.00 66.38 400 THR A O 1
ATOM 3007 N N . SER A 1 401 ? -18.924 12.365 -1.839 1.00 61.62 401 SER A N 1
ATOM 3008 C CA . SER A 1 401 ? -19.041 13.677 -1.218 1.00 61.62 401 SER A CA 1
ATOM 3009 C C . SER A 1 401 ? -18.175 13.743 0.036 1.00 61.62 401 SER A C 1
ATOM 3011 O O . SER A 1 401 ? -18.145 12.840 0.876 1.00 61.62 401 SER A O 1
ATOM 3013 N N . THR A 1 402 ? -17.442 14.846 0.150 1.00 55.53 402 THR A N 1
ATOM 3014 C CA . THR A 1 402 ? -16.671 15.200 1.337 1.00 55.53 402 THR A CA 1
ATOM 3015 C C . THR A 1 402 ? -17.639 15.548 2.457 1.00 55.53 402 THR A C 1
ATOM 3017 O O . THR A 1 402 ? -17.975 16.716 2.656 1.00 55.53 402 THR A O 1
ATOM 3020 N N . SER A 1 403 ? -18.110 14.548 3.182 1.00 52.59 403 SER A N 1
ATOM 3021 C CA . SER A 1 403 ? -19.001 14.790 4.308 1.00 52.59 403 SER A CA 1
ATOM 3022 C C . SER A 1 403 ? -18.325 14.328 5.590 1.00 52.59 403 SER A C 1
ATOM 3024 O O . SER A 1 403 ? -17.926 13.174 5.687 1.00 52.59 403 SER A O 1
ATOM 3026 N N . GLY A 1 404 ? -18.138 15.231 6.553 1.00 53.41 404 GLY A N 1
ATOM 3027 C CA . GLY A 1 404 ? -17.518 14.919 7.844 1.00 53.41 404 GLY A CA 1
ATOM 3028 C C . GLY A 1 404 ? -15.993 15.002 7.821 1.00 53.41 404 GLY A C 1
ATOM 3029 O O . GLY A 1 404 ? -15.301 14.010 7.602 1.00 53.41 404 GLY A O 1
ATOM 3030 N N . GLY A 1 405 ? -15.478 16.209 8.049 1.00 54.59 405 GLY A N 1
ATOM 3031 C CA . GLY A 1 405 ? -14.080 16.451 8.383 1.00 54.59 405 GLY A CA 1
ATOM 3032 C C . GLY A 1 405 ? -13.975 16.876 9.844 1.00 54.59 405 GLY A C 1
ATOM 3033 O O . GLY A 1 405 ? -14.746 17.729 10.282 1.00 54.59 405 GLY A O 1
ATOM 3034 N N . LEU A 1 406 ? -13.026 16.312 10.597 1.00 52.03 406 LEU A N 1
ATOM 3035 C CA . LEU A 1 406 ? -12.612 16.896 11.877 1.00 52.03 406 LEU A CA 1
ATOM 3036 C C . LEU A 1 406 ? -12.149 18.336 11.629 1.00 52.03 406 LEU A C 1
ATOM 3038 O O . LEU A 1 406 ? -11.070 18.512 11.090 1.00 52.03 406 LEU A O 1
ATOM 3042 N N . ALA A 1 407 ? -12.886 19.361 12.053 1.00 47.56 407 ALA A N 1
ATOM 3043 C CA . ALA A 1 407 ? -12.286 20.682 12.191 1.00 47.56 407 ALA A CA 1
ATOM 3044 C C . ALA A 1 407 ? -11.362 20.624 13.416 1.00 47.56 407 ALA A C 1
ATOM 3046 O O . ALA A 1 407 ? -11.812 20.850 14.539 1.00 47.56 407 ALA A O 1
ATOM 3047 N N . SER A 1 408 ? -10.068 20.323 13.251 1.00 47.78 408 SER A N 1
ATOM 3048 C CA . SER A 1 408 ? -9.122 20.365 14.378 1.00 47.78 408 SER A CA 1
ATOM 3049 C C . SER A 1 408 ? -8.790 21.800 14.831 1.00 47.78 408 SER A C 1
ATOM 3051 O O . SER A 1 408 ? -7.699 22.066 15.333 1.00 47.78 408 SER A O 1
ATOM 3053 N N . GLN A 1 409 ? -9.744 22.733 14.715 1.00 43.41 409 GLN A N 1
ATOM 3054 C CA . GLN A 1 409 ? -9.644 24.109 15.211 1.00 43.41 409 GLN A CA 1
ATOM 3055 C C . GLN A 1 409 ? -9.463 24.193 16.738 1.00 43.41 409 GLN A C 1
ATOM 3057 O O . GLN A 1 409 ? -9.130 25.255 17.246 1.00 43.41 409 GLN A O 1
ATOM 3062 N N . MET A 1 410 ? -9.601 23.084 17.474 1.00 39.12 410 MET A N 1
ATOM 3063 C CA . MET A 1 410 ? -9.255 22.999 18.901 1.00 39.12 410 MET A CA 1
ATOM 3064 C C . MET A 1 410 ? -7.746 22.807 19.172 1.00 39.12 410 MET A C 1
ATOM 3066 O O . MET A 1 410 ? -7.339 22.687 20.325 1.00 39.12 410 MET A O 1
ATOM 3070 N N . LEU A 1 411 ? -6.904 22.787 18.133 1.00 45.97 411 LEU A N 1
ATOM 3071 C CA . LEU A 1 411 ? -5.441 22.755 18.219 1.00 45.97 411 LEU A CA 1
ATOM 3072 C C . LEU A 1 411 ? -4.835 24.171 18.101 1.00 45.97 411 LEU A C 1
ATOM 3074 O O . LEU A 1 411 ? -3.923 24.376 17.304 1.00 45.97 411 LEU A O 1
ATOM 3078 N N . THR A 1 412 ? -5.286 25.171 18.863 1.00 43.44 412 THR A N 1
ATOM 3079 C CA . THR A 1 412 ? -4.603 26.483 18.849 1.00 43.44 412 THR A CA 1
ATOM 3080 C C . THR A 1 412 ? -3.336 26.448 19.699 1.00 43.44 412 THR A C 1
ATOM 3082 O O . THR A 1 412 ? -3.320 25.837 20.766 1.00 43.44 412 THR A O 1
ATOM 3085 N N . ASP A 1 413 ? -2.275 27.117 19.244 1.00 42.41 413 ASP A N 1
ATOM 3086 C CA . ASP A 1 413 ? -0.978 27.200 19.940 1.00 42.41 413 ASP A CA 1
ATOM 3087 C C . ASP A 1 413 ? -1.119 27.711 21.386 1.00 42.41 413 ASP A C 1
ATOM 3089 O O . ASP A 1 413 ? -0.436 27.240 22.291 1.00 42.41 413 ASP A O 1
ATOM 3093 N N . SER A 1 414 ? -2.110 28.573 21.632 1.00 39.78 414 SER A N 1
ATOM 3094 C CA . SER A 1 414 ? -2.460 29.105 22.955 1.00 39.78 414 SER A CA 1
ATOM 3095 C C . SER A 1 414 ? -3.005 28.075 23.953 1.00 39.78 414 SER A C 1
ATOM 3097 O O . SER A 1 414 ? -2.958 28.320 25.153 1.00 39.78 414 SER A O 1
ATOM 3099 N N . ALA A 1 415 ? -3.523 26.929 23.499 1.00 37.88 415 ALA A N 1
ATOM 3100 C CA . ALA A 1 415 ? -3.973 25.845 24.379 1.00 37.88 415 ALA A CA 1
ATOM 3101 C C . ALA A 1 415 ? -2.843 24.841 24.698 1.00 37.88 415 ALA A C 1
ATOM 3103 O O . ALA A 1 415 ? -3.018 23.927 25.516 1.00 37.88 415 ALA A O 1
ATOM 3104 N N . VAL A 1 416 ? -1.684 24.985 24.037 1.00 42.50 416 VAL A N 1
ATOM 3105 C CA . VAL A 1 416 ? -0.559 24.038 24.097 1.00 42.50 416 VAL A CA 1
ATOM 3106 C C . VAL A 1 416 ? 0.758 24.614 24.603 1.00 42.50 416 VAL A C 1
ATOM 3108 O O . VAL A 1 416 ? 1.754 23.896 24.606 1.00 42.50 416 VAL A O 1
ATOM 3111 N N . ASP A 1 417 ? 0.737 25.849 25.098 1.00 39.25 417 ASP A N 1
ATOM 3112 C CA . ASP A 1 417 ? 1.901 26.546 25.637 1.00 39.25 417 ASP A CA 1
ATOM 3113 C C . ASP A 1 417 ? 2.523 25.782 26.838 1.00 39.25 417 ASP A C 1
ATOM 3115 O O . ASP A 1 417 ? 1.860 25.614 27.870 1.00 39.25 417 ASP A O 1
ATOM 3119 N N . PRO A 1 418 ? 3.765 25.269 26.721 1.00 37.12 418 PRO A N 1
ATOM 3120 C CA . PRO A 1 418 ? 4.464 24.594 27.810 1.00 37.12 418 PRO A CA 1
ATOM 3121 C C . PRO A 1 418 ? 4.903 25.548 28.934 1.00 37.12 418 PRO A C 1
ATOM 3123 O O . PRO A 1 418 ? 5.041 25.084 30.065 1.00 37.12 418 PRO A O 1
ATOM 3126 N N . ASP A 1 419 ? 5.028 26.855 28.679 1.00 37.53 419 ASP A N 1
ATOM 3127 C CA . ASP A 1 419 ? 5.432 27.859 29.677 1.00 37.53 419 ASP A CA 1
ATOM 3128 C C . ASP A 1 419 ? 4.281 28.256 30.620 1.00 37.53 419 ASP A C 1
ATOM 3130 O O . ASP A 1 419 ? 4.493 28.896 31.651 1.00 37.53 419 ASP A O 1
ATOM 3134 N N . THR A 1 420 ? 3.050 27.823 30.324 1.00 37.66 420 THR A N 1
ATOM 3135 C CA . THR A 1 420 ? 1.866 28.034 31.180 1.00 37.66 420 THR A CA 1
ATOM 3136 C C . THR A 1 420 ? 1.458 26.797 31.993 1.00 37.66 420 THR A C 1
ATOM 3138 O O . THR A 1 420 ? 0.396 26.797 32.622 1.00 37.66 420 THR A O 1
ATOM 3141 N N . ARG A 1 421 ? 2.276 25.731 32.028 1.00 38.94 421 ARG A N 1
ATOM 3142 C CA . ARG A 1 421 ? 1.923 24.451 32.677 1.00 38.94 421 ARG A CA 1
ATOM 3143 C C . ARG A 1 421 ? 2.794 24.110 33.885 1.00 38.94 421 ARG A C 1
ATOM 3145 O O . ARG A 1 421 ? 4.014 24.049 33.802 1.00 38.94 421 ARG A O 1
ATOM 3152 N N . GLY A 1 422 ? 2.136 23.784 34.998 1.00 28.00 422 GLY A N 1
ATOM 3153 C CA . GLY A 1 422 ? 2.757 23.161 36.166 1.00 28.00 422 GLY A CA 1
ATOM 3154 C C . GLY A 1 422 ? 2.911 21.640 36.017 1.00 28.00 422 GLY A C 1
ATOM 3155 O O . GLY A 1 422 ? 2.043 20.968 35.463 1.00 28.00 422 GLY A O 1
ATOM 3156 N N . GLU A 1 423 ? 4.002 21.109 36.576 1.00 30.84 423 GLU A N 1
ATOM 3157 C CA . GLU A 1 423 ? 4.207 19.689 36.919 1.00 30.84 423 GLU A CA 1
ATOM 3158 C C . GLU A 1 423 ? 4.220 18.658 35.768 1.00 30.84 423 GLU A C 1
ATOM 3160 O O . GLU A 1 423 ? 3.408 17.733 35.753 1.00 30.84 423 GLU A O 1
ATOM 3165 N N . SER A 1 424 ? 5.198 18.740 34.856 1.00 31.36 424 SER A N 1
ATOM 3166 C CA . SER A 1 424 ? 5.733 17.576 34.107 1.00 31.36 424 SER A CA 1
ATOM 3167 C C . SER A 1 424 ? 4.707 16.628 33.444 1.00 31.36 424 SER A C 1
ATOM 3169 O O . SER A 1 424 ? 4.929 15.418 33.376 1.00 31.36 424 SER A O 1
ATOM 3171 N N . LYS A 1 425 ? 3.581 17.149 32.939 1.00 30.95 425 LYS A N 1
ATOM 3172 C CA . LYS A 1 425 ? 2.512 16.359 32.299 1.00 30.95 425 LYS A CA 1
ATOM 3173 C C . LYS A 1 425 ? 2.261 16.813 30.861 1.00 30.95 425 LYS A C 1
ATOM 3175 O O . LYS A 1 425 ? 2.067 17.996 30.584 1.00 30.95 425 LYS A O 1
ATOM 3180 N N . TYR A 1 426 ? 2.199 15.843 29.950 1.00 38.69 426 TYR A N 1
ATOM 3181 C CA . TYR A 1 426 ? 1.767 16.037 28.566 1.00 38.69 426 TYR A CA 1
ATOM 3182 C C . TYR A 1 426 ? 0.247 16.237 28.518 1.00 38.69 426 TYR A C 1
ATOM 3184 O O . TYR A 1 426 ? -0.501 15.372 28.975 1.00 38.69 426 TYR A O 1
ATOM 3192 N N . VAL A 1 427 ? -0.234 17.340 27.934 1.00 35.03 427 VAL A N 1
ATOM 3193 C CA . VAL A 1 427 ? -1.655 17.446 27.561 1.00 35.03 427 VAL A CA 1
ATOM 3194 C C . VAL A 1 427 ? -1.827 16.748 26.224 1.00 35.03 427 VAL A C 1
ATOM 3196 O O . VAL A 1 427 ? -1.412 17.253 25.184 1.00 35.03 427 VAL A O 1
ATOM 3199 N N . MET A 1 428 ? -2.423 15.566 26.284 1.00 41.94 428 MET A N 1
ATOM 3200 C CA . MET A 1 428 ? -2.863 14.817 25.120 1.00 41.94 428 MET A CA 1
ATOM 3201 C C . MET A 1 428 ? -4.307 15.230 24.843 1.00 41.94 428 MET A C 1
ATOM 3203 O O . MET A 1 428 ? -5.201 14.940 25.636 1.00 41.94 428 MET A O 1
ATOM 3207 N N . THR A 1 429 ? -4.531 15.989 23.773 1.00 45.28 429 THR A N 1
ATOM 3208 C CA . THR A 1 429 ? -5.858 16.537 23.471 1.00 45.28 429 THR A CA 1
ATOM 3209 C C . THR A 1 429 ? -6.702 15.481 22.749 1.00 45.28 429 THR A C 1
ATOM 3211 O O . THR A 1 429 ? -6.220 14.898 21.775 1.00 45.28 429 THR A O 1
ATOM 3214 N N . PRO A 1 430 ? -7.945 15.207 23.181 1.00 49.44 430 PRO A N 1
ATOM 3215 C CA . PRO A 1 430 ? -8.813 14.270 22.477 1.00 49.44 430 PRO A CA 1
ATOM 3216 C C . PRO A 1 430 ? -9.214 14.812 21.096 1.00 49.44 430 PRO A C 1
ATOM 3218 O O . PRO A 1 430 ? -9.479 16.006 20.946 1.00 49.44 430 PRO A O 1
ATOM 3221 N N . LEU A 1 431 ? -9.307 13.943 20.083 1.00 53.69 431 LEU A N 1
ATOM 3222 C CA . LEU A 1 431 ? -9.860 14.333 18.779 1.00 53.69 431 LEU A CA 1
ATOM 3223 C C . LEU A 1 431 ? -11.383 14.416 18.879 1.00 53.69 431 LEU A C 1
ATOM 3225 O O . LEU A 1 431 ? -12.011 13.405 19.184 1.00 53.69 431 LEU A O 1
ATOM 3229 N N . MET A 1 432 ? -11.976 15.576 18.589 1.00 55.44 432 MET A N 1
ATOM 3230 C CA . MET A 1 432 ? -13.431 15.775 18.610 1.00 55.44 432 MET A CA 1
ATOM 3231 C C . MET A 1 432 ? -14.046 15.732 17.212 1.00 55.44 432 MET A C 1
ATOM 3233 O O . MET A 1 432 ? -13.734 16.587 16.390 1.00 55.44 432 MET A O 1
ATOM 3237 N N . TRP A 1 433 ? -14.966 14.796 16.974 1.00 60.59 433 TRP A N 1
ATOM 3238 C CA . TRP A 1 433 ? -15.742 14.709 15.734 1.00 60.59 433 TRP A CA 1
ATOM 3239 C C . TRP A 1 433 ? -16.860 15.746 15.666 1.00 60.59 433 TRP A C 1
ATOM 3241 O O . TRP A 1 433 ? -17.639 15.882 16.611 1.00 60.59 433 TRP A O 1
ATOM 3251 N N . MET A 1 434 ? -16.950 16.436 14.526 1.00 59.19 434 MET A N 1
ATOM 3252 C CA . MET A 1 434 ? -18.057 17.317 14.162 1.00 59.19 434 MET A CA 1
ATOM 3253 C C . MET A 1 434 ? -18.362 17.133 12.675 1.00 59.19 434 MET A C 1
ATOM 3255 O O . MET A 1 434 ? -17.462 17.189 11.842 1.00 59.19 434 MET A O 1
ATOM 3259 N N . GLU A 1 435 ? -19.628 16.931 12.328 1.00 62.00 435 GLU A N 1
ATOM 3260 C CA . GLU A 1 435 ? -20.078 16.831 10.941 1.00 62.00 435 GLU A CA 1
ATOM 3261 C C . GLU A 1 435 ? -21.078 17.954 10.668 1.00 62.00 435 GLU A C 1
ATOM 3263 O O . GLU A 1 435 ? -22.053 18.121 11.396 1.00 62.00 435 GLU A O 1
ATOM 3268 N N . SER A 1 436 ? -20.841 18.753 9.625 1.00 53.88 436 SER A N 1
ATOM 3269 C CA . SER A 1 436 ? -21.627 19.964 9.331 1.00 53.88 436 SER A CA 1
ATOM 3270 C C . SER A 1 436 ? -23.122 19.703 9.095 1.00 53.88 436 SER A C 1
ATOM 3272 O O . SER A 1 436 ? -23.928 20.622 9.215 1.00 53.88 436 SER A O 1
ATOM 3274 N N . SER A 1 437 ? -23.502 18.460 8.786 1.00 53.56 437 SER A N 1
ATOM 3275 C CA . SER A 1 437 ? -24.871 18.029 8.483 1.00 53.56 437 SER A CA 1
ATOM 3276 C C . SER A 1 437 ? -25.476 17.072 9.524 1.00 53.56 437 SER A C 1
ATOM 3278 O O . SER A 1 437 ? -26.641 16.684 9.393 1.00 53.56 437 SER A O 1
ATOM 3280 N N . VAL A 1 438 ? -24.725 16.686 10.567 1.00 57.00 438 VAL A N 1
ATOM 3281 C CA . VAL A 1 438 ? -25.186 15.762 11.617 1.00 57.00 438 VAL A CA 1
ATOM 3282 C C . VAL A 1 438 ? -24.634 16.198 12.974 1.00 57.00 438 VAL A C 1
ATOM 3284 O O . VAL A 1 438 ? -23.426 16.272 13.168 1.00 57.00 438 VAL A O 1
ATOM 3287 N N . ALA A 1 439 ? -25.517 16.426 13.952 1.00 49.41 439 ALA A N 1
ATOM 3288 C CA . ALA A 1 439 ? -25.140 16.703 15.341 1.00 49.41 439 ALA A CA 1
ATOM 3289 C C . ALA A 1 439 ? -24.620 15.432 16.047 1.00 49.41 439 ALA A C 1
ATOM 3291 O O . ALA A 1 439 ? -25.230 14.922 16.984 1.00 49.41 439 ALA A O 1
ATOM 3292 N N . ALA A 1 440 ? -23.511 14.881 15.557 1.00 52.66 440 ALA A N 1
ATOM 3293 C CA . ALA A 1 440 ? -22.819 13.746 16.142 1.00 52.66 440 ALA A CA 1
ATOM 3294 C C . ALA A 1 440 ? -21.498 14.242 16.736 1.00 52.66 440 ALA A C 1
ATOM 3296 O O . ALA A 1 440 ? -20.555 14.532 16.008 1.00 52.66 440 ALA A O 1
ATOM 3297 N N . PHE A 1 441 ? -21.445 14.341 18.063 1.00 54.56 441 PHE A N 1
ATOM 3298 C CA . PHE A 1 441 ? -20.214 14.624 18.794 1.00 54.56 441 PHE A CA 1
ATOM 3299 C C . PHE A 1 441 ? -19.628 13.311 19.304 1.00 54.56 441 PHE A C 1
ATOM 3301 O O . PHE A 1 441 ? -20.345 12.464 19.840 1.00 54.56 441 PHE A O 1
ATOM 3308 N N . ALA A 1 442 ? -18.323 13.143 19.142 1.00 55.72 442 ALA A N 1
ATOM 3309 C CA . ALA A 1 442 ? -17.573 12.056 19.752 1.00 55.72 442 ALA A CA 1
ATOM 3310 C C . ALA A 1 442 ? -16.137 12.481 20.008 1.00 55.72 442 ALA A C 1
ATOM 3312 O O . ALA A 1 442 ? -15.639 13.398 19.357 1.00 55.72 442 ALA A O 1
ATOM 3313 N N . TYR A 1 443 ? -15.473 11.791 20.932 1.00 53.50 443 TYR A N 1
ATOM 3314 C CA . TYR A 1 443 ? -14.072 12.025 21.234 1.00 53.50 443 TYR A CA 1
ATOM 3315 C C . TYR A 1 443 ? -13.255 10.741 21.099 1.00 53.50 443 TYR A C 1
ATOM 3317 O O . TYR A 1 443 ? -13.696 9.654 21.471 1.00 53.50 443 TYR A O 1
ATOM 3325 N N . ASN A 1 444 ? -12.041 10.874 20.578 1.00 54.97 444 ASN A N 1
ATOM 3326 C CA . ASN A 1 444 ? -11.028 9.833 20.628 1.00 54.97 444 ASN A CA 1
ATOM 3327 C C . ASN A 1 444 ? -9.966 10.249 21.656 1.00 54.97 444 ASN A C 1
ATOM 3329 O O . ASN A 1 444 ? -9.328 11.285 21.499 1.00 54.97 444 ASN A O 1
ATOM 3333 N N . ASP A 1 445 ? -9.817 9.454 22.714 1.00 49.44 445 ASP A N 1
ATOM 3334 C CA . ASP A 1 445 ? -8.850 9.654 23.801 1.00 49.44 445 ASP A CA 1
ATOM 3335 C C . ASP A 1 445 ? -7.521 8.909 23.578 1.00 49.44 445 ASP A C 1
ATOM 3337 O O . ASP A 1 445 ? -6.630 8.985 24.423 1.00 49.44 445 ASP A O 1
ATOM 3341 N N . LYS A 1 446 ? -7.354 8.198 22.451 1.00 50.00 446 LYS A N 1
ATOM 3342 C CA . LYS A 1 446 ? -6.037 7.713 22.027 1.00 50.00 446 LYS A CA 1
ATOM 3343 C C . LYS A 1 446 ? -5.200 8.904 21.585 1.00 50.00 446 LYS A C 1
ATOM 3345 O O . LYS A 1 446 ? -5.625 9.770 20.827 1.00 50.00 446 LYS A O 1
ATOM 3350 N N . TYR A 1 447 ? -3.972 8.888 22.066 1.00 47.31 447 TYR A N 1
ATOM 3351 C CA . TYR A 1 447 ? -3.052 10.002 21.992 1.00 47.31 447 TYR A CA 1
ATOM 3352 C C . TYR A 1 447 ? -2.494 10.202 20.580 1.00 47.31 447 TYR A C 1
ATOM 3354 O O . TYR A 1 447 ? -1.971 9.264 19.978 1.00 47.31 447 TYR A O 1
ATOM 3362 N N . PHE A 1 448 ? -2.566 11.439 20.090 1.00 50.62 448 PHE A N 1
ATOM 3363 C CA . PHE A 1 448 ? -1.782 11.934 18.961 1.00 50.62 448 PHE A CA 1
ATOM 3364 C C . PHE A 1 448 ? -0.759 12.919 19.530 1.00 50.62 448 PHE A C 1
ATOM 3366 O O . PHE A 1 448 ? -1.135 13.880 20.201 1.00 50.62 448 PHE A O 1
ATOM 3373 N N . PHE A 1 449 ? 0.533 12.649 19.344 1.00 48.50 449 PHE A N 1
ATOM 3374 C CA . PHE A 1 449 ? 1.586 13.498 19.899 1.00 48.50 449 PHE A CA 1
ATOM 3375 C C . PHE A 1 449 ? 1.724 14.768 19.051 1.00 48.50 449 PHE A C 1
ATOM 3377 O O . PHE A 1 449 ? 2.002 14.682 17.857 1.00 48.50 449 PHE A O 1
ATOM 3384 N N . ARG A 1 450 ? 1.523 15.937 19.669 1.00 54.94 450 ARG A N 1
ATOM 3385 C CA . ARG A 1 450 ? 1.740 17.259 19.066 1.00 54.94 450 ARG A CA 1
ATOM 3386 C C . ARG A 1 450 ? 2.852 17.970 19.832 1.00 54.94 450 ARG A C 1
ATOM 3388 O O . ARG A 1 450 ? 2.753 18.113 21.048 1.00 54.94 450 ARG A O 1
ATOM 3395 N N . ILE A 1 451 ? 3.881 18.425 19.120 1.00 53.50 451 ILE A N 1
ATOM 3396 C CA . ILE A 1 451 ? 4.958 19.246 19.687 1.00 53.50 451 ILE A CA 1
ATOM 3397 C C . ILE A 1 451 ? 4.526 20.725 19.651 1.00 53.50 451 ILE A C 1
ATOM 3399 O O . ILE A 1 451 ? 3.973 21.146 18.632 1.00 53.50 451 ILE A O 1
ATOM 3403 N N . PRO A 1 452 ? 4.741 21.511 20.726 1.00 51.34 452 PRO A N 1
ATOM 3404 C CA . PRO A 1 452 ? 4.513 22.956 20.720 1.00 51.34 452 PRO A CA 1
ATOM 3405 C C . PRO A 1 452 ? 5.331 23.648 19.621 1.00 51.34 452 PRO A C 1
ATOM 3407 O O . PRO A 1 452 ? 6.490 23.325 19.387 1.00 51.34 452 PRO A O 1
ATOM 3410 N N . THR A 1 453 ? 4.714 24.585 18.916 1.00 51.09 453 THR A N 1
ATOM 3411 C CA . THR A 1 453 ? 5.138 25.048 17.581 1.00 51.09 453 THR A CA 1
ATOM 3412 C C . THR A 1 453 ? 5.978 26.317 17.585 1.00 51.09 453 THR A C 1
ATOM 3414 O O . THR A 1 453 ? 6.403 26.775 16.523 1.00 51.09 453 THR A O 1
ATOM 3417 N N . THR A 1 454 ? 6.227 26.916 18.747 1.00 58.44 454 THR A N 1
ATOM 3418 C CA . THR A 1 454 ? 6.972 28.170 18.826 1.00 58.44 454 THR A CA 1
ATOM 3419 C C . THR A 1 454 ? 8.468 27.910 18.688 1.00 58.44 454 THR A C 1
ATOM 3421 O O . THR A 1 454 ? 9.090 27.338 19.577 1.00 58.44 454 THR A O 1
ATOM 3424 N N . GLY A 1 455 ? 9.050 28.360 17.575 1.00 63.28 455 GLY A N 1
ATOM 3425 C CA . GLY A 1 455 ? 10.503 28.407 17.382 1.00 63.28 455 GLY A CA 1
ATOM 3426 C C . GLY A 1 455 ? 11.153 27.165 16.768 1.00 63.28 455 GLY A C 1
ATOM 3427 O O . GLY A 1 455 ? 12.369 27.179 16.610 1.00 63.28 455 GLY A O 1
ATOM 3428 N N . LEU A 1 456 ? 10.386 26.136 16.384 1.00 67.38 456 LEU A N 1
ATOM 3429 C CA . LEU A 1 456 ? 10.929 24.940 15.723 1.00 67.38 456 LEU A CA 1
ATOM 3430 C C . LEU A 1 456 ? 10.877 25.041 14.190 1.00 67.38 456 LEU A C 1
ATOM 3432 O O . LEU A 1 456 ? 9.836 25.351 13.600 1.00 67.38 456 LEU A O 1
ATOM 3436 N N . ALA A 1 457 ? 11.995 24.724 13.544 1.00 72.00 457 ALA A N 1
ATOM 3437 C CA . ALA A 1 457 ? 12.144 24.558 12.106 1.00 72.00 457 ALA A CA 1
ATOM 3438 C C . ALA A 1 457 ? 11.955 23.090 11.677 1.00 72.00 457 ALA A C 1
ATOM 3440 O O . ALA A 1 457 ? 11.982 22.158 12.476 1.00 72.00 457 ALA A O 1
ATOM 3441 N N . ALA A 1 458 ? 11.724 22.864 10.381 1.00 69.56 458 ALA A N 1
ATOM 3442 C CA . ALA A 1 458 ? 11.573 21.511 9.846 1.00 69.56 458 ALA A CA 1
ATOM 3443 C C . ALA A 1 458 ? 12.821 20.656 10.119 1.00 69.56 458 ALA A C 1
ATOM 3445 O O . ALA A 1 458 ? 13.931 21.106 9.860 1.00 69.56 458 ALA A O 1
ATOM 3446 N N . GLU A 1 459 ? 12.606 19.404 10.518 1.00 73.00 459 GLU A N 1
ATOM 3447 C CA . GLU A 1 459 ? 13.622 18.414 10.896 1.00 73.00 459 GLU A CA 1
ATOM 3448 C C . GLU A 1 459 ? 14.298 18.643 12.259 1.00 73.00 459 GLU A C 1
ATOM 3450 O O . GLU A 1 459 ? 15.128 17.809 12.642 1.00 73.00 459 GLU A O 1
ATOM 3455 N N . ASP A 1 460 ? 13.900 19.674 13.015 1.00 77.88 460 ASP A N 1
ATOM 3456 C CA . ASP A 1 460 ? 14.352 19.882 14.394 1.00 77.88 460 ASP A CA 1
ATOM 3457 C C . ASP A 1 460 ? 14.049 18.664 15.271 1.00 77.88 460 ASP A C 1
ATOM 3459 O O . ASP A 1 460 ? 13.050 17.957 15.094 1.00 77.88 460 ASP A O 1
ATOM 3463 N N . THR A 1 461 ? 14.922 18.415 16.241 1.00 78.25 461 THR A N 1
ATOM 3464 C CA . THR A 1 461 ? 14.808 17.287 17.166 1.00 78.25 461 THR A CA 1
ATOM 3465 C C . THR A 1 461 ? 14.325 17.739 18.533 1.00 78.25 461 THR A C 1
ATOM 3467 O O . THR A 1 461 ? 14.775 18.762 19.040 1.00 78.25 461 THR A O 1
ATOM 3470 N N . VAL A 1 462 ? 13.471 16.937 19.163 1.00 75.94 462 VAL A N 1
ATOM 3471 C CA . VAL A 1 462 ? 12.899 17.208 20.482 1.00 75.94 462 VAL A CA 1
ATOM 3472 C C . VAL A 1 462 ? 13.089 15.997 21.386 1.00 75.94 462 VAL A C 1
ATOM 3474 O O . VAL A 1 462 ? 12.682 14.887 21.042 1.00 75.94 462 VAL A O 1
ATOM 3477 N N . GLY A 1 463 ? 13.705 16.214 22.547 1.00 76.50 463 GLY A N 1
ATOM 3478 C CA . GLY A 1 463 ? 13.833 15.218 23.604 1.00 76.50 463 GLY A CA 1
ATOM 3479 C C . GLY A 1 463 ? 12.614 15.206 24.523 1.00 76.50 463 GLY A C 1
ATOM 3480 O O . GLY A 1 463 ? 12.059 16.244 24.876 1.00 76.50 463 GLY A O 1
ATOM 3481 N N . VAL A 1 464 ? 12.183 14.015 24.930 1.00 73.44 464 VAL A N 1
ATOM 3482 C CA . VAL A 1 464 ? 11.134 13.801 25.934 1.00 73.44 464 VAL A CA 1
ATOM 3483 C C . VAL A 1 464 ? 11.750 13.100 27.135 1.00 73.44 464 VAL A C 1
ATOM 3485 O O . VAL A 1 464 ? 12.410 12.071 26.989 1.00 73.44 464 VAL A O 1
ATOM 3488 N N . GLY A 1 465 ? 11.528 13.642 28.335 1.00 75.25 465 GLY A N 1
ATOM 3489 C CA . GLY A 1 465 ? 12.109 13.100 29.564 1.00 75.25 465 GLY A CA 1
ATOM 3490 C C . GLY A 1 465 ? 13.636 13.114 29.512 1.00 75.25 465 GLY A C 1
ATOM 3491 O O . GLY A 1 465 ? 14.260 12.057 29.617 1.00 75.25 465 GLY A O 1
ATOM 3492 N N . GLU A 1 466 ? 14.213 14.289 29.258 1.00 86.31 466 GLU A N 1
ATOM 3493 C CA . GLU A 1 466 ? 15.660 14.505 29.279 1.00 86.31 466 GLU A CA 1
ATOM 3494 C C . GLU A 1 466 ? 16.226 14.141 30.657 1.00 86.31 466 GLU A C 1
ATOM 3496 O O . GLU A 1 466 ? 15.671 14.507 31.692 1.00 86.31 466 GLU A O 1
ATOM 3501 N N . MET A 1 467 ? 17.296 13.352 30.657 1.00 89.88 467 MET A N 1
ATOM 3502 C CA . MET A 1 467 ? 17.895 12.765 31.858 1.00 89.88 467 MET A CA 1
ATOM 3503 C C . MET A 1 467 ? 19.282 13.320 32.134 1.00 89.88 467 MET A C 1
ATOM 3505 O O . MET A 1 467 ? 19.654 13.502 33.289 1.00 89.88 467 MET A O 1
ATOM 3509 N N . ASP A 1 468 ? 20.056 13.532 31.075 1.00 95.12 468 ASP A N 1
ATOM 3510 C CA . ASP A 1 468 ? 21.403 14.078 31.142 1.00 95.12 468 ASP A CA 1
ATOM 3511 C C . ASP A 1 468 ? 21.771 14.694 29.787 1.00 95.12 468 ASP A C 1
ATOM 3513 O O . ASP A 1 468 ? 21.220 14.310 28.756 1.00 95.12 468 ASP A O 1
ATOM 3517 N N . ALA A 1 469 ? 22.710 15.630 29.780 1.00 95.81 469 ALA A N 1
ATOM 3518 C CA . ALA A 1 469 ? 23.229 16.272 28.578 1.00 95.81 469 ALA A CA 1
ATOM 3519 C C . ALA A 1 469 ? 24.730 16.532 28.722 1.00 95.81 469 ALA A C 1
ATOM 3521 O O . ALA A 1 469 ? 25.241 16.675 29.834 1.00 95.81 469 ALA A O 1
ATOM 3522 N N . GLY A 1 470 ? 25.458 16.597 27.614 1.00 95.94 470 GLY A N 1
ATOM 3523 C CA . GLY A 1 470 ? 26.905 16.785 27.653 1.00 95.94 470 GLY A CA 1
ATOM 3524 C C . GLY A 1 470 ? 27.510 17.135 26.306 1.00 95.94 470 GLY A C 1
ATOM 3525 O O . GLY A 1 470 ? 26.808 17.324 25.313 1.00 95.94 470 GLY A O 1
ATOM 3526 N N . THR A 1 471 ? 28.836 17.193 26.287 1.00 96.50 471 THR A N 1
ATOM 3527 C CA . THR A 1 471 ? 29.631 17.414 25.079 1.00 96.50 471 THR A CA 1
ATOM 3528 C C . THR A 1 471 ? 30.579 16.240 24.939 1.00 96.50 471 THR A C 1
ATOM 3530 O O . THR A 1 471 ? 31.298 15.910 25.879 1.00 96.50 471 THR A O 1
ATOM 3533 N N . SER A 1 472 ? 30.586 15.588 23.777 1.00 95.19 472 SER A N 1
ATOM 3534 C CA . SER A 1 472 ? 31.496 14.466 23.555 1.00 95.19 472 SER A CA 1
ATOM 3535 C C . SER A 1 472 ? 32.955 14.920 23.693 1.00 95.19 472 SER A C 1
ATOM 3537 O O . SER A 1 472 ? 33.307 16.044 23.353 1.00 95.19 472 SER A O 1
ATOM 3539 N N . THR A 1 473 ? 33.831 14.051 24.197 1.00 90.12 473 THR A N 1
ATOM 3540 C CA . THR A 1 473 ? 35.239 14.397 24.478 1.00 90.12 473 THR A CA 1
ATOM 3541 C C . THR A 1 473 ? 36.223 13.943 23.389 1.00 90.12 473 THR A C 1
ATOM 3543 O O . THR A 1 473 ? 37.430 14.057 23.568 1.00 90.12 473 THR A O 1
ATOM 3546 N N . SER A 1 474 ? 35.743 13.470 22.231 1.00 65.38 474 SER A N 1
ATOM 3547 C CA . SER A 1 474 ? 36.518 13.071 21.024 1.00 65.38 474 SER A CA 1
ATOM 3548 C C . SER A 1 474 ? 37.545 11.927 21.085 1.00 65.38 474 SER A C 1
ATOM 3550 O O . SER A 1 474 ? 38.220 11.709 20.082 1.00 65.38 474 SER A O 1
ATOM 3552 N N . ASP A 1 475 ? 37.648 11.112 22.135 1.00 65.94 475 ASP A N 1
ATOM 3553 C CA . ASP A 1 475 ? 38.484 9.894 22.050 1.00 65.94 475 ASP A CA 1
ATOM 3554 C C . ASP A 1 475 ? 37.746 8.800 21.272 1.00 65.94 475 ASP A C 1
ATOM 3556 O O . ASP A 1 475 ? 36.675 8.361 21.701 1.00 65.94 475 ASP A O 1
ATOM 3560 N N . PRO A 1 476 ? 38.259 8.335 20.120 1.00 80.88 476 PRO A N 1
ATOM 3561 C CA . PRO A 1 476 ? 37.479 8.317 18.894 1.00 80.88 476 PRO A CA 1
ATOM 3562 C C . PRO A 1 476 ? 36.144 7.611 19.095 1.00 80.88 476 PRO A C 1
ATOM 3564 O O . PRO A 1 476 ? 36.083 6.427 19.460 1.00 80.88 476 PRO A O 1
ATOM 3567 N N . ASN A 1 477 ? 35.076 8.378 18.879 1.00 89.94 477 ASN A N 1
ATOM 3568 C CA . ASN A 1 477 ? 33.760 7.820 18.640 1.00 89.94 477 ASN A CA 1
ATOM 3569 C C . ASN A 1 477 ? 33.849 6.902 17.418 1.00 89.94 477 ASN A C 1
ATOM 3571 O O . ASN A 1 477 ? 34.608 7.146 16.480 1.00 89.94 477 ASN A O 1
ATOM 3575 N N . THR A 1 478 ? 33.079 5.825 17.443 1.00 93.12 478 THR A N 1
ATOM 3576 C CA . THR A 1 478 ? 32.917 4.933 16.294 1.00 93.12 478 THR A CA 1
ATOM 3577 C C . THR A 1 478 ? 31.562 5.209 15.657 1.00 93.12 478 THR A C 1
ATOM 3579 O O . THR A 1 478 ? 30.756 5.963 16.205 1.00 93.12 478 THR A O 1
ATOM 3582 N N . SER A 1 479 ? 31.255 4.552 14.540 1.00 92.44 479 SER A N 1
ATOM 3583 C CA . SER A 1 479 ? 29.908 4.601 13.959 1.00 92.44 479 SER A CA 1
ATOM 3584 C C . SER A 1 479 ? 28.809 4.104 14.914 1.00 92.44 479 SER A C 1
ATOM 3586 O O . SER A 1 479 ? 27.641 4.377 14.660 1.00 92.44 479 SER A O 1
ATOM 3588 N N . THR A 1 480 ? 29.153 3.425 16.016 1.00 95.12 480 THR A N 1
ATOM 3589 C CA . THR A 1 480 ? 28.201 2.831 16.971 1.00 95.12 480 THR A CA 1
ATOM 3590 C C . THR A 1 480 ? 28.417 3.261 18.424 1.00 95.12 480 THR A C 1
ATOM 3592 O O . THR A 1 480 ? 27.830 2.664 19.326 1.00 95.12 480 THR A O 1
ATOM 3595 N N . THR A 1 481 ? 29.260 4.261 18.702 1.00 95.31 481 THR A N 1
ATOM 3596 C CA . THR A 1 481 ? 29.528 4.698 20.085 1.00 95.31 481 THR A CA 1
ATOM 3597 C C . THR A 1 481 ? 29.661 6.208 20.204 1.00 95.31 481 THR A C 1
ATOM 3599 O O . THR A 1 481 ? 30.225 6.842 19.315 1.00 95.31 481 THR A O 1
ATOM 3602 N N . LEU A 1 482 ? 29.240 6.762 21.342 1.00 96.56 482 LEU A N 1
ATOM 3603 C CA . LEU A 1 482 ? 29.517 8.143 21.749 1.00 96.56 482 LEU A CA 1
ATOM 3604 C C . LEU A 1 482 ? 30.212 8.140 23.114 1.00 96.56 482 LEU A C 1
ATOM 3606 O O . LEU A 1 482 ? 29.730 7.490 24.039 1.00 96.56 482 LEU A O 1
ATOM 3610 N N . LYS A 1 483 ? 31.335 8.850 23.240 1.00 95.44 483 LYS A N 1
ATOM 3611 C CA . LYS A 1 483 ? 32.117 8.960 24.474 1.00 95.44 483 LYS A CA 1
ATOM 3612 C C . LYS A 1 483 ? 32.091 10.372 25.038 1.00 95.44 483 LYS A C 1
ATOM 3614 O O . LYS A 1 483 ? 32.257 11.349 24.303 1.00 95.44 483 LYS A O 1
ATOM 3619 N N . ASP A 1 484 ? 31.962 10.448 26.351 1.00 96.06 484 ASP A N 1
ATOM 3620 C CA . ASP A 1 484 ? 32.093 11.658 27.145 1.00 96.06 484 ASP A CA 1
ATOM 3621 C C . ASP A 1 484 ? 32.823 11.314 28.452 1.00 96.06 484 ASP A C 1
ATOM 3623 O O . ASP A 1 484 ? 32.245 10.809 29.415 1.00 96.06 484 ASP A O 1
ATOM 3627 N N . ASN A 1 485 ? 34.131 11.571 28.474 1.00 94.19 485 ASN A N 1
ATOM 3628 C CA . ASN A 1 485 ? 34.995 11.284 29.620 1.00 94.19 485 ASN A CA 1
ATOM 3629 C C . ASN A 1 485 ? 34.725 12.200 30.825 1.00 94.19 485 ASN A C 1
ATOM 3631 O O . ASN A 1 485 ? 35.313 11.988 31.883 1.00 94.19 485 ASN A O 1
ATOM 3635 N N . THR A 1 486 ? 33.869 13.219 30.686 1.00 94.44 486 THR A N 1
ATOM 3636 C CA . THR A 1 486 ? 33.454 14.064 31.817 1.00 94.44 486 THR A CA 1
ATOM 3637 C C . THR A 1 486 ? 32.360 13.410 32.660 1.00 94.44 486 THR A C 1
ATOM 3639 O O . THR A 1 486 ? 32.040 13.895 33.747 1.00 94.44 486 THR A O 1
ATOM 3642 N N . LYS A 1 487 ? 31.786 12.305 32.174 1.00 95.38 487 LYS A N 1
ATOM 3643 C CA . LYS A 1 487 ? 30.661 11.617 32.799 1.00 95.38 487 LYS A CA 1
ATOM 3644 C C . LYS A 1 487 ? 31.107 10.514 33.749 1.00 95.38 487 LYS A C 1
ATOM 3646 O O . LYS A 1 487 ? 32.216 9.993 33.687 1.00 95.38 487 LYS A O 1
ATOM 3651 N N . ALA A 1 488 ? 30.206 10.183 34.664 1.00 94.94 488 ALA A N 1
ATOM 3652 C CA . ALA A 1 488 ? 30.370 9.114 35.641 1.00 94.94 488 ALA A CA 1
ATOM 3653 C C . ALA A 1 488 ? 29.038 8.373 35.814 1.00 94.94 488 ALA A C 1
ATOM 3655 O O . ALA A 1 488 ? 28.465 8.317 36.902 1.00 94.94 488 ALA A O 1
ATOM 3656 N N . TRP A 1 489 ? 28.499 7.864 34.708 1.00 96.31 489 TRP A N 1
ATOM 3657 C CA . TRP A 1 489 ? 27.236 7.135 34.709 1.00 96.31 489 TRP A CA 1
ATOM 3658 C C . TRP A 1 489 ? 27.346 5.797 35.445 1.00 96.31 489 TRP A C 1
ATOM 3660 O O . TRP A 1 489 ? 28.400 5.160 35.497 1.00 96.31 489 TRP A O 1
ATOM 3670 N N . GLY A 1 490 ? 26.222 5.329 35.985 1.00 96.19 490 GLY A N 1
ATOM 3671 C CA . GLY A 1 490 ? 26.107 3.923 36.358 1.00 96.19 490 GLY A CA 1
ATOM 3672 C C . GLY A 1 490 ? 26.103 3.044 35.105 1.00 96.19 490 GLY A C 1
ATOM 3673 O O . GLY A 1 490 ? 25.639 3.468 34.044 1.00 96.19 490 GLY A O 1
ATOM 3674 N N . THR A 1 491 ? 26.590 1.810 35.218 1.00 95.81 491 THR A N 1
ATOM 3675 C CA . THR A 1 491 ? 26.483 0.826 34.133 1.00 95.81 491 THR A CA 1
ATOM 3676 C C . THR A 1 491 ? 25.018 0.640 33.733 1.00 95.81 491 THR A C 1
ATOM 3678 O O . THR A 1 491 ? 24.169 0.426 34.598 1.00 95.81 491 THR A O 1
ATOM 3681 N N . ASP A 1 492 ? 24.730 0.742 32.436 1.00 96.12 492 ASP A N 1
ATOM 3682 C CA . ASP A 1 492 ? 23.420 0.505 31.811 1.00 96.12 492 ASP A CA 1
ATOM 3683 C C . ASP A 1 492 ? 22.238 1.350 32.317 1.00 96.12 492 ASP A C 1
ATOM 3685 O O . ASP A 1 492 ? 21.082 1.061 31.998 1.00 96.12 492 ASP A O 1
ATOM 3689 N N . VAL A 1 493 ? 22.483 2.453 33.033 1.00 96.38 493 VAL A N 1
ATOM 3690 C CA . VAL A 1 493 ? 21.403 3.362 33.472 1.00 96.38 493 VAL A CA 1
ATOM 3691 C C . VAL A 1 493 ? 20.662 4.031 32.304 1.00 96.38 493 VAL A C 1
ATOM 3693 O O . VAL A 1 493 ? 19.522 4.471 32.462 1.00 96.38 493 VAL A O 1
ATOM 3696 N N . HIS A 1 494 ? 21.283 4.086 31.125 1.00 96.31 494 HIS A N 1
ATOM 3697 C CA . HIS A 1 494 ? 20.726 4.649 29.895 1.00 96.31 494 HIS A CA 1
ATOM 3698 C C . HIS A 1 494 ? 20.346 3.582 28.856 1.00 96.31 494 HIS A C 1
ATOM 3700 O O . HIS A 1 494 ? 19.962 3.929 27.737 1.00 96.31 494 HIS A O 1
ATOM 3706 N N . ALA A 1 495 ? 20.387 2.292 29.204 1.00 94.50 495 ALA A N 1
ATOM 3707 C CA . ALA A 1 495 ? 19.926 1.227 28.318 1.00 94.50 495 ALA A CA 1
ATOM 3708 C C . ALA A 1 495 ? 18.446 1.425 27.925 1.00 94.50 495 ALA A C 1
ATOM 3710 O O . ALA A 1 495 ? 17.579 1.712 28.758 1.00 94.50 495 ALA A O 1
ATOM 3711 N N . GLY A 1 496 ? 18.149 1.304 26.628 1.00 87.31 496 GLY A N 1
ATOM 3712 C CA . GLY A 1 496 ? 16.809 1.503 26.069 1.00 87.31 496 GLY A CA 1
ATOM 3713 C C . GLY A 1 496 ? 16.334 2.960 26.003 1.00 87.31 496 GLY A C 1
ATOM 3714 O O . GLY A 1 496 ? 15.192 3.192 25.603 1.00 87.31 496 GLY A O 1
ATOM 3715 N N . LYS A 1 497 ? 17.173 3.929 26.391 1.00 92.69 497 LYS A N 1
ATOM 3716 C CA . LYS A 1 497 ? 16.955 5.368 26.165 1.00 92.69 497 LYS A CA 1
ATOM 3717 C C . LYS A 1 497 ? 17.452 5.763 24.775 1.00 92.69 497 LYS A C 1
ATOM 3719 O O . LYS A 1 497 ? 17.957 4.922 24.026 1.00 92.69 497 LYS A O 1
ATOM 3724 N N . VAL A 1 498 ? 17.330 7.041 24.430 1.00 93.06 498 VAL A N 1
ATOM 3725 C CA . VAL A 1 498 ? 17.888 7.573 23.184 1.00 93.06 498 VAL A CA 1
ATOM 3726 C C . VAL A 1 498 ? 18.854 8.718 23.455 1.00 93.06 498 VAL A C 1
ATOM 3728 O O . VAL A 1 498 ? 18.727 9.433 24.449 1.00 93.06 498 VAL A O 1
ATOM 3731 N N . VAL A 1 499 ? 19.810 8.889 22.549 1.00 95.69 499 VAL A N 1
ATOM 3732 C CA . VAL A 1 499 ? 20.719 10.034 22.497 1.00 95.69 499 VAL A CA 1
ATOM 3733 C C . VAL A 1 499 ? 20.400 10.878 21.266 1.00 95.69 499 VAL A C 1
ATOM 3735 O O . VAL A 1 499 ? 20.221 10.342 20.171 1.00 95.69 499 VAL A O 1
ATOM 3738 N N . ILE A 1 500 ? 20.320 12.194 21.451 1.00 93.75 500 ILE A N 1
ATOM 3739 C CA . ILE A 1 500 ? 20.106 13.185 20.392 1.00 93.75 500 ILE A CA 1
ATOM 3740 C C . ILE A 1 500 ? 21.332 14.089 20.332 1.00 93.75 500 ILE A C 1
ATOM 3742 O O . ILE A 1 500 ? 21.726 14.623 21.365 1.00 93.75 500 ILE A O 1
ATOM 3746 N N . ILE A 1 501 ? 21.907 14.301 19.146 1.00 94.75 501 ILE A N 1
ATOM 3747 C CA . ILE A 1 501 ? 22.943 15.326 18.949 1.00 94.75 501 ILE A CA 1
ATOM 3748 C C . ILE A 1 501 ? 22.259 16.669 18.689 1.00 94.75 501 ILE A C 1
ATOM 3750 O O . ILE A 1 501 ? 21.603 16.847 17.663 1.00 94.75 501 ILE A O 1
ATOM 3754 N N . THR A 1 502 ? 22.403 17.611 19.614 1.00 91.62 502 THR A N 1
ATOM 3755 C CA . THR A 1 502 ? 21.700 18.904 19.605 1.00 91.62 502 THR A CA 1
ATOM 3756 C C . THR A 1 502 ? 22.527 20.028 18.989 1.00 91.62 502 THR A C 1
ATOM 3758 O O . THR A 1 502 ? 21.965 21.018 18.527 1.00 91.62 502 THR A O 1
ATOM 3761 N N . PHE A 1 503 ? 23.852 19.877 18.928 1.00 91.62 503 PHE A N 1
ATOM 3762 C CA . PHE A 1 503 ? 24.759 20.851 18.321 1.00 91.62 503 PHE A CA 1
ATOM 3763 C C . PHE A 1 503 ? 26.048 20.179 17.828 1.00 91.62 503 PHE A C 1
ATOM 3765 O O . PHE A 1 503 ? 26.400 19.101 18.302 1.00 91.62 503 PHE A O 1
ATOM 3772 N N . GLY A 1 504 ? 26.774 20.832 16.916 1.00 93.19 504 GLY A N 1
ATOM 3773 C CA . GLY A 1 504 ? 28.078 20.373 16.427 1.00 93.19 504 GLY A CA 1
ATOM 3774 C C . GLY A 1 504 ? 27.996 19.298 15.343 1.00 93.19 504 GLY A C 1
ATOM 3775 O O . GLY A 1 504 ? 27.007 19.192 14.611 1.00 93.19 504 GLY A O 1
ATOM 3776 N N . VAL A 1 505 ? 29.065 18.514 15.194 1.00 93.25 505 VAL A N 1
ATOM 3777 C CA . VAL A 1 505 ? 29.133 17.472 14.162 1.00 93.25 505 VAL A CA 1
ATOM 3778 C C . VAL A 1 505 ? 28.095 16.376 14.407 1.00 93.25 505 VAL A C 1
ATOM 3780 O O . VAL A 1 505 ? 27.977 15.799 15.480 1.00 93.25 505 VAL A O 1
ATOM 3783 N N . GLY A 1 506 ? 27.314 16.070 13.373 1.00 90.81 506 GLY A N 1
ATOM 3784 C CA . GLY A 1 506 ? 26.255 15.070 13.476 1.00 90.81 506 GLY A CA 1
ATOM 3785 C C . GLY A 1 506 ? 24.973 15.563 14.152 1.00 90.81 506 GLY A C 1
ATOM 3786 O O . GLY A 1 506 ? 24.137 14.721 14.487 1.00 90.81 506 GLY A O 1
ATOM 3787 N N . VAL A 1 507 ? 24.804 16.883 14.321 1.00 90.62 507 VAL A N 1
ATOM 3788 C CA . VAL A 1 507 ? 23.566 17.517 14.805 1.00 90.62 507 VAL A CA 1
ATOM 3789 C C . VAL A 1 507 ? 22.318 16.990 14.095 1.00 90.62 507 VAL A C 1
ATOM 3791 O O . VAL A 1 507 ? 22.312 16.722 12.892 1.00 90.62 507 VAL A O 1
ATOM 3794 N N . GLY A 1 508 ? 21.252 16.821 14.874 1.00 83.31 508 GLY A N 1
ATOM 3795 C CA . GLY A 1 508 ? 19.955 16.345 14.423 1.00 83.31 508 GLY A CA 1
ATOM 3796 C C . GLY A 1 508 ? 19.835 14.825 14.351 1.00 83.31 508 GLY A C 1
ATOM 3797 O O . GLY A 1 508 ? 18.764 14.343 13.995 1.00 83.31 508 GLY A O 1
ATOM 3798 N N . GLN A 1 509 ? 20.870 14.043 14.670 1.00 90.50 509 GLN A N 1
ATOM 3799 C CA . GLN A 1 509 ? 20.770 12.579 14.718 1.00 90.50 509 GLN A CA 1
ATOM 3800 C C . GLN A 1 509 ? 20.195 12.097 16.060 1.00 90.50 509 GLN A C 1
ATOM 3802 O O . GLN A 1 509 ? 20.656 12.524 17.116 1.00 90.50 509 GLN A O 1
ATOM 3807 N N . ILE A 1 510 ? 19.228 11.173 16.007 1.00 88.88 510 ILE A N 1
ATOM 3808 C CA . ILE A 1 510 ? 18.605 10.504 17.163 1.00 88.88 510 ILE A CA 1
ATOM 3809 C C . ILE A 1 510 ? 18.947 9.013 17.082 1.00 88.88 510 ILE A C 1
ATOM 3811 O O . ILE A 1 510 ? 18.748 8.412 16.025 1.00 88.88 510 ILE A O 1
ATOM 3815 N N . LYS A 1 511 ? 19.470 8.416 18.160 1.00 92.81 511 LYS A N 1
ATOM 3816 C CA . LYS A 1 511 ? 19.884 7.002 18.184 1.00 92.81 511 LYS A CA 1
ATOM 3817 C C . LYS A 1 511 ? 19.488 6.281 19.461 1.00 92.81 511 LYS A C 1
ATOM 3819 O O . LYS A 1 511 ? 19.637 6.823 20.554 1.00 92.81 511 LYS A O 1
ATOM 3824 N N . LYS A 1 512 ? 19.038 5.029 19.321 1.00 92.44 512 LYS A N 1
ATOM 3825 C CA . LYS A 1 512 ? 18.747 4.153 20.460 1.00 92.44 512 LYS A CA 1
ATOM 3826 C C . LYS A 1 512 ? 20.027 3.670 21.131 1.00 92.44 512 LYS A C 1
ATOM 3828 O O . LYS A 1 512 ? 20.952 3.215 20.458 1.00 92.44 512 LYS A O 1
ATOM 3833 N N . ILE A 1 513 ? 20.044 3.708 22.458 1.00 95.81 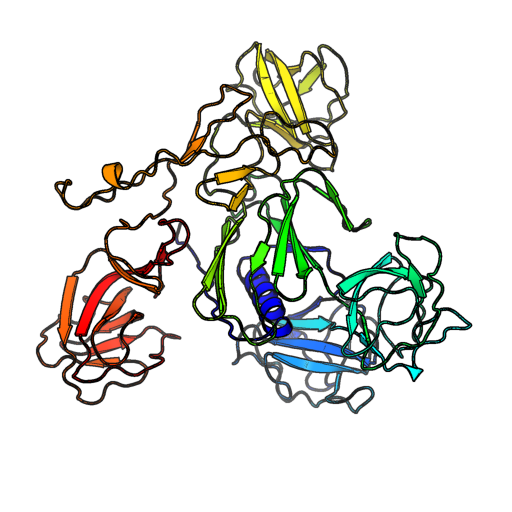513 ILE A N 1
ATOM 3834 C CA . ILE A 1 513 ? 21.144 3.220 23.288 1.00 95.81 513 ILE A CA 1
ATOM 3835 C C . ILE A 1 513 ? 20.861 1.760 23.666 1.00 95.81 513 ILE A C 1
ATOM 3837 O O . ILE A 1 513 ? 19.820 1.451 24.252 1.00 95.81 513 ILE A O 1
ATOM 3841 N N . ALA A 1 514 ? 21.784 0.855 23.334 1.00 95.69 514 ALA A N 1
ATOM 3842 C CA . ALA A 1 514 ? 21.744 -0.535 23.787 1.00 95.69 514 ALA A CA 1
ATOM 3843 C C . ALA A 1 514 ? 22.123 -0.627 25.264 1.00 95.69 514 ALA A C 1
ATOM 3845 O O . ALA A 1 514 ? 21.383 -1.179 26.073 1.00 95.69 514 ALA A O 1
ATOM 3846 N N . THR A 1 515 ? 23.292 -0.073 25.577 1.00 97.06 515 THR A N 1
ATOM 3847 C CA . THR A 1 515 ? 24.005 -0.188 26.849 1.00 97.06 515 THR A CA 1
ATOM 3848 C C . THR A 1 515 ? 24.884 1.042 27.051 1.00 97.06 515 THR A C 1
ATOM 3850 O O . THR A 1 515 ? 25.142 1.806 26.110 1.00 97.06 515 THR A O 1
ATOM 3853 N N . ASN A 1 516 ? 25.368 1.243 28.276 1.00 97.44 516 ASN A N 1
ATOM 3854 C CA . ASN A 1 516 ? 26.359 2.276 28.557 1.00 97.44 516 ASN A CA 1
ATOM 3855 C C . ASN A 1 516 ? 27.335 1.868 29.667 1.00 97.44 516 ASN A C 1
ATOM 3857 O O . ASN A 1 516 ? 26.977 1.188 30.627 1.00 97.44 516 ASN A O 1
ATOM 3861 N N . THR A 1 517 ? 28.572 2.349 29.561 1.00 95.69 517 THR A N 1
ATOM 3862 C CA . THR A 1 517 ? 29.528 2.368 30.678 1.00 95.69 517 THR A CA 1
ATOM 3863 C C . THR A 1 517 ? 29.432 3.708 31.416 1.00 95.69 517 THR A C 1
ATOM 3865 O O . THR A 1 517 ? 28.526 4.500 31.154 1.00 95.69 517 THR A O 1
ATOM 3868 N N . GLY A 1 518 ? 30.382 3.998 32.312 1.00 95.19 518 GLY A N 1
ATOM 3869 C CA . GLY A 1 518 ? 30.444 5.292 32.995 1.00 95.19 518 GLY A CA 1
ATOM 3870 C C . GLY A 1 518 ? 30.665 6.503 32.084 1.00 95.19 518 GLY A C 1
ATOM 3871 O O . GLY A 1 518 ? 30.297 7.607 32.471 1.00 95.19 518 GLY A O 1
ATOM 3872 N N . THR A 1 519 ? 31.219 6.303 30.885 1.00 95.25 519 THR A N 1
ATOM 3873 C CA . THR A 1 519 ? 31.589 7.391 29.957 1.00 95.25 519 THR A CA 1
ATOM 3874 C C . THR A 1 519 ? 31.232 7.113 28.497 1.00 95.25 519 THR A C 1
ATOM 3876 O O . THR A 1 519 ? 31.500 7.944 27.632 1.00 95.25 519 THR A O 1
ATOM 3879 N N . ILE A 1 520 ? 30.671 5.943 28.175 1.00 95.75 520 ILE A N 1
ATOM 3880 C CA . ILE A 1 520 ? 30.443 5.517 26.788 1.00 95.75 520 ILE A CA 1
ATOM 3881 C C . ILE A 1 520 ? 29.005 5.056 26.615 1.00 95.75 520 ILE A C 1
ATOM 3883 O O . ILE A 1 520 ? 28.563 4.143 27.308 1.00 95.75 520 ILE A O 1
ATOM 3887 N N . LEU A 1 521 ? 28.315 5.630 25.634 1.00 97.25 521 LEU A N 1
ATOM 3888 C CA . LEU A 1 521 ? 27.056 5.124 25.101 1.00 97.25 521 LEU A CA 1
ATOM 3889 C C . LEU A 1 521 ? 27.342 4.190 23.921 1.00 97.25 521 LEU A C 1
ATOM 3891 O O . LEU A 1 521 ? 28.127 4.533 23.031 1.00 97.25 521 LEU A O 1
ATOM 3895 N N . ILE A 1 522 ? 26.683 3.032 23.895 1.00 96.75 522 ILE A N 1
ATOM 3896 C CA . ILE A 1 522 ? 26.765 2.054 22.805 1.00 96.75 522 ILE A CA 1
ATOM 3897 C C . ILE A 1 522 ? 25.394 1.975 22.131 1.00 96.75 522 ILE A C 1
ATOM 3899 O O . ILE A 1 522 ? 24.376 1.801 22.803 1.00 96.75 522 ILE A O 1
ATOM 3903 N N . LEU A 1 523 ? 25.357 2.126 20.807 1.00 95.81 523 LEU A N 1
ATOM 3904 C CA . LEU A 1 523 ? 24.106 2.139 20.048 1.00 95.81 523 LEU A CA 1
ATOM 3905 C C . LEU A 1 523 ? 23.498 0.735 19.893 1.00 95.81 523 LEU A C 1
ATOM 3907 O O . LEU A 1 523 ? 24.206 -0.273 19.904 1.00 95.81 523 LEU A O 1
ATOM 3911 N N . ALA A 1 524 ? 22.173 0.672 19.744 1.00 91.12 524 ALA A N 1
ATOM 3912 C CA . ALA A 1 524 ? 21.434 -0.563 19.469 1.00 91.12 524 ALA A CA 1
ATOM 3913 C C . ALA A 1 524 ? 21.843 -1.221 18.143 1.00 91.12 524 ALA A C 1
ATOM 3915 O O . ALA A 1 524 ? 22.321 -0.573 17.216 1.00 91.12 524 ALA A O 1
ATOM 3916 N N . THR A 1 525 ? 21.632 -2.534 18.030 1.00 84.25 525 THR A N 1
ATOM 3917 C CA . THR A 1 525 ? 21.856 -3.262 16.775 1.00 84.25 525 THR A CA 1
ATOM 3918 C C . THR A 1 525 ? 21.062 -2.622 15.633 1.00 84.25 525 THR A C 1
ATOM 3920 O O . THR A 1 525 ? 19.857 -2.426 15.756 1.00 84.25 525 THR A O 1
ATOM 3923 N N . GLY A 1 526 ? 21.741 -2.307 14.527 1.00 78.56 526 GLY A N 1
ATOM 3924 C CA . GLY A 1 526 ? 21.153 -1.616 13.372 1.00 78.56 526 GLY A CA 1
ATOM 3925 C C . GLY A 1 526 ? 21.247 -0.087 13.431 1.00 78.56 526 GLY A C 1
ATOM 3926 O O . GLY A 1 526 ? 21.078 0.565 12.403 1.00 78.56 526 GLY A O 1
ATOM 3927 N N . GLU A 1 527 ? 21.589 0.493 14.583 1.00 83.88 527 GLU A N 1
ATOM 3928 C CA . GLU A 1 527 ? 21.811 1.930 14.719 1.00 83.88 527 GLU A CA 1
ATOM 3929 C C . GLU A 1 527 ? 23.267 2.293 14.431 1.00 83.88 527 GLU A C 1
ATOM 3931 O O . GLU A 1 527 ? 24.189 1.896 15.144 1.00 83.88 527 GLU A O 1
ATOM 3936 N N . VAL A 1 528 ? 23.466 3.097 13.387 1.00 88.12 528 VAL A N 1
ATOM 3937 C CA . VAL A 1 528 ? 24.763 3.681 13.033 1.00 88.12 528 VAL A CA 1
ATOM 3938 C C . VAL A 1 528 ? 24.638 5.189 12.866 1.00 88.12 528 VAL A C 1
ATOM 3940 O O . VAL A 1 528 ? 23.644 5.689 12.322 1.00 88.12 528 VAL A O 1
ATOM 3943 N N . TRP A 1 529 ? 25.644 5.922 13.335 1.00 90.56 529 TRP A N 1
ATOM 3944 C CA . TRP A 1 529 ? 25.807 7.333 13.015 1.00 90.56 529 TRP A CA 1
ATOM 3945 C C . TRP A 1 529 ? 26.054 7.483 11.513 1.00 90.56 529 TRP A C 1
ATOM 3947 O O . TRP A 1 529 ? 26.958 6.858 10.962 1.00 90.56 529 TRP A O 1
ATOM 3957 N N . VAL A 1 530 ? 25.254 8.323 10.857 1.00 88.19 530 VAL A N 1
ATOM 3958 C CA . VAL A 1 530 ? 25.486 8.733 9.464 1.00 88.19 530 VAL A CA 1
ATOM 3959 C C . VAL A 1 530 ? 26.725 9.621 9.409 1.00 88.19 530 VAL A C 1
ATOM 3961 O O . VAL A 1 530 ? 27.602 9.425 8.573 1.00 88.19 530 VAL A O 1
ATOM 3964 N N . THR A 1 531 ? 26.811 10.552 10.357 1.00 92.62 531 THR A N 1
ATOM 3965 C CA . THR A 1 531 ? 28.001 11.362 10.613 1.00 92.62 531 THR A CA 1
ATOM 3966 C C . THR A 1 531 ? 28.441 11.088 12.040 1.00 92.62 531 THR A C 1
ATOM 3968 O O . THR A 1 531 ? 27.712 11.419 12.976 1.00 92.62 531 THR A O 1
ATOM 3971 N N . THR A 1 532 ? 29.601 10.458 12.218 1.00 94.38 532 THR A N 1
ATOM 3972 C CA . THR A 1 532 ? 30.141 10.150 13.548 1.00 94.38 532 THR A CA 1
ATOM 3973 C C . THR A 1 532 ? 30.354 11.444 14.350 1.00 94.38 532 THR A C 1
ATOM 3975 O O . THR A 1 532 ? 31.077 12.314 13.863 1.00 94.38 532 THR A O 1
ATOM 3978 N N . PRO A 1 533 ? 29.755 11.588 15.550 1.00 95.44 533 PRO A N 1
ATOM 3979 C CA . PRO A 1 533 ? 29.963 12.753 16.411 1.00 95.44 533 PRO A CA 1
ATOM 3980 C C . PRO A 1 533 ? 31.435 12.918 16.818 1.00 95.44 533 PRO A C 1
ATOM 3982 O O . PRO A 1 533 ? 32.147 11.930 17.004 1.00 95.44 533 PRO A O 1
ATOM 3985 N N . ASP A 1 534 ? 31.878 14.152 17.021 1.00 93.56 534 ASP A N 1
ATOM 3986 C CA . ASP A 1 534 ? 33.222 14.531 17.485 1.00 93.56 534 ASP A CA 1
ATOM 3987 C C . ASP A 1 534 ? 33.176 15.378 18.778 1.00 93.56 534 ASP A C 1
ATOM 3989 O O . ASP A 1 534 ? 32.132 15.473 19.418 1.00 93.56 534 ASP A O 1
ATOM 3993 N N . ASN A 1 535 ? 34.279 16.024 19.184 1.00 93.94 535 ASN A N 1
ATOM 3994 C CA . ASN A 1 535 ? 34.304 16.845 20.413 1.00 93.94 535 ASN A CA 1
ATOM 3995 C C . ASN A 1 535 ? 33.517 18.152 20.352 1.00 93.94 535 ASN A C 1
ATOM 3997 O O . ASN A 1 535 ? 33.338 18.806 21.376 1.00 93.94 535 ASN A O 1
ATOM 4001 N N . THR A 1 536 ? 33.058 18.563 19.179 1.00 94.56 536 THR A N 1
ATOM 4002 C CA . THR A 1 536 ? 32.171 19.721 19.055 1.00 94.56 536 THR A CA 1
ATOM 4003 C C . THR A 1 536 ? 30.714 19.333 19.288 1.00 94.56 536 THR A C 1
ATOM 4005 O O . THR A 1 536 ? 29.849 20.203 19.396 1.00 94.56 536 THR A O 1
ATOM 4008 N N . SER A 1 537 ? 30.439 18.028 19.360 1.00 96.12 537 SER A N 1
ATOM 4009 C CA . SER A 1 537 ? 29.095 17.473 19.372 1.00 96.12 537 SER A CA 1
ATOM 4010 C C . SER A 1 537 ? 28.498 17.529 20.771 1.00 96.12 537 SER A C 1
ATOM 4012 O O . SER A 1 537 ? 28.972 16.856 21.691 1.00 96.12 537 SER A O 1
ATOM 4014 N N . GLN A 1 538 ? 27.438 18.317 20.921 1.00 95.88 538 GLN A N 1
ATOM 4015 C CA . GLN A 1 538 ? 26.636 18.359 22.141 1.00 95.88 538 GLN A CA 1
ATOM 4016 C C . GLN A 1 538 ? 25.466 17.396 22.003 1.00 95.88 538 GLN A C 1
ATOM 4018 O O . GLN A 1 538 ? 24.904 17.247 20.915 1.00 95.88 538 GLN A O 1
ATOM 4023 N N . TYR A 1 539 ? 25.106 16.736 23.096 1.00 96.25 539 TYR A N 1
ATOM 4024 C CA . TYR A 1 539 ? 24.071 15.717 23.098 1.00 96.25 539 TYR A CA 1
ATOM 4025 C C . TYR A 1 539 ? 23.164 15.814 24.320 1.00 96.25 539 TYR A C 1
ATOM 4027 O O . TYR A 1 539 ? 23.556 16.316 25.373 1.00 96.25 539 TYR A O 1
ATOM 4035 N N . VAL A 1 540 ? 21.965 15.256 24.180 1.00 95.31 540 VAL A N 1
ATOM 4036 C CA . VAL A 1 540 ? 21.035 15.005 25.281 1.00 95.31 540 VAL A CA 1
ATOM 4037 C C . VAL A 1 540 ? 20.591 13.546 25.274 1.00 95.31 540 VAL A C 1
ATOM 4039 O O . VAL A 1 540 ? 20.348 12.958 24.218 1.00 95.31 540 VAL A O 1
ATOM 4042 N N . ILE A 1 541 ? 20.504 12.948 26.459 1.00 95.56 541 ILE A N 1
ATOM 4043 C CA . ILE A 1 541 ? 19.943 11.620 26.700 1.00 95.56 541 ILE A CA 1
ATOM 4044 C C . ILE A 1 541 ? 18.516 11.810 27.187 1.00 95.56 541 ILE A C 1
ATOM 4046 O O . ILE A 1 541 ? 18.268 12.511 28.166 1.00 95.56 541 ILE A O 1
ATOM 4050 N N . CYS A 1 542 ? 17.569 11.163 26.525 1.00 87.88 542 CYS A N 1
ATOM 4051 C CA . CYS A 1 542 ? 16.152 11.311 26.821 1.00 87.88 542 CYS A CA 1
ATOM 4052 C C . CYS A 1 542 ? 15.428 9.963 26.786 1.00 87.88 542 CYS A C 1
ATOM 4054 O O . CYS A 1 542 ? 15.917 8.978 26.225 1.00 87.88 542 CYS A O 1
ATOM 4056 N N . THR A 1 543 ? 14.257 9.889 27.427 1.00 82.50 543 THR A N 1
ATOM 4057 C CA . THR A 1 543 ? 13.408 8.686 27.355 1.00 82.50 543 THR A CA 1
ATOM 4058 C C . THR A 1 543 ? 13.010 8.361 25.921 1.00 82.50 543 THR A C 1
ATOM 4060 O O . THR A 1 543 ? 12.977 7.191 25.540 1.00 82.50 543 THR A O 1
ATOM 4063 N N . GLU A 1 544 ? 12.711 9.394 25.137 1.00 78.00 544 GLU A N 1
ATOM 4064 C CA . GLU A 1 544 ? 12.225 9.297 23.769 1.00 78.00 544 GLU A CA 1
ATOM 4065 C C . GLU A 1 544 ? 12.710 10.520 22.988 1.00 78.00 544 GLU A C 1
ATOM 4067 O O . GLU A 1 544 ? 12.785 11.616 23.543 1.00 78.00 544 GLU A O 1
ATOM 4072 N N . GLY A 1 545 ? 13.014 10.344 21.705 1.00 76.06 545 GLY A N 1
ATOM 4073 C CA . GLY A 1 545 ? 13.465 11.419 20.830 1.00 76.06 545 GLY A CA 1
ATOM 4074 C C . GLY A 1 545 ? 12.530 11.541 19.648 1.00 76.06 545 GLY A C 1
ATOM 4075 O O . GLY A 1 545 ? 12.122 10.530 19.079 1.00 76.06 545 GLY A O 1
ATOM 4076 N N . TYR A 1 546 ? 12.180 12.769 19.292 1.00 73.88 546 TYR A N 1
ATOM 4077 C CA . TYR A 1 546 ? 11.239 13.065 18.228 1.00 73.88 546 TYR A CA 1
ATOM 4078 C C . TYR A 1 546 ? 11.860 13.968 17.170 1.00 73.88 546 TYR A C 1
ATOM 4080 O O . TYR A 1 546 ? 12.609 14.880 17.506 1.00 73.88 546 TYR A O 1
ATOM 4088 N N . ARG A 1 547 ? 11.509 13.764 15.901 1.00 75.06 547 ARG A N 1
ATOM 4089 C CA . ARG A 1 547 ? 11.771 14.720 14.824 1.00 75.06 547 ARG A CA 1
ATOM 4090 C C . ARG A 1 547 ? 10.500 15.466 14.458 1.00 75.06 547 ARG A C 1
ATOM 4092 O O . ARG A 1 547 ? 9.463 14.847 14.206 1.00 75.06 547 ARG A O 1
ATOM 4099 N N . TYR A 1 548 ? 10.595 16.787 14.427 1.00 71.50 548 TYR A N 1
ATOM 4100 C CA . TYR A 1 548 ? 9.527 17.682 14.023 1.00 71.50 548 TYR A CA 1
ATOM 4101 C C . TYR A 1 548 ? 9.542 17.893 12.508 1.00 71.50 548 TYR A C 1
ATOM 4103 O O . TYR A 1 548 ? 10.588 18.113 11.904 1.00 71.50 548 TYR A O 1
ATOM 4111 N N . PHE A 1 549 ? 8.369 17.866 11.882 1.00 62.62 549 PHE A N 1
ATOM 4112 C CA . PHE A 1 549 ? 8.208 18.227 10.477 1.00 62.62 549 PHE A CA 1
ATOM 4113 C C . PHE A 1 549 ? 7.249 19.416 10.374 1.00 62.62 549 PHE A C 1
ATOM 4115 O O . PHE A 1 549 ? 6.140 19.380 10.903 1.00 62.62 549 PHE A O 1
ATOM 4122 N N . SER A 1 550 ? 7.679 20.481 9.689 1.00 55.97 550 SER A N 1
ATOM 4123 C CA . SER A 1 550 ? 7.056 21.818 9.732 1.00 55.97 550 SER A CA 1
ATOM 4124 C C . SER A 1 550 ? 5.668 21.933 9.097 1.00 55.97 550 SER A C 1
ATOM 4126 O O . SER A 1 550 ? 5.070 23.009 9.112 1.00 55.97 550 SER A O 1
ATOM 4128 N N . ILE A 1 551 ? 5.123 20.856 8.536 1.00 53.12 551 ILE A N 1
ATOM 4129 C CA . ILE A 1 551 ? 3.833 20.897 7.852 1.00 53.12 551 ILE A CA 1
ATOM 4130 C C . ILE A 1 551 ? 2.705 20.559 8.812 1.00 53.12 551 ILE A C 1
ATOM 4132 O O . ILE A 1 551 ? 2.678 19.498 9.430 1.00 53.12 551 ILE A O 1
ATOM 4136 N N . ASN A 1 552 ? 1.755 21.493 8.897 1.00 51.78 552 ASN A N 1
ATOM 4137 C CA . ASN A 1 552 ? 0.588 21.482 9.779 1.00 51.78 552 ASN A CA 1
ATOM 4138 C C . ASN A 1 552 ? 0.894 21.585 11.282 1.00 51.78 552 ASN A C 1
ATOM 4140 O O . ASN A 1 552 ? 0.001 21.311 12.080 1.00 51.78 552 ASN A O 1
ATOM 4144 N N . GLN A 1 553 ? 2.104 22.005 11.689 1.00 50.34 553 GLN A N 1
ATOM 4145 C CA . GLN A 1 553 ? 2.379 22.393 13.085 1.00 50.34 553 GLN A CA 1
ATOM 4146 C C . GLN A 1 553 ? 2.059 21.299 14.138 1.00 50.34 553 GLN A C 1
ATOM 4148 O O . GLN A 1 553 ? 1.743 21.593 15.295 1.00 50.34 553 GLN A O 1
ATOM 4153 N N . ALA A 1 554 ? 2.059 20.021 13.741 1.00 47.66 554 ALA A N 1
ATOM 4154 C CA . ALA A 1 554 ? 1.536 18.956 14.600 1.00 47.66 554 ALA A CA 1
ATOM 4155 C C . ALA A 1 554 ? 2.195 17.585 14.446 1.00 47.66 554 ALA A C 1
ATOM 4157 O O . ALA A 1 554 ? 1.905 16.704 15.250 1.00 47.66 554 ALA A O 1
ATOM 4158 N N . MET A 1 555 ? 3.061 17.377 13.450 1.00 53.84 555 MET A N 1
ATOM 4159 C CA . MET A 1 555 ? 3.624 16.053 13.197 1.00 53.84 555 MET A CA 1
ATOM 4160 C C . MET A 1 555 ? 5.020 15.923 13.791 1.00 53.84 555 MET A C 1
ATOM 4162 O O . MET A 1 555 ? 5.965 16.609 13.402 1.00 53.84 555 MET A O 1
ATOM 4166 N N . ALA A 1 556 ? 5.112 15.006 14.741 1.00 56.09 556 ALA A N 1
ATOM 4167 C CA . ALA A 1 556 ? 6.311 14.665 15.466 1.00 56.09 556 ALA A CA 1
ATOM 4168 C C . ALA A 1 556 ? 6.478 13.154 15.446 1.00 56.09 556 ALA A C 1
ATOM 4170 O O . ALA A 1 556 ? 5.558 12.421 15.813 1.00 56.09 556 ALA A O 1
ATOM 4171 N N . TYR A 1 557 ? 7.637 12.689 15.003 1.00 59.03 557 TYR A N 1
ATOM 4172 C CA . TYR A 1 557 ? 7.892 11.265 14.858 1.00 59.03 557 TYR A CA 1
ATOM 4173 C C . TYR A 1 557 ? 8.948 10.791 15.843 1.00 59.03 557 TYR A C 1
ATOM 4175 O O . TYR A 1 557 ? 10.009 11.397 15.919 1.00 59.03 557 TYR A O 1
ATOM 4183 N N . ARG A 1 558 ? 8.674 9.695 16.554 1.00 61.44 558 ARG A N 1
ATOM 4184 C CA . ARG A 1 558 ? 9.604 9.105 17.517 1.00 61.44 558 ARG A CA 1
ATOM 4185 C C . ARG A 1 558 ? 10.714 8.323 16.812 1.00 61.44 558 ARG A C 1
ATOM 4187 O O . ARG A 1 558 ? 10.454 7.265 16.249 1.00 61.44 558 ARG A O 1
ATOM 4194 N N . GLU A 1 559 ? 11.950 8.792 16.892 1.00 64.31 559 GLU A N 1
ATOM 4195 C CA . GLU A 1 559 ? 13.135 8.122 16.345 1.00 64.31 559 GLU A CA 1
ATOM 4196 C C . GLU A 1 559 ? 13.911 7.353 17.432 1.00 64.31 559 GLU A C 1
ATOM 4198 O O . GLU A 1 559 ? 13.828 7.672 18.619 1.00 64.31 559 GLU A O 1
ATOM 4203 N N . GLY A 1 560 ? 14.664 6.323 17.021 1.00 58.38 560 GLY A N 1
ATOM 4204 C CA . GLY A 1 560 ? 15.483 5.495 17.918 1.00 58.38 560 GLY A CA 1
ATOM 4205 C C . GLY A 1 560 ? 14.700 4.439 18.713 1.00 58.38 560 GLY A C 1
ATOM 4206 O O . GLY A 1 560 ? 14.903 4.319 19.923 1.00 58.38 560 GLY A O 1
ATOM 4207 N N . MET A 1 561 ? 13.793 3.691 18.068 1.00 57.59 561 MET A N 1
ATOM 4208 C CA . MET A 1 561 ? 13.014 2.601 18.692 1.00 57.59 561 MET A CA 1
ATOM 4209 C C . MET A 1 561 ? 13.556 1.208 18.407 1.00 57.59 561 MET A C 1
ATOM 4211 O O . MET A 1 561 ? 14.112 0.979 17.319 1.00 57.59 561 MET A O 1
#

Secondary structure (DSSP, 8-state):
-------B--EESHHHHHHHHHHHHHHTTPEEEEESS-EEEEEGGGEETTTTEEE-TT----TT-EEEEEESSGGGPPTT--TTEEEEEES--SSEEEEESSTT-PPPP-----SSEEEEEE--EEE-GGGEETTTTEEE-TT----TT-EEEEEESSSPPTT--TTEEEEEES--SSEEEEESSTT-PPPPP----SS-EEEE--EEEEEE--TTS-S--EEEEEEEEETTEEEEEEEEEEETTTTEEEEE--TT-EEE--TT-EEEEEEE-SSEEEEEEEETTEEEEEEEEE-SS-S---EEEBSS-B--EEEEEEEBS--TT--TT-EEEEE-SSS--EEEEEEEEE-SSEEEEEEE-S-B-TT-EEES----EEEEETTTEEEESS-TT--BSS------B--GGG--GGGS-GGG--SS----PPEEEEETTEEEEEEE-S-------TTPPTT-EEEEEEEEEEE---SPPBTTEEE-TT--PPTTTTTT-EEEEEESTTTT-EEEEEEE-SSEEEEPTT---SS---TT-EEEEEEEEEEEE-STT-EEEEE--

Sequence (561 aa):
MGYKSVVNRPAGNRAQALSEIWKFFRATGWTLHDSASKTVEALAASIDTSGDLVNATAHGFVNGNRVFYTAAQAADVIGGLSHGTNYFVVGVAANTFQLSLTQGGAAIDFTSQGGGTHTFERLDVEVLPAGVDITLEKINSTAHGFANGDKILYRGTGTAIGGLTLNTFYFVIAAAANEFQLSLTQGGAAINFTSTGTGVHTFGEGQRVYKSNGENADRIYEYIRIYWSTANAVTFDPWYLWNATTHVGSGGNTTYTNITTSETGSYLWLYGDKNLIFIVCKVAAAYTSMGFGHVPKRFWATLTTLTSPATSGTNVVINVANAADFIINNYYQMVGVNGEGRDRVQVTAKTSNTLTITSLPRNYASGSFIGQCPSTFSLIAGGYNIYMTCSASVAGLTDTSTSGGLASQMLTDSAVDPDTRGESKYVMTPLMWMESSVAAFAYNDKYFFRIPTTGLAAEDTVGVGEMDAGTSTSDPNTSTTLKDNTKAWGTDVHAGKVVIITFGVGVGQIKKIATNTGTILILATGEVWVTTPDNTSQYVICTEGYRYFSINQAMAYREGM

Foldseek 3Di:
DDFPKDKDKDKAADVRVVVRVVVRCVVQVWAWDAWQKQKFKAFLVQQDLVVQKRFAAQSQADQQFKWQKADPDQQQDFAQDGHRDIWTWAPDDRGIIFTHRDRVDDGGRGPGSGHGMMMIIGFKFKAFLVQQDLVVQKRFAAQRSGDFQRWKAKAFDWFDFAQDDHRDIWTWDPDDRGMTFTHPARVDDGGRGPGSTHGMIIIGIFKIKTWACDPVVQAAIWIWIWGDPDSFKIFTWTASDADNSRRDGWFTARPFGIWTGHNVMKIKIWIGHRAKIKIWIDDPHDIFIKMKGFDPDDQDPFKWWFQFKWAWDAQTKTFTPFDVPDDAQDWKKKAARVLQWIDIWHFHDDDGTITTTGGGHGIHGGGIMIGRWRHRIWMGGDQAWTFTSTHNPDTDIHDNDRWWIQNNPVPDLVVQDPVPDPDQDDPFDWRWTDTPVDPDTGTHPPGQFADRQPPDDALAKDFAAWDDKDFFPFPPFDQFKTFDPVFQDDKFPLAQWWKAFCDDWLHSDIFHFHIDHRTMTGTDVPRTRPTGGGRRTIMIIHRWMWTDGNPNNGDIHTPHD

pLDDT: mean 81.62, std 16.08, range [26.69, 98.44]

Radius of gyration: 27.07 Å; chains: 1; bounding box: 79×57×76 Å